Protein AF-A0A3M6UW91-F1 (afdb_monomer_lite)

Radius of gyration: 26.29 Å; chains: 1; bounding box: 56×55×71 Å

pLDDT: mean 74.19, std 27.3, range [21.27, 98.88]

Sequence (419 aa):
MNPSGINSFDPNFMKVTFTLANAVPQFAASNNGPWEKFEKKIRDYTKITCGSQTRRGTLYLLTGRSENGFNAVPKPHVTSTFTVISNDHHDRTQLNQTQMSVIDLKKRLKAAASTTNSYSTTPRLSVIVVIATYQLLKSPNEGTRFFSSGLHVPLFFVGGKRPVGLPDFNRGKELKHGAPPSFVSFFDPVTNTPFYSAYKVLPGQAKNIDKHKRPKNAIWKNPPGVRGVNDAYMLANAEAQRKFKGQKIARGHMNPSAINSFDTRFMKATFTLTNAVPQFTKSNSGPWRDSEGKIRKYAKTTCGSQTRQGTLYLLTGRSENGLKGVTKPSITNTFKVATKTIRLDTPQAVWTAGCCVWMETGRPRAESFAVMSNNHYDKTKLHQTQMRVTDLEMYLEEATKVKLFPGNPDCAKNYHPLP

Organism: Pocillopora damicornis (NCBI:txid46731)

Foldseek 3Di:
DPDLLLQVVDPVSSVVCPDPVNDDDDDPCCVVDVVVVVSVVVNVCCCPPCVDPVHVHDDDDDDDEDADDPDPPDDDDDDDDKDKDWDDDPDPVRTDIDIDDPVVVVVVVVVVVPDDDDDDPDDDDDDDDDYDYDDDDDDDDDDDDDDDDPDPQPPQAFLSDAKPQFPPLVQWDWDFFFVVGQWIFGFRQQQLETQKIKGKAFLVLLQQQVVADQDPDQDAAEDVPDPCVVVVQVVLQVQCCVVPVHWGWDFQFRPALRLVRSDVRSSNRRRYSSRGATFTCCLRVPPVVVVVVLVSVCSNPPQSDPVFSWMKIKMKRAALFDPPPQDADDTDQWDDDPPDIDGHDHGQKMKMKMKIWGDDPNDIAIEIKMKMWGRDRDNVRGDIDIDAPLVVQVRSHDPGRIDRRPSDCNSRVHYDDGD

InterPro domains:
  IPR001604 DNA/RNA non-specific endonuclease/pyrophosphatase/phosphodiesterase domain [PF01223] (1-98)
  IPR001604 DNA/RNA non-specific endonuclease/pyrophosphatase/phosphodiesterase domain [PF01223] (181-394)
  IPR001604 DNA/RNA non-specific endonuclease/pyrophosphatase/phosphodiesterase domain [SM00892] (179-411)
  IPR020821 ENPP1-3/EXOG-like, endonuclease/phosphodiesterase domain [SM00477] (180-411)
  IPR039015 Endonuclease domain-containing 1 protein [PTHR21472] (156-413)
  IPR044925 His-Me finger superfamily [SSF54060] (1-109)
  IPR044925 His-Me finger superfamily [SSF54060] (181-415)
  IPR044929 DNA/RNA non-specific endonuclease superfamily [G3DSA:3.40.570.10] (1-112)
  IPR044929 DNA/RNA non-specific endonuclease superfamily [G3DSA:3.40.570.10] (162-416)

Secondary structure (DSSP, 8-state):
---GGGGTTSHHHHHHHTSTTT-----HHHIIIIIHHHHHHHHHHIIIIIS-TTT-PPP---EEEESS-TT-----------EEEE---SSGGG--EEEE-HHHHHHHHHHTTS-------S-------EEEE---------------S-----TTSGGG---BS-TTGGG-EEEEETTTT-EEEEEETTTTEEEEEEEEE-HHHHTTTTSSPPPTTPPPBPPTT-TTHHHHHHHHHHHHHHHTTT--EEEEESS-GGGGTT-HHHHHHT-BGGGEEEEEHHHHTTHHHHHHHHHHHHIIIIITSTTT--EEEEEEEEES--GGGPPPP---SEEEETTEEEE-PPPSEEEEEEEEEEEETTEEEEEEEEEEEE--SSGGG--EEEE-HHHHHHHH-SSS--BS-TT-THHHH-B----

Structure (mmCIF, N/CA/C/O backbone):
data_AF-A0A3M6UW91-F1
#
_entry.id   AF-A0A3M6UW91-F1
#
loop_
_atom_site.group_PDB
_atom_site.id
_atom_site.type_symbol
_atom_site.label_atom_id
_atom_site.label_alt_id
_atom_site.label_comp_id
_atom_site.label_asym_id
_atom_site.label_entity_id
_atom_site.label_seq_id
_atom_site.pdbx_PDB_ins_code
_atom_site.Cartn_x
_atom_site.Cartn_y
_atom_site.Cartn_z
_atom_site.occupancy
_atom_site.B_iso_or_equiv
_atom_site.auth_seq_id
_atom_site.auth_comp_id
_atom_site.auth_asym_id
_atom_site.auth_atom_id
_atom_site.pdbx_PDB_model_num
ATOM 1 N N . MET A 1 1 ? -5.714 -11.202 30.953 1.00 55.75 1 MET A N 1
ATOM 2 C CA . MET A 1 1 ? -5.099 -10.244 31.888 1.00 55.75 1 MET A CA 1
ATOM 3 C C . MET A 1 1 ? -3.607 -10.508 31.971 1.00 55.75 1 MET A C 1
ATOM 5 O O . MET A 1 1 ? -3.157 -11.243 32.833 1.00 55.75 1 MET A O 1
ATOM 9 N N . ASN A 1 2 ? -2.831 -9.939 31.056 1.00 54.53 2 ASN A N 1
ATOM 10 C CA . ASN A 1 2 ? -1.390 -9.780 31.199 1.00 54.53 2 ASN A CA 1
ATOM 11 C C . ASN A 1 2 ? -1.140 -8.668 32.238 1.00 54.53 2 ASN A C 1
ATOM 13 O O . ASN A 1 2 ? -1.552 -7.536 31.965 1.00 54.53 2 ASN A O 1
ATOM 17 N N . PRO A 1 3 ? -0.532 -8.963 33.401 1.00 60.06 3 PRO A N 1
ATOM 18 C CA . PRO A 1 3 ? -0.360 -7.998 34.483 1.00 60.06 3 PRO A CA 1
ATOM 19 C C . PRO A 1 3 ? 0.451 -6.770 34.071 1.00 60.06 3 PRO A C 1
ATOM 21 O O . PRO A 1 3 ? 1.588 -6.886 33.600 1.00 60.06 3 PRO A O 1
ATOM 24 N N . SER A 1 4 ? -0.096 -5.576 34.300 1.00 62.44 4 SER A N 1
ATOM 25 C CA . SER A 1 4 ? 0.594 -4.314 33.985 1.00 62.44 4 SER A CA 1
ATOM 26 C C . SER A 1 4 ? 1.925 -4.196 34.728 1.00 62.44 4 SER A C 1
ATOM 28 O O . SER A 1 4 ? 2.939 -3.781 34.165 1.00 62.44 4 SER A O 1
ATOM 30 N N . GLY A 1 5 ? 1.946 -4.689 35.966 1.00 64.25 5 GLY A N 1
ATOM 31 C CA . GLY A 1 5 ? 3.108 -4.693 36.831 1.00 64.25 5 GLY A CA 1
ATOM 32 C C . GLY A 1 5 ? 4.304 -5.499 36.330 1.00 64.25 5 GLY A C 1
ATOM 33 O O . GLY A 1 5 ? 5.449 -5.131 36.584 1.00 64.25 5 GLY A O 1
ATOM 34 N N . ILE A 1 6 ? 4.067 -6.586 35.602 1.00 58.62 6 ILE A N 1
ATOM 35 C CA . ILE A 1 6 ? 5.151 -7.400 35.034 1.00 58.62 6 ILE A CA 1
ATOM 36 C C . ILE A 1 6 ? 5.792 -6.672 33.851 1.00 58.62 6 ILE A C 1
ATOM 38 O O . ILE A 1 6 ? 6.984 -6.814 33.613 1.00 58.62 6 ILE A O 1
ATOM 42 N N . ASN A 1 7 ? 5.018 -5.839 33.156 1.00 59.53 7 ASN A N 1
ATOM 43 C CA . ASN A 1 7 ? 5.440 -5.107 31.967 1.00 59.53 7 ASN A CA 1
ATOM 44 C C . ASN A 1 7 ? 5.974 -3.699 32.283 1.00 59.53 7 ASN A C 1
ATOM 46 O O . ASN A 1 7 ? 6.271 -2.939 31.365 1.00 59.53 7 ASN A O 1
ATOM 50 N N . SER A 1 8 ? 6.123 -3.338 33.564 1.00 63.94 8 SER A N 1
ATOM 51 C CA . SER A 1 8 ? 6.540 -1.993 33.990 1.00 63.94 8 SER A CA 1
ATOM 52 C C . SER A 1 8 ? 7.989 -1.639 33.636 1.00 63.94 8 SER A C 1
ATOM 54 O O . SER A 1 8 ? 8.397 -0.501 33.839 1.00 63.94 8 SER A O 1
ATOM 56 N N . PHE A 1 9 ? 8.773 -2.595 33.129 1.00 57.12 9 PHE A N 1
ATOM 57 C CA . PHE A 1 9 ? 10.126 -2.355 32.620 1.00 57.12 9 PHE A CA 1
ATOM 58 C C . PHE A 1 9 ? 10.136 -1.583 31.287 1.00 57.12 9 PHE A C 1
ATOM 60 O O . PHE A 1 9 ? 11.161 -1.010 30.934 1.00 57.12 9 PHE A O 1
ATOM 67 N N . ASP A 1 10 ? 9.013 -1.539 30.557 1.00 48.81 10 ASP A N 1
ATOM 68 C CA . ASP A 1 10 ? 8.844 -0.720 29.352 1.00 48.81 10 ASP A CA 1
ATOM 69 C C . ASP A 1 10 ? 7.476 -0.010 29.394 1.00 48.81 10 ASP A C 1
ATOM 71 O O . ASP A 1 10 ? 6.428 -0.668 29.373 1.00 48.81 10 ASP A O 1
ATOM 75 N N . PRO A 1 11 ? 7.441 1.334 29.388 1.00 49.00 11 PRO A N 1
ATOM 76 C CA . PRO A 1 11 ? 6.196 2.098 29.405 1.00 49.00 11 PRO A CA 1
ATOM 77 C C . PRO A 1 11 ? 5.219 1.756 28.268 1.00 49.00 11 PRO A C 1
ATOM 79 O O . PRO A 1 11 ? 4.012 1.944 28.420 1.00 49.00 11 PRO A O 1
ATOM 82 N N . ASN A 1 12 ? 5.701 1.261 27.125 1.00 52.69 12 ASN A N 1
ATOM 83 C CA . ASN A 1 12 ? 4.868 0.832 26.004 1.00 52.69 12 ASN A CA 1
ATOM 84 C C . ASN A 1 12 ? 4.267 -0.554 26.239 1.00 52.69 12 ASN A C 1
ATOM 86 O O . ASN A 1 12 ? 3.073 -0.724 25.997 1.00 52.69 12 ASN A O 1
ATOM 90 N N . PHE A 1 13 ? 5.045 -1.525 26.736 1.00 51.75 13 PHE A N 1
ATOM 91 C CA . PHE A 1 13 ? 4.495 -2.839 27.091 1.00 51.75 13 PHE A CA 1
ATOM 92 C C . PHE A 1 13 ? 3.482 -2.707 28.224 1.00 51.75 13 PHE A C 1
ATOM 94 O O . PHE A 1 13 ? 2.389 -3.265 28.134 1.00 51.75 13 PHE A O 1
ATOM 101 N N . MET A 1 14 ? 3.782 -1.870 29.218 1.00 51.91 14 MET A N 1
ATOM 102 C CA . MET A 1 14 ? 2.847 -1.522 30.280 1.00 51.91 14 MET A CA 1
ATOM 103 C C . MET A 1 14 ? 1.554 -0.918 29.715 1.00 51.91 14 MET A C 1
ATOM 105 O O . MET A 1 14 ? 0.474 -1.404 30.030 1.00 51.91 14 MET A O 1
ATOM 109 N N . LYS A 1 15 ? 1.618 0.064 28.805 1.00 51.00 15 LYS A N 1
ATOM 110 C CA . LYS A 1 15 ? 0.417 0.655 28.173 1.00 51.00 15 LYS A CA 1
ATOM 111 C C . LYS A 1 15 ? -0.439 -0.358 27.407 1.00 51.00 15 LYS A C 1
ATOM 113 O O . LYS A 1 15 ? -1.662 -0.264 27.446 1.00 51.00 15 LYS A O 1
ATOM 118 N N . VAL A 1 16 ? 0.173 -1.338 26.739 1.00 50.69 16 VAL A N 1
ATOM 119 C CA . VAL A 1 16 ? -0.554 -2.386 25.994 1.00 50.69 16 VAL A CA 1
ATOM 120 C C . VAL A 1 16 ? -1.362 -3.298 26.928 1.00 50.69 16 VAL A C 1
ATOM 122 O O . VAL A 1 16 ? -2.399 -3.830 26.521 1.00 50.69 16 VAL A O 1
ATOM 125 N N . THR A 1 17 ? -0.963 -3.425 28.199 1.00 48.88 17 THR A N 1
ATOM 126 C CA . THR A 1 17 ? -1.744 -4.188 29.186 1.00 48.88 17 THR A CA 1
ATOM 127 C C . THR A 1 17 ? -3.079 -3.538 29.563 1.00 48.88 17 THR A C 1
ATOM 129 O O . THR A 1 17 ? -3.988 -4.247 29.982 1.00 48.88 17 THR A O 1
ATOM 132 N N . PHE A 1 18 ? -3.260 -2.235 29.331 1.00 48.94 18 PHE A N 1
ATOM 133 C CA . PHE A 1 18 ? -4.515 -1.521 29.616 1.00 48.94 18 PHE A CA 1
ATOM 134 C C . PHE A 1 18 ? -5.518 -1.557 28.451 1.00 48.94 18 PHE A C 1
ATOM 136 O O . PHE A 1 18 ? -6.491 -0.807 28.425 1.00 48.94 18 PHE A O 1
ATOM 143 N N . THR A 1 19 ? -5.290 -2.412 27.452 1.00 45.25 19 THR A N 1
ATOM 144 C CA . THR A 1 19 ? -6.241 -2.603 26.351 1.00 45.25 19 THR A CA 1
ATOM 145 C C . THR A 1 19 ? -7.452 -3.419 26.805 1.00 45.25 19 THR A C 1
ATOM 147 O O . THR A 1 19 ? -7.315 -4.360 27.583 1.00 45.25 19 THR A O 1
ATOM 150 N N . LEU A 1 20 ? -8.639 -3.127 26.259 1.00 40.31 20 LEU A N 1
ATOM 151 C CA . LEU A 1 20 ? -9.859 -3.904 26.539 1.00 40.31 20 LEU A CA 1
ATOM 152 C C . LEU A 1 20 ? -9.712 -5.390 26.176 1.00 40.31 20 LEU A C 1
ATOM 154 O O . LEU A 1 20 ? -10.297 -6.241 26.828 1.00 40.31 20 LEU A O 1
ATOM 158 N N . ALA A 1 21 ? -8.876 -5.709 25.183 1.00 41.16 21 ALA A N 1
ATOM 159 C CA . ALA A 1 21 ? -8.545 -7.085 24.810 1.00 41.16 21 ALA A CA 1
ATOM 160 C C . ALA A 1 21 ? -7.726 -7.831 25.882 1.00 41.16 21 ALA A C 1
ATOM 162 O O . ALA A 1 21 ? -7.654 -9.058 25.863 1.00 41.16 21 ALA A O 1
ATOM 163 N N . ASN A 1 22 ? -7.093 -7.097 26.799 1.00 43.19 22 ASN A N 1
ATOM 164 C CA . ASN A 1 22 ? -6.340 -7.638 27.922 1.00 43.19 22 ASN A CA 1
ATOM 165 C C . ASN A 1 22 ? -7.085 -7.519 29.265 1.00 43.19 22 ASN A C 1
ATOM 167 O O . ASN A 1 22 ? -6.649 -8.112 30.256 1.00 43.19 22 ASN A O 1
ATOM 171 N N . ALA A 1 23 ? -8.202 -6.792 29.292 1.00 42.81 23 ALA A N 1
ATOM 172 C CA . ALA A 1 23 ? -9.057 -6.604 30.454 1.00 42.81 23 ALA A CA 1
ATOM 173 C C . ALA A 1 23 ? -10.202 -7.626 30.469 1.00 42.81 23 ALA A C 1
ATOM 175 O O . ALA A 1 23 ? -10.657 -8.097 29.428 1.00 42.81 23 ALA A O 1
ATOM 176 N N . VAL A 1 24 ? -10.689 -7.954 31.662 1.00 46.44 24 VAL A N 1
ATOM 177 C CA . VAL A 1 24 ? -11.960 -8.661 31.844 1.00 46.44 24 VAL A CA 1
ATOM 178 C C . VAL A 1 24 ? -12.841 -7.832 32.778 1.00 46.44 24 VAL A C 1
ATOM 180 O O . VAL A 1 24 ? -12.307 -7.182 33.677 1.00 46.44 24 VAL A O 1
ATOM 183 N N . PRO A 1 25 ? -14.170 -7.810 32.586 1.00 39.66 25 PRO A N 1
ATOM 184 C CA . PRO A 1 25 ? -15.068 -7.171 33.541 1.00 39.66 25 PRO A CA 1
ATOM 185 C C . PRO A 1 25 ? -14.894 -7.804 34.928 1.00 39.66 25 PRO A C 1
ATOM 187 O O . PRO A 1 25 ? -15.044 -9.016 35.076 1.00 39.66 25 PRO A O 1
ATOM 190 N N . GLN A 1 26 ? -14.544 -7.001 35.934 1.00 45.31 26 GLN A N 1
ATOM 191 C CA . GLN A 1 26 ? -14.284 -7.470 37.296 1.00 45.31 26 GLN A CA 1
ATOM 192 C C . GLN A 1 26 ? -14.629 -6.394 38.330 1.00 45.31 26 GLN A C 1
ATOM 194 O O . GLN A 1 26 ? -14.524 -5.199 38.051 1.00 45.31 26 GLN A O 1
ATOM 199 N N . PHE A 1 27 ? -15.015 -6.811 39.538 1.00 41.91 27 PHE A N 1
ATOM 200 C CA . PHE A 1 27 ? -15.306 -5.886 40.634 1.00 41.91 27 PHE A CA 1
ATOM 201 C C . PHE A 1 27 ? -14.055 -5.106 41.054 1.00 41.91 27 PHE A C 1
ATOM 203 O O . PHE A 1 27 ? -12.968 -5.679 41.186 1.00 41.91 27 PHE A O 1
ATOM 210 N N . ALA A 1 28 ? -14.226 -3.814 41.347 1.00 43.03 28 ALA A N 1
ATOM 211 C CA . ALA A 1 28 ? -13.145 -2.945 41.817 1.00 43.03 28 ALA A CA 1
ATOM 212 C C . ALA A 1 28 ? -12.438 -3.513 43.066 1.00 43.03 28 ALA A C 1
ATOM 214 O O . ALA A 1 28 ? -11.214 -3.472 43.150 1.00 43.03 28 ALA A O 1
ATOM 215 N N . ALA A 1 29 ? -13.187 -4.150 43.973 1.00 42.28 29 ALA A N 1
ATOM 216 C CA . ALA A 1 29 ? -12.648 -4.811 45.165 1.00 42.28 29 ALA A CA 1
ATOM 217 C C . ALA A 1 29 ? -11.735 -6.017 44.854 1.00 42.28 29 ALA A C 1
ATOM 219 O O . ALA A 1 29 ? -10.820 -6.318 45.616 1.00 42.28 29 ALA A O 1
ATOM 220 N N . SER A 1 30 ? -11.945 -6.704 43.723 1.00 46.62 30 SER A N 1
ATOM 221 C CA . SER A 1 30 ? -11.050 -7.780 43.278 1.00 46.62 30 SER A CA 1
ATOM 222 C C . SER A 1 30 ? -9.765 -7.220 42.674 1.00 46.62 30 SER A C 1
ATOM 224 O O . SER A 1 30 ? -8.697 -7.794 42.887 1.00 46.62 30 SER A O 1
ATOM 226 N N . ASN A 1 31 ? -9.884 -6.125 41.916 1.00 50.47 31 ASN A N 1
ATOM 227 C CA . ASN A 1 31 ? -8.761 -5.410 41.310 1.00 50.47 31 ASN A CA 1
ATOM 228 C C . ASN A 1 31 ? -7.810 -4.865 42.378 1.00 50.47 31 ASN A C 1
ATOM 230 O O . ASN A 1 31 ? -6.639 -5.226 42.378 1.00 50.47 31 ASN A O 1
ATOM 234 N N . ASN A 1 32 ? -8.343 -4.103 43.334 1.00 49.75 32 ASN A N 1
ATOM 235 C CA . ASN A 1 32 ? -7.588 -3.418 44.393 1.00 49.75 32 ASN A CA 1
ATOM 236 C C . ASN A 1 32 ? -7.301 -4.324 45.610 1.00 49.75 32 ASN A C 1
ATOM 238 O O . ASN A 1 32 ? -7.161 -3.855 46.738 1.00 49.75 32 ASN A O 1
ATOM 242 N N . GLY A 1 33 ? -7.327 -5.644 45.416 1.00 53.16 33 GLY A N 1
ATOM 243 C CA . GLY A 1 33 ? -7.312 -6.612 46.507 1.00 53.16 33 GLY A CA 1
ATOM 244 C C . GLY A 1 33 ? -6.577 -7.899 46.129 1.00 53.16 33 GLY A C 1
ATOM 245 O O . GLY A 1 33 ? -5.356 -7.876 45.955 1.00 53.16 33 GLY A O 1
ATOM 246 N N . PRO A 1 34 ? -7.263 -9.054 46.031 1.00 47.16 34 PRO A N 1
ATOM 247 C CA . PRO A 1 34 ? -6.622 -10.332 45.718 1.00 47.16 34 PRO A CA 1
ATOM 248 C C . PRO A 1 34 ? -5.799 -10.326 44.423 1.00 47.16 34 PRO A C 1
ATOM 250 O O . PRO A 1 34 ? -4.728 -10.931 44.393 1.00 47.16 34 PRO A O 1
ATOM 253 N N . TRP A 1 35 ? -6.264 -9.634 43.375 1.00 53.66 35 TRP A N 1
ATOM 254 C CA . TRP A 1 35 ? -5.571 -9.590 42.085 1.00 53.66 35 TRP A CA 1
ATOM 255 C C . TRP A 1 35 ? -4.264 -8.793 42.156 1.00 53.66 35 TRP A C 1
ATOM 257 O O . TRP A 1 35 ? -3.219 -9.302 41.764 1.00 53.66 35 TRP A O 1
ATOM 267 N N . GLU A 1 36 ? -4.276 -7.599 42.748 1.00 57.50 36 GLU A N 1
ATOM 268 C CA . GLU A 1 36 ? -3.069 -6.790 42.951 1.00 57.50 36 GLU A CA 1
ATOM 269 C C . GLU A 1 36 ? -2.002 -7.521 43.787 1.00 57.50 36 GLU A C 1
ATOM 271 O O . GLU A 1 36 ? -0.825 -7.572 43.412 1.00 57.50 36 GLU A O 1
ATOM 276 N N . LYS A 1 37 ? -2.412 -8.171 44.889 1.00 55.16 37 LYS A N 1
ATOM 277 C CA . LYS A 1 37 ? -1.510 -9.002 45.710 1.00 55.16 37 LYS A CA 1
ATOM 278 C C . LYS A 1 37 ? -0.882 -10.133 44.892 1.00 55.16 37 LYS A C 1
ATOM 280 O O . LYS A 1 37 ? 0.268 -10.507 45.125 1.00 55.16 37 LYS A O 1
ATOM 285 N N . PHE A 1 38 ? -1.630 -10.677 43.937 1.00 57.03 38 PHE A N 1
ATOM 286 C CA . PHE A 1 38 ? -1.187 -11.757 43.071 1.00 57.03 38 PHE A CA 1
ATOM 287 C C . PHE A 1 38 ? -0.218 -11.277 41.979 1.00 57.03 38 PHE A C 1
ATOM 289 O O . PHE A 1 38 ? 0.843 -11.877 41.796 1.00 57.03 38 PHE A O 1
ATOM 296 N N . GLU A 1 39 ? -0.513 -10.151 41.322 1.00 58.88 39 GLU A N 1
ATOM 297 C CA . GLU A 1 39 ? 0.407 -9.513 40.373 1.00 58.88 39 GLU A CA 1
ATOM 298 C C . GLU A 1 39 ? 1.755 -9.183 41.029 1.00 58.88 39 GLU A C 1
ATOM 300 O O . GLU A 1 39 ? 2.811 -9.391 40.421 1.00 58.88 39 GLU A O 1
ATOM 305 N N . LYS A 1 40 ? 1.738 -8.720 42.289 1.00 58.75 40 LYS A N 1
ATOM 306 C CA . LYS A 1 40 ? 2.954 -8.463 43.073 1.00 58.75 40 LYS A CA 1
ATOM 307 C C . LYS A 1 40 ? 3.780 -9.736 43.275 1.00 58.75 40 LYS A C 1
ATOM 309 O O . LYS A 1 40 ? 4.968 -9.734 42.968 1.00 58.75 40 LYS A O 1
ATOM 314 N N . LYS A 1 41 ? 3.154 -10.847 43.679 1.00 56.19 41 LYS A N 1
ATOM 315 C CA . LYS A 1 41 ? 3.849 -12.133 43.871 1.00 56.19 41 LYS A CA 1
ATOM 316 C C . LYS A 1 41 ? 4.472 -12.680 42.584 1.00 56.19 41 LYS A C 1
ATOM 318 O O . LYS A 1 41 ? 5.605 -13.153 42.627 1.00 56.19 41 LYS A O 1
ATOM 323 N N . ILE A 1 42 ? 3.782 -12.596 41.439 1.00 55.50 42 ILE A N 1
ATOM 324 C CA . ILE A 1 42 ? 4.368 -13.022 40.152 1.00 55.50 42 ILE A CA 1
ATOM 325 C C . ILE A 1 42 ? 5.572 -12.147 39.802 1.00 55.50 42 ILE A C 1
ATOM 327 O O . ILE A 1 42 ? 6.606 -12.653 39.363 1.00 55.50 42 ILE A O 1
ATOM 331 N N . ARG A 1 43 ? 5.456 -10.832 40.005 1.00 59.88 43 ARG A N 1
ATOM 332 C CA . ARG A 1 43 ? 6.546 -9.889 39.751 1.00 59.88 43 ARG A CA 1
ATOM 333 C C . ARG A 1 43 ? 7.773 -10.211 40.604 1.00 59.88 43 ARG A C 1
ATOM 335 O O . ARG A 1 43 ? 8.875 -10.277 40.063 1.00 59.88 43 ARG A O 1
ATOM 342 N N . ASP A 1 44 ? 7.581 -10.447 41.898 1.00 60.03 44 ASP A N 1
ATOM 343 C CA . ASP A 1 44 ? 8.659 -10.785 42.830 1.00 60.03 44 ASP A CA 1
ATOM 344 C C . ASP A 1 44 ? 9.308 -12.122 42.453 1.00 60.03 44 ASP A C 1
ATOM 346 O O . ASP A 1 44 ? 10.531 -12.208 42.344 1.00 60.03 44 ASP A O 1
ATOM 350 N N . TYR A 1 45 ? 8.502 -13.134 42.119 1.00 55.78 45 TYR A N 1
ATOM 351 C CA . TYR A 1 45 ? 8.995 -14.419 41.625 1.00 55.78 45 TYR A CA 1
ATOM 352 C C . TYR A 1 45 ? 9.827 -14.272 40.341 1.00 55.78 45 TYR A C 1
ATOM 354 O O . TYR A 1 45 ? 10.906 -14.855 40.231 1.00 55.78 45 TYR A O 1
ATOM 362 N N . THR A 1 46 ? 9.363 -13.456 39.390 1.00 55.41 46 THR A N 1
ATOM 363 C CA . THR A 1 46 ? 10.067 -13.190 38.125 1.00 55.41 46 THR A CA 1
ATOM 364 C C . THR A 1 46 ? 11.418 -12.528 38.384 1.00 55.41 46 THR A C 1
ATOM 366 O O . THR A 1 46 ? 12.427 -12.942 37.817 1.00 55.41 46 THR A O 1
ATOM 369 N N . LYS A 1 47 ? 11.459 -11.528 39.270 1.00 59.00 47 LYS A N 1
ATOM 370 C CA . LYS A 1 47 ? 12.692 -10.816 39.627 1.00 59.00 47 LYS A CA 1
ATOM 371 C C . LYS A 1 47 ? 13.700 -11.728 40.320 1.00 59.00 47 LYS A C 1
ATOM 373 O O . LYS A 1 47 ? 14.849 -11.787 39.900 1.00 59.00 47 LYS A O 1
ATOM 378 N N . ILE A 1 48 ? 13.261 -12.439 41.357 1.00 55.19 48 ILE A N 1
ATOM 379 C CA . ILE A 1 48 ? 14.139 -13.238 42.222 1.00 55.19 48 ILE A CA 1
ATOM 380 C C . ILE A 1 48 ? 14.590 -14.518 41.511 1.00 55.19 48 ILE A C 1
ATOM 382 O O . ILE A 1 48 ? 15.751 -14.907 41.604 1.00 55.19 48 ILE A O 1
ATOM 386 N N . THR A 1 49 ? 13.688 -15.171 40.775 1.00 52.25 49 THR A N 1
ATOM 387 C CA . THR A 1 49 ? 13.942 -16.509 40.225 1.00 52.25 49 THR A CA 1
ATOM 388 C C . THR A 1 49 ? 14.389 -16.463 38.770 1.00 52.25 49 THR A C 1
ATOM 390 O O . THR A 1 49 ? 15.398 -17.073 38.422 1.00 52.25 49 THR A O 1
ATOM 393 N N . CYS A 1 50 ? 13.660 -15.750 37.908 1.00 49.75 50 CYS A N 1
ATOM 394 C CA . CYS A 1 50 ? 13.951 -15.708 36.471 1.00 49.75 50 CYS A CA 1
ATOM 395 C C . CYS A 1 50 ? 15.063 -14.698 36.142 1.00 49.75 50 CYS A C 1
ATOM 397 O O . CYS A 1 50 ? 15.910 -14.978 35.297 1.00 49.75 50 CYS A O 1
ATOM 399 N N . GLY A 1 51 ? 15.085 -13.561 36.845 1.00 46.53 51 GLY A N 1
ATOM 400 C CA . GLY A 1 51 ? 16.070 -12.487 36.684 1.00 46.53 51 GLY A CA 1
ATOM 401 C C . GLY A 1 51 ? 17.410 -12.711 37.392 1.00 46.53 51 GLY A C 1
ATOM 402 O O . GLY A 1 51 ? 18.325 -11.913 37.201 1.00 46.53 51 GLY A O 1
ATOM 403 N N . SER A 1 52 ? 17.556 -13.778 38.187 1.00 49.97 52 SER A N 1
ATOM 404 C CA . SER A 1 52 ? 18.830 -14.104 38.836 1.00 49.97 52 SER A CA 1
ATOM 405 C C . SER A 1 52 ? 19.929 -14.369 37.799 1.00 49.97 52 SER A C 1
ATOM 407 O O . SER A 1 52 ? 19.732 -15.145 36.854 1.00 49.97 52 SER A O 1
ATOM 409 N N . GLN A 1 53 ? 21.115 -13.785 38.022 1.00 44.28 53 GLN A N 1
ATOM 410 C CA . GLN A 1 53 ? 22.296 -13.956 37.165 1.00 44.28 53 GLN A CA 1
ATOM 411 C C . GLN A 1 53 ? 22.696 -15.428 36.986 1.00 44.28 53 GLN A C 1
ATOM 413 O O . GLN A 1 53 ? 23.267 -15.773 35.953 1.00 44.28 53 GLN A O 1
ATOM 418 N N . THR A 1 54 ? 22.347 -16.291 37.947 1.00 39.91 54 THR A N 1
ATOM 419 C CA . THR A 1 54 ? 22.667 -17.724 37.935 1.00 39.91 54 THR A CA 1
ATOM 420 C C . THR A 1 54 ? 21.647 -18.592 37.195 1.00 39.91 54 THR A C 1
ATOM 422 O O . THR A 1 54 ? 21.993 -19.700 36.801 1.00 39.91 54 THR A O 1
ATOM 425 N N . ARG A 1 55 ? 20.401 -18.131 36.987 1.00 46.88 55 ARG A N 1
ATOM 426 C CA . ARG A 1 55 ? 19.323 -18.946 36.383 1.00 46.88 55 ARG A CA 1
ATOM 427 C C . ARG A 1 55 ? 18.889 -18.505 34.987 1.00 46.88 55 ARG A C 1
ATOM 429 O O . ARG A 1 55 ? 18.470 -19.364 34.221 1.00 46.88 55 ARG A O 1
ATOM 436 N N . ARG A 1 56 ? 18.959 -17.203 34.664 1.00 45.09 56 ARG A N 1
ATOM 437 C CA . ARG A 1 56 ? 18.596 -16.618 33.347 1.00 45.09 56 ARG A CA 1
ATOM 438 C C . ARG A 1 56 ? 17.360 -17.270 32.693 1.00 45.09 56 ARG A C 1
ATOM 440 O O . ARG A 1 56 ? 17.391 -17.683 31.535 1.00 45.09 56 ARG A O 1
ATOM 447 N N . GLY A 1 57 ? 16.275 -17.394 33.454 1.00 42.50 57 GLY A N 1
ATOM 448 C CA . GLY A 1 57 ? 15.066 -18.095 33.021 1.00 42.50 57 GLY A CA 1
ATOM 449 C C . GLY A 1 57 ? 14.111 -17.193 32.241 1.00 42.50 57 GLY A C 1
ATOM 450 O O . GLY A 1 57 ? 14.001 -16.002 32.522 1.00 42.50 57 GLY A O 1
ATOM 451 N N . THR A 1 58 ? 13.365 -17.764 31.294 1.00 41.81 58 THR A N 1
ATOM 452 C CA . THR A 1 58 ? 12.239 -17.076 30.641 1.00 41.81 58 THR A CA 1
ATOM 453 C C . THR A 1 58 ? 10.934 -17.490 31.318 1.00 41.81 58 THR A C 1
ATOM 455 O O . THR A 1 58 ? 10.631 -18.680 31.384 1.00 41.81 58 THR A O 1
ATOM 458 N N . LEU A 1 59 ? 10.158 -16.525 31.824 1.00 45.44 59 LEU A N 1
ATOM 459 C CA . LEU A 1 59 ? 8.826 -16.790 32.373 1.00 45.44 59 LEU A CA 1
ATOM 460 C C . LEU A 1 59 ? 7.787 -16.805 31.247 1.00 45.44 59 LEU A C 1
ATOM 462 O O . LEU A 1 59 ? 7.558 -15.789 30.592 1.00 45.44 59 LEU A O 1
ATOM 466 N N . TYR A 1 60 ? 7.103 -17.935 31.090 1.00 43.53 60 TYR A N 1
ATOM 467 C CA . TYR A 1 60 ? 5.914 -18.048 30.251 1.00 43.53 60 TYR A CA 1
ATOM 468 C C . TYR A 1 60 ? 4.676 -17.989 31.143 1.00 43.53 60 TYR A C 1
ATOM 470 O O . TYR A 1 60 ? 4.428 -18.893 31.938 1.00 43.53 60 TYR A O 1
ATOM 478 N N . LEU A 1 61 ? 3.912 -16.902 31.032 1.00 45.38 61 LEU A N 1
ATOM 479 C CA . LEU A 1 61 ? 2.716 -16.676 31.835 1.00 45.38 61 LEU A CA 1
ATOM 480 C C . LEU A 1 61 ? 1.462 -16.921 30.991 1.00 45.38 61 LEU A C 1
ATOM 482 O O . LEU A 1 61 ? 1.175 -16.168 30.060 1.00 45.38 61 LEU A O 1
ATOM 486 N N . LEU A 1 62 ? 0.688 -17.944 31.353 1.00 44.03 62 LEU A N 1
ATOM 487 C CA . LEU A 1 62 ? -0.638 -18.186 30.793 1.00 44.03 62 LEU A CA 1
ATOM 488 C C . LEU A 1 62 ? -1.692 -17.640 31.758 1.00 44.03 62 LEU A C 1
ATOM 490 O O . LEU A 1 62 ? -1.778 -18.072 32.906 1.00 44.03 62 LEU A O 1
ATOM 494 N N . THR A 1 63 ? -2.502 -16.692 31.289 1.00 49.25 63 THR A N 1
ATOM 495 C CA . THR A 1 63 ? -3.638 -16.154 32.049 1.00 49.25 63 THR A CA 1
ATOM 496 C C . THR A 1 63 ? -4.920 -16.366 31.262 1.00 49.25 63 THR A C 1
ATOM 498 O O . THR A 1 63 ? -4.934 -16.237 30.038 1.00 49.25 63 THR A O 1
ATOM 501 N N . GLY A 1 64 ? -6.006 -16.690 31.955 1.00 45.16 64 GLY A N 1
ATOM 502 C CA . GLY A 1 64 ? -7.290 -16.970 31.327 1.00 45.16 64 GLY A CA 1
ATOM 503 C C . GLY A 1 64 ? -8.452 -16.745 32.282 1.00 45.16 64 GLY A C 1
ATOM 504 O O . GLY A 1 64 ? -8.263 -16.553 33.483 1.00 45.16 64 GLY A O 1
ATOM 505 N N . ARG A 1 65 ? -9.663 -16.760 31.726 1.00 44.12 65 ARG A N 1
ATOM 506 C CA . ARG A 1 65 ? -10.905 -16.785 32.503 1.00 44.12 65 ARG A CA 1
ATOM 507 C C . ARG A 1 65 ? -11.305 -18.236 32.752 1.00 44.12 65 ARG A C 1
ATOM 509 O O . ARG A 1 65 ? -11.214 -19.044 31.832 1.00 44.12 65 ARG A O 1
ATOM 516 N N . SER A 1 66 ? -11.781 -18.552 33.953 1.00 40.47 66 SER A N 1
ATOM 517 C CA . SER A 1 66 ? -12.498 -19.806 34.203 1.00 40.47 66 SER A CA 1
ATOM 518 C C . SER A 1 66 ? -13.964 -19.549 34.476 1.00 40.47 66 SER A C 1
ATOM 520 O O . SER A 1 66 ? -14.353 -18.609 35.176 1.00 40.47 66 SER A O 1
ATOM 522 N N . GLU A 1 67 ? -14.785 -20.426 33.915 1.00 38.81 67 GLU A N 1
ATOM 523 C CA . GLU A 1 67 ? -16.223 -20.404 34.117 1.00 38.81 67 GLU A CA 1
ATOM 524 C C . GLU A 1 67 ? -16.613 -21.067 35.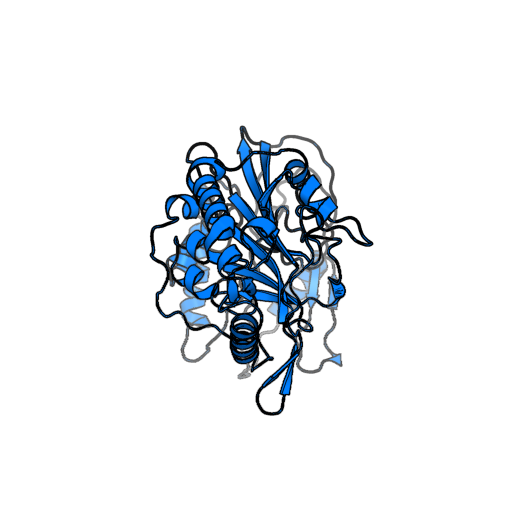445 1.00 38.81 67 GLU A C 1
ATOM 526 O O . GLU A 1 67 ? -17.603 -20.642 36.032 1.00 38.81 67 GLU A O 1
ATOM 531 N N . ASN A 1 68 ? -15.773 -21.942 36.009 1.00 38.56 68 ASN A N 1
ATOM 532 C CA . ASN A 1 68 ? -16.011 -22.627 37.285 1.00 38.56 68 ASN A CA 1
ATOM 533 C C . ASN A 1 68 ? -15.311 -21.913 38.445 1.00 38.56 68 ASN A C 1
ATOM 535 O O . ASN A 1 68 ? -14.081 -21.880 38.467 1.00 38.56 68 ASN A O 1
ATOM 539 N N . GLY A 1 69 ? -16.095 -21.367 39.384 1.00 40.03 69 GLY A N 1
ATOM 540 C CA . GLY A 1 69 ? -15.627 -20.774 40.643 1.00 40.03 69 GLY A CA 1
ATOM 541 C C . GLY A 1 69 ? -14.998 -21.800 41.588 1.00 40.03 69 GLY A C 1
ATOM 542 O O . GLY A 1 69 ? -15.310 -22.990 41.527 1.00 40.03 69 GLY A O 1
ATOM 543 N N . PHE A 1 70 ? -14.118 -21.349 42.479 1.00 35.44 70 PHE A N 1
ATOM 544 C CA . PHE A 1 70 ? -13.669 -22.178 43.600 1.00 35.44 70 PHE A CA 1
ATOM 545 C C . PHE A 1 70 ? -14.850 -22.467 44.551 1.00 35.44 70 PHE A C 1
ATOM 547 O O . PHE A 1 70 ? -15.675 -21.591 44.790 1.00 35.44 70 PHE A O 1
ATOM 554 N N . ASN A 1 71 ? -14.901 -23.680 45.116 1.00 35.03 71 ASN A N 1
ATOM 555 C CA . ASN A 1 71 ? -15.815 -24.100 46.196 1.00 35.03 71 ASN A CA 1
ATOM 556 C C . ASN A 1 71 ? -17.310 -24.265 45.847 1.00 35.03 71 ASN A C 1
ATOM 558 O O . ASN A 1 71 ? -18.165 -23.941 46.661 1.00 35.03 71 ASN A O 1
ATOM 562 N N . ALA A 1 72 ? -17.632 -24.825 44.675 1.00 38.25 72 ALA A N 1
ATOM 563 C CA . ALA A 1 72 ? -18.986 -25.307 44.349 1.00 38.25 72 ALA A CA 1
ATOM 564 C C . ALA A 1 72 ? -20.112 -24.252 44.424 1.00 38.25 72 ALA A C 1
ATOM 566 O O . ALA A 1 72 ? -21.282 -24.599 44.560 1.00 38.25 72 ALA A O 1
ATOM 567 N N . VAL A 1 73 ? -19.779 -22.968 44.270 1.00 34.03 73 VAL A N 1
ATOM 568 C CA . VAL A 1 73 ? -20.776 -21.911 44.063 1.00 34.03 73 VAL A CA 1
ATOM 569 C C . VAL A 1 73 ? -21.475 -22.176 42.716 1.00 34.03 73 VAL A C 1
ATOM 571 O O . VAL A 1 73 ? -20.788 -22.155 41.687 1.00 34.03 73 VAL A O 1
ATOM 574 N N . PRO A 1 74 ? -22.795 -22.455 42.673 1.00 33.22 74 PRO A N 1
ATOM 575 C CA . PRO A 1 74 ? -23.467 -22.838 41.435 1.00 33.22 74 PRO A CA 1
ATOM 576 C C . PRO A 1 74 ? -23.431 -21.708 40.402 1.00 33.22 74 PRO A C 1
ATOM 578 O O . PRO A 1 74 ? -23.656 -20.540 40.725 1.00 33.22 74 PRO A O 1
ATOM 581 N N . LYS A 1 75 ? -23.189 -22.060 39.136 1.00 31.34 75 LYS A N 1
ATOM 582 C CA . LYS A 1 75 ? -23.343 -21.165 37.981 1.00 31.34 75 LYS A CA 1
ATOM 583 C C . LYS A 1 75 ? -24.314 -21.778 36.965 1.00 31.34 75 LYS A C 1
ATOM 585 O O . LYS A 1 75 ? -24.290 -22.996 36.798 1.00 31.34 75 LYS A O 1
ATOM 590 N N . PRO A 1 76 ? -25.133 -20.976 36.257 1.00 30.92 76 PRO A N 1
ATOM 591 C CA . PRO A 1 76 ? -26.098 -21.495 35.293 1.00 30.92 76 PRO A CA 1
ATOM 592 C C . PRO A 1 76 ? -25.389 -21.957 34.009 1.00 30.92 76 PRO A C 1
ATOM 594 O O . PRO A 1 76 ? -24.675 -21.170 33.395 1.00 30.92 76 PRO A O 1
ATOM 597 N N . HIS A 1 77 ? -25.605 -23.234 33.676 1.00 31.41 77 HIS A N 1
ATOM 598 C CA . HIS A 1 77 ? -25.340 -24.000 32.444 1.00 31.41 77 HIS A CA 1
ATOM 599 C C . HIS A 1 77 ? -24.455 -23.392 31.341 1.00 31.41 77 HIS A C 1
ATOM 601 O O . HIS A 1 77 ? -24.888 -22.441 30.705 1.00 31.41 77 HIS A O 1
ATOM 607 N N . VAL A 1 78 ? -23.335 -24.067 31.011 1.00 25.94 78 VAL A N 1
ATOM 608 C CA . VAL A 1 78 ? -22.988 -24.589 29.660 1.00 25.94 78 VAL A CA 1
ATOM 609 C C . VAL A 1 78 ? -22.017 -25.782 29.814 1.00 25.94 78 VAL A C 1
ATOM 611 O O . VAL A 1 78 ? -21.146 -25.790 30.682 1.00 25.94 78 VAL A O 1
ATOM 614 N N . THR A 1 79 ? -22.205 -26.808 28.983 1.00 26.97 79 THR A N 1
ATOM 615 C CA . THR A 1 79 ? -21.520 -28.110 28.947 1.00 26.97 79 THR A CA 1
ATOM 616 C C . THR A 1 79 ? -20.266 -28.158 28.055 1.00 26.97 79 THR A C 1
ATOM 618 O O . THR A 1 79 ? -20.259 -27.619 26.951 1.00 26.97 79 THR A O 1
ATOM 621 N N . SER A 1 80 ? -19.282 -28.943 28.529 1.00 25.69 80 SER A N 1
ATOM 622 C CA . SER A 1 80 ? -18.136 -29.575 27.830 1.00 25.69 80 SER A CA 1
ATOM 623 C C . SER A 1 80 ? -16.809 -28.794 27.725 1.00 25.69 80 SER A C 1
ATOM 625 O O . SER A 1 80 ? -16.699 -27.779 27.048 1.00 25.69 80 SER A O 1
ATOM 627 N N . THR A 1 81 ? -15.750 -29.340 28.346 1.00 33.34 81 THR A N 1
ATOM 628 C CA . THR A 1 81 ? -14.342 -28.884 28.271 1.00 33.34 81 THR A CA 1
ATOM 629 C C . THR A 1 81 ? -13.394 -30.079 28.071 1.00 33.34 81 THR A C 1
ATOM 631 O O . THR A 1 81 ? -13.675 -31.170 28.562 1.00 33.34 81 THR A O 1
ATOM 634 N N . PHE A 1 82 ? -12.253 -29.882 27.397 1.00 28.88 82 PHE A N 1
ATOM 635 C CA . PHE A 1 82 ? -11.111 -30.812 27.410 1.00 28.88 82 PHE A CA 1
ATOM 636 C C . PHE A 1 82 ? -9.792 -30.050 27.616 1.00 28.88 82 PHE A C 1
ATOM 638 O O . PHE A 1 82 ? -9.698 -28.867 27.299 1.00 28.88 82 PHE A O 1
ATOM 645 N N . THR A 1 83 ? -8.779 -30.720 28.178 1.00 37.12 83 THR A N 1
ATOM 646 C CA . THR A 1 83 ? -7.418 -30.190 28.382 1.00 37.12 83 THR A CA 1
ATOM 647 C C . THR A 1 83 ? -6.411 -31.076 27.642 1.00 37.12 83 THR A C 1
ATOM 649 O O . THR A 1 83 ? -6.554 -32.299 27.648 1.00 37.12 83 THR A O 1
ATOM 652 N N . VAL A 1 84 ? -5.397 -30.474 27.011 1.00 30.62 84 VAL A N 1
ATOM 653 C CA . VAL A 1 84 ? -4.286 -31.180 26.346 1.00 30.62 84 VAL A CA 1
ATOM 654 C C . VAL A 1 84 ? -3.001 -30.910 27.123 1.00 30.62 84 VAL A C 1
ATOM 656 O O . VAL A 1 84 ? -2.685 -29.755 27.405 1.00 30.62 84 VAL A O 1
ATOM 659 N N . ILE A 1 85 ? -2.265 -31.969 27.460 1.00 35.88 85 ILE A N 1
ATOM 660 C CA . ILE A 1 85 ? -0.906 -31.886 28.007 1.00 35.88 85 ILE A CA 1
ATOM 661 C C . ILE A 1 85 ? 0.051 -32.430 26.944 1.00 35.88 85 ILE A C 1
ATOM 663 O O . ILE A 1 85 ? -0.243 -33.444 26.309 1.00 35.88 85 ILE A O 1
ATOM 667 N N . SER A 1 86 ? 1.184 -31.753 26.761 1.00 30.53 86 SER A N 1
ATOM 668 C CA . SER A 1 86 ? 2.293 -32.210 25.924 1.00 30.53 86 SER A CA 1
ATOM 669 C C . SER A 1 86 ? 3.507 -32.444 26.808 1.00 30.53 86 SER A C 1
ATOM 671 O O . SER A 1 86 ? 3.825 -31.593 27.640 1.00 30.53 86 SER A O 1
ATOM 673 N N . ASN A 1 87 ? 4.189 -33.569 26.608 1.00 33.00 87 ASN A N 1
ATOM 674 C CA . ASN A 1 87 ? 5.516 -33.766 27.180 1.00 33.00 87 ASN A CA 1
ATOM 675 C C . ASN A 1 87 ? 6.540 -32.905 26.428 1.00 33.00 87 ASN A C 1
ATOM 677 O O . ASN A 1 87 ? 6.376 -32.644 25.234 1.00 33.00 87 ASN A O 1
ATOM 681 N N . ASP A 1 88 ? 7.587 -32.485 27.135 1.00 34.78 88 ASP A N 1
ATOM 682 C CA . ASP A 1 88 ? 8.769 -31.842 26.563 1.00 34.78 88 ASP A CA 1
ATOM 683 C C . ASP A 1 88 ? 9.961 -32.789 26.749 1.00 34.78 88 ASP A C 1
ATOM 685 O O . ASP A 1 88 ? 10.280 -33.177 27.875 1.00 34.78 88 ASP A O 1
ATOM 689 N N . HIS A 1 89 ? 10.548 -33.242 25.641 1.00 31.23 89 HIS A N 1
ATOM 690 C CA . HIS A 1 89 ? 11.645 -34.207 25.616 1.00 31.23 89 HIS A CA 1
ATOM 691 C C . HIS A 1 89 ? 12.512 -33.975 24.369 1.00 31.23 89 HIS A C 1
ATOM 693 O O . HIS A 1 89 ? 11.999 -33.626 23.306 1.00 31.23 89 HIS A O 1
ATOM 699 N N . HIS A 1 90 ? 13.829 -34.171 24.479 1.00 32.31 90 HIS A N 1
ATOM 700 C CA . HIS A 1 90 ? 14.764 -33.920 23.371 1.00 32.31 90 HIS A CA 1
ATOM 701 C C . HIS A 1 90 ? 14.702 -35.007 22.273 1.00 32.31 90 HIS A C 1
ATOM 703 O O . HIS A 1 90 ? 15.024 -34.748 21.114 1.00 32.31 90 HIS A O 1
ATOM 709 N N . ASP A 1 91 ? 14.261 -36.223 22.612 1.00 32.19 91 ASP A N 1
ATOM 710 C CA . ASP A 1 91 ? 13.940 -37.285 21.645 1.00 32.19 91 ASP A CA 1
ATOM 711 C C . ASP A 1 91 ? 12.526 -37.095 21.069 1.00 32.19 91 ASP A C 1
ATOM 713 O O . ASP A 1 91 ? 11.534 -37.133 21.803 1.00 32.19 91 ASP A O 1
ATOM 717 N N . ARG A 1 92 ? 12.436 -36.920 19.743 1.00 33.12 92 ARG A N 1
ATOM 718 C CA . ARG A 1 92 ? 11.178 -36.685 19.015 1.00 33.12 92 ARG A CA 1
ATOM 719 C C . ARG A 1 92 ? 10.208 -37.865 19.060 1.00 33.12 92 ARG A C 1
ATOM 721 O O . ARG A 1 92 ? 9.018 -37.646 18.858 1.00 33.12 92 ARG A O 1
ATOM 728 N N . THR A 1 93 ? 10.681 -39.079 19.334 1.00 34.03 93 THR A N 1
ATOM 729 C CA . THR A 1 93 ? 9.828 -40.276 19.442 1.00 34.03 93 THR A CA 1
ATOM 730 C C . THR A 1 93 ? 9.042 -40.335 20.758 1.00 34.03 93 THR A C 1
ATOM 732 O O . THR A 1 93 ? 8.096 -41.107 20.877 1.00 34.03 93 THR A O 1
ATOM 735 N N . GLN A 1 94 ? 9.387 -39.473 21.724 1.00 31.14 94 GLN A N 1
ATOM 736 C CA . GLN A 1 94 ? 8.790 -39.401 23.065 1.00 31.14 94 GLN A CA 1
ATOM 737 C C . GLN A 1 94 ? 7.847 -38.193 23.251 1.00 31.14 94 GLN A C 1
ATOM 739 O O . GLN A 1 94 ? 7.295 -37.973 24.335 1.00 31.14 94 GLN A O 1
ATOM 744 N N . LEU A 1 95 ? 7.640 -37.394 22.198 1.00 32.78 95 LEU A N 1
ATOM 745 C CA . LEU A 1 95 ? 6.688 -36.281 22.175 1.00 32.78 95 LEU A CA 1
ATOM 746 C C . LEU A 1 95 ? 5.255 -36.815 22.038 1.00 32.78 95 LEU A C 1
ATOM 748 O O . LEU A 1 95 ? 4.689 -36.831 20.949 1.00 32.78 95 LEU A O 1
ATOM 752 N N . ASN A 1 96 ? 4.652 -37.237 23.149 1.00 33.81 96 ASN A N 1
ATOM 753 C CA . ASN A 1 96 ? 3.255 -37.670 23.171 1.00 33.81 96 ASN A CA 1
ATOM 754 C C . ASN A 1 96 ? 2.320 -36.556 23.660 1.00 33.81 96 ASN A C 1
ATOM 756 O O . ASN A 1 96 ? 2.578 -35.890 24.667 1.00 33.81 96 ASN A O 1
ATOM 760 N N . GLN A 1 97 ? 1.207 -36.381 22.942 1.00 34.91 97 GLN A N 1
ATOM 761 C CA . GLN A 1 97 ? 0.079 -35.546 23.348 1.00 34.91 97 GLN A CA 1
ATOM 762 C C . GLN A 1 97 ? -1.051 -36.453 23.815 1.00 34.91 97 GLN A C 1
ATOM 764 O O . GLN A 1 97 ? -1.413 -37.413 23.135 1.00 34.91 97 GLN A O 1
ATOM 769 N N . THR A 1 98 ? -1.627 -36.155 24.974 1.00 34.78 98 THR A N 1
ATOM 770 C CA . THR A 1 98 ? -2.778 -36.913 25.470 1.00 34.78 98 THR A CA 1
ATOM 771 C C . THR A 1 98 ? -3.851 -35.950 25.942 1.00 34.78 98 THR A C 1
ATOM 773 O O . THR A 1 98 ? -3.616 -35.078 26.782 1.00 34.78 98 THR A O 1
ATOM 776 N N . GLN A 1 99 ? -5.041 -36.107 25.371 1.00 35.59 99 GLN A N 1
ATOM 777 C CA . GLN A 1 99 ? -6.246 -35.442 25.834 1.00 35.59 99 GLN A CA 1
ATOM 778 C C . GLN A 1 99 ? -6.723 -36.152 27.100 1.00 35.59 99 GLN A C 1
ATOM 780 O O . GLN A 1 99 ? -6.874 -37.371 27.106 1.00 35.59 99 GLN A O 1
ATOM 785 N N . MET A 1 100 ? -6.946 -35.406 28.180 1.00 38.94 100 MET A N 1
ATOM 786 C CA . MET A 1 100 ? -7.453 -35.990 29.423 1.00 38.94 100 MET A CA 1
ATOM 787 C C . MET A 1 100 ? -8.456 -35.082 30.121 1.00 38.94 100 MET A C 1
ATOM 789 O O . MET A 1 100 ? -8.518 -33.871 29.875 1.00 38.94 100 MET A O 1
ATOM 793 N N . SER A 1 101 ? -9.261 -35.685 30.994 1.00 39.22 101 SER A N 1
ATOM 794 C CA . SER A 1 101 ? -10.241 -34.958 31.790 1.00 39.22 101 SER A CA 1
ATOM 795 C C . SER A 1 101 ? -9.549 -34.088 32.851 1.00 39.22 101 SER A C 1
ATOM 797 O O . SER A 1 101 ? -8.430 -34.357 33.295 1.00 39.22 101 SER A O 1
ATOM 799 N N . VAL A 1 102 ? -10.236 -33.041 33.317 1.00 40.59 102 VAL A N 1
ATOM 800 C CA . VAL A 1 102 ? -9.744 -32.165 34.402 1.00 40.59 102 VAL A CA 1
ATOM 801 C C . VAL A 1 102 ? -9.531 -32.945 35.714 1.00 40.59 102 VAL A C 1
ATOM 803 O O . VAL A 1 102 ? -8.709 -32.559 36.549 1.00 40.59 102 VAL A O 1
ATOM 806 N N . ILE A 1 103 ? -10.240 -34.063 35.895 1.00 44.31 103 ILE A N 1
ATOM 807 C CA . ILE A 1 103 ? -10.120 -34.948 37.061 1.00 44.31 103 ILE A CA 1
ATOM 808 C C . ILE A 1 103 ? -8.794 -35.724 37.011 1.00 44.31 103 ILE A C 1
ATOM 810 O O . ILE A 1 103 ? -8.088 -35.802 38.020 1.00 44.31 103 ILE A O 1
ATOM 814 N N . ASP A 1 104 ? -8.405 -36.212 35.833 1.00 44.00 104 ASP A N 1
ATOM 815 C CA . ASP A 1 104 ? -7.157 -36.960 35.638 1.00 44.00 104 ASP A CA 1
ATOM 816 C C . ASP A 1 104 ? -5.923 -36.061 35.757 1.00 44.00 104 ASP A C 1
ATOM 818 O O . ASP A 1 104 ? -4.928 -36.438 36.384 1.00 44.00 104 ASP A O 1
ATOM 822 N N . LEU A 1 105 ? -6.019 -34.822 35.259 1.00 45.12 105 LEU A N 1
ATOM 823 C CA . LEU A 1 105 ? -4.988 -33.799 35.453 1.00 45.12 105 LEU A CA 1
ATOM 824 C C . LEU A 1 105 ? -4.764 -33.512 36.948 1.00 45.12 105 LEU A C 1
ATOM 826 O O . LEU A 1 105 ? -3.621 -33.450 37.408 1.00 45.12 105 LEU A O 1
ATOM 830 N N . LYS A 1 106 ? -5.844 -33.391 37.735 1.00 43.19 106 LYS A N 1
ATOM 831 C CA . LYS A 1 106 ? -5.754 -33.202 39.193 1.00 43.19 106 LYS A CA 1
ATOM 832 C C . LYS A 1 106 ? -5.086 -34.386 39.898 1.00 43.19 106 LYS A C 1
ATOM 834 O O . LYS A 1 106 ? -4.317 -34.158 40.830 1.00 43.19 106 LYS A O 1
ATOM 839 N N . LYS A 1 107 ? -5.347 -35.630 39.477 1.00 46.53 107 LYS A N 1
ATOM 840 C CA . LYS A 1 107 ? -4.674 -36.823 40.029 1.00 46.53 107 LYS A CA 1
ATOM 841 C C . LYS A 1 107 ? -3.174 -36.828 39.718 1.00 46.53 107 LYS A C 1
ATOM 843 O O . LYS A 1 107 ? -2.376 -37.049 40.625 1.00 46.53 107 LYS A O 1
ATOM 848 N N . ARG A 1 108 ? -2.780 -36.515 38.479 1.00 45.31 108 ARG A N 1
ATOM 849 C CA . ARG A 1 108 ? -1.363 -36.471 38.065 1.00 45.31 108 ARG A CA 1
ATOM 850 C C . ARG A 1 108 ? -0.555 -35.398 38.792 1.00 45.31 108 ARG A C 1
ATOM 852 O O . ARG A 1 108 ? 0.554 -35.671 39.240 1.00 45.31 108 ARG A O 1
ATOM 859 N N . LEU A 1 109 ? -1.118 -34.203 38.962 1.00 42.06 109 LEU A N 1
ATOM 860 C CA . LEU A 1 109 ? -0.447 -33.116 39.684 1.00 42.06 109 LEU A CA 1
ATOM 861 C C . LEU A 1 109 ? -0.301 -33.406 41.187 1.00 42.06 109 LEU A C 1
ATOM 863 O O . LEU A 1 109 ? 0.659 -32.948 41.800 1.00 42.06 109 LEU A O 1
ATOM 867 N N . LYS A 1 110 ? -1.209 -34.197 41.776 1.00 39.47 110 LYS A N 1
ATOM 868 C CA . LYS A 1 110 ? -1.083 -34.667 43.165 1.00 39.47 110 LYS A CA 1
ATOM 869 C C . LYS A 1 110 ? 0.020 -35.716 43.340 1.00 39.47 110 LYS A C 1
ATOM 871 O O . LYS A 1 110 ? 0.720 -35.665 44.343 1.00 39.47 110 LYS A O 1
ATOM 876 N N . ALA A 1 111 ? 0.210 -36.617 42.374 1.00 36.31 111 ALA A N 1
ATOM 877 C CA . ALA A 1 111 ? 1.263 -37.637 42.431 1.00 36.31 111 ALA A CA 1
ATOM 878 C C . ALA A 1 111 ? 2.683 -37.038 42.354 1.00 36.31 111 ALA A C 1
ATOM 880 O O . ALA A 1 111 ? 3.588 -37.504 43.034 1.00 36.31 111 ALA A O 1
ATOM 881 N N . ALA A 1 112 ? 2.876 -35.954 41.592 1.00 35.88 112 ALA A N 1
ATOM 882 C CA . ALA A 1 112 ? 4.172 -35.272 41.486 1.00 35.88 112 ALA A CA 1
ATOM 883 C C . ALA A 1 112 ? 4.600 -34.539 42.776 1.00 35.88 112 ALA A C 1
ATOM 885 O O . ALA A 1 112 ? 5.771 -34.200 42.937 1.00 35.88 112 ALA A O 1
ATOM 886 N N . ALA A 1 113 ? 3.662 -34.285 43.694 1.00 32.94 113 ALA A N 1
ATOM 887 C CA . ALA A 1 113 ? 3.930 -33.593 44.950 1.00 32.94 113 ALA A CA 1
ATOM 888 C C . ALA A 1 113 ? 4.425 -34.524 46.074 1.00 32.94 113 ALA A C 1
ATOM 890 O O . ALA A 1 113 ? 4.894 -34.018 47.090 1.00 32.94 113 ALA A O 1
ATOM 891 N N . SER A 1 114 ? 4.340 -35.856 45.920 1.00 33.50 114 SER A N 1
ATOM 892 C CA . SER A 1 114 ? 4.658 -36.811 46.996 1.00 33.50 114 SER A CA 1
ATOM 893 C C . SER A 1 114 ? 6.052 -37.447 46.926 1.00 33.50 114 SER A C 1
ATOM 895 O O . SER A 1 114 ? 6.360 -38.295 47.756 1.00 33.50 114 SER A O 1
ATOM 897 N N . THR A 1 115 ? 6.914 -37.068 45.979 1.00 31.25 115 THR A N 1
ATOM 898 C CA . THR A 1 115 ? 8.301 -37.568 45.913 1.00 31.25 115 THR A CA 1
ATOM 899 C C . THR A 1 115 ? 9.292 -36.493 46.353 1.00 31.25 115 THR A C 1
ATOM 901 O O . THR A 1 115 ? 9.777 -35.691 45.553 1.00 31.25 115 THR A O 1
ATOM 904 N N . THR A 1 116 ? 9.594 -36.476 47.650 1.00 37.09 116 THR A N 1
ATOM 905 C CA . THR A 1 116 ? 10.787 -35.841 48.224 1.00 37.09 116 THR A CA 1
ATOM 906 C C . THR A 1 116 ? 12.009 -36.761 48.104 1.00 37.09 116 THR A C 1
ATOM 908 O O . THR A 1 116 ? 11.882 -37.971 48.245 1.00 37.09 116 THR A O 1
ATOM 911 N N . ASN A 1 117 ? 13.182 -36.135 47.931 1.00 30.56 117 ASN A N 1
ATOM 912 C CA . ASN A 1 117 ? 14.564 -36.656 47.935 1.00 30.56 117 ASN A CA 1
ATOM 913 C C . ASN A 1 117 ? 15.171 -37.196 46.628 1.00 30.56 117 ASN A C 1
ATOM 915 O O . ASN A 1 117 ? 15.008 -38.344 46.241 1.00 30.56 117 ASN A O 1
ATOM 919 N N . SER A 1 118 ? 16.030 -36.381 46.013 1.00 28.39 118 SER A N 1
ATOM 920 C CA . SER A 1 118 ? 17.499 -36.494 46.124 1.00 28.39 118 SER A CA 1
ATOM 921 C C . SER A 1 118 ? 18.161 -35.418 45.249 1.00 28.39 118 SER A C 1
ATOM 923 O O . SER A 1 118 ? 17.548 -34.871 44.328 1.00 28.39 118 SER A O 1
ATOM 925 N N . TYR A 1 119 ? 19.380 -35.028 45.620 1.00 37.22 119 TYR A N 1
ATOM 926 C CA . TYR A 1 119 ? 20.185 -34.003 44.957 1.00 37.22 119 TYR A CA 1
ATOM 927 C C . TYR A 1 119 ? 20.407 -34.338 43.472 1.00 37.22 119 TYR A C 1
ATOM 929 O O . TYR A 1 119 ? 20.985 -35.367 43.144 1.00 37.22 119 TYR A O 1
ATOM 937 N N . SER A 1 120 ? 19.991 -33.443 42.573 1.00 27.14 120 SER A N 1
ATOM 938 C CA . SER A 1 120 ? 20.408 -33.439 41.167 1.00 27.14 120 SER A CA 1
ATOM 939 C C . SER A 1 120 ? 20.384 -32.006 40.634 1.00 27.14 120 SER A C 1
ATOM 941 O O . SER A 1 120 ? 19.390 -31.288 40.763 1.00 27.14 120 SER A O 1
ATOM 943 N N . THR A 1 121 ? 21.510 -31.579 40.071 1.00 30.00 121 THR A N 1
ATOM 944 C CA . THR A 1 121 ? 21.812 -30.255 39.510 1.00 30.00 121 THR A CA 1
ATOM 945 C C . THR A 1 121 ? 21.195 -30.052 38.120 1.00 30.00 121 THR A C 1
ATOM 947 O O . THR A 1 121 ? 21.859 -29.625 37.179 1.00 30.00 121 THR A O 1
ATOM 950 N N . THR A 1 122 ? 19.895 -30.313 37.978 1.00 25.39 122 THR A N 1
ATOM 951 C CA . THR A 1 122 ? 19.121 -30.008 36.763 1.00 25.39 122 THR A CA 1
ATOM 952 C C . THR A 1 122 ? 18.065 -28.928 37.044 1.00 25.39 122 THR A C 1
ATOM 954 O O . THR A 1 122 ? 17.427 -28.944 38.103 1.00 25.39 122 THR A O 1
ATOM 957 N N . PRO A 1 123 ? 17.871 -27.937 36.148 1.00 25.67 123 PRO A N 1
ATOM 958 C CA . PRO A 1 123 ? 16.945 -26.837 36.393 1.00 25.67 123 PRO A CA 1
ATOM 959 C C . PRO A 1 123 ? 15.499 -27.352 36.410 1.00 25.67 123 PRO A C 1
ATOM 961 O O . PRO A 1 123 ? 14.933 -27.712 35.382 1.00 25.67 123 PRO A O 1
ATOM 964 N N . ARG A 1 124 ? 14.889 -27.375 37.601 1.00 25.89 124 ARG A N 1
ATOM 965 C CA . ARG A 1 124 ? 13.469 -27.696 37.790 1.00 25.89 124 ARG A CA 1
ATOM 966 C C . ARG A 1 124 ? 12.586 -26.619 37.150 1.00 25.89 124 ARG A C 1
ATOM 968 O O . ARG A 1 124 ? 12.651 -25.446 37.522 1.00 25.89 124 ARG A O 1
ATOM 975 N N . LEU A 1 125 ? 11.733 -27.044 36.220 1.00 29.12 125 LEU A N 1
ATOM 976 C CA . LEU A 1 125 ? 10.670 -26.251 35.604 1.00 29.12 125 LEU A CA 1
ATOM 977 C C . LEU A 1 125 ? 9.674 -25.784 36.686 1.00 29.12 125 LEU A C 1
ATOM 979 O O . LEU A 1 125 ? 9.200 -26.592 37.480 1.00 29.12 125 LEU A O 1
ATOM 983 N N . SER A 1 126 ? 9.333 -24.495 36.724 1.00 25.45 126 SER A N 1
ATOM 984 C CA . SER A 1 126 ? 8.239 -23.976 37.558 1.00 25.45 126 SER A CA 1
ATOM 985 C C . SER A 1 126 ? 7.145 -23.425 36.650 1.00 25.45 126 SER A C 1
ATOM 987 O O . SER A 1 126 ? 7.284 -22.341 36.089 1.00 25.45 126 SER A O 1
ATOM 989 N N . VAL A 1 127 ? 6.066 -24.187 36.481 1.00 28.75 127 VAL A N 1
ATOM 990 C CA . VAL A 1 127 ? 4.866 -23.760 35.751 1.00 28.75 127 VAL A CA 1
ATOM 991 C C . VAL A 1 127 ? 3.827 -23.331 36.783 1.00 28.75 127 VAL A C 1
ATOM 993 O O . VAL A 1 127 ? 3.329 -24.159 37.540 1.00 28.75 127 VAL A O 1
ATOM 996 N N . ILE A 1 128 ? 3.497 -22.038 36.831 1.00 30.42 128 ILE A N 1
ATOM 997 C CA . ILE A 1 128 ? 2.387 -21.525 37.645 1.00 30.42 128 ILE A CA 1
ATOM 998 C C . ILE A 1 128 ? 1.181 -21.339 36.719 1.00 30.42 128 ILE A C 1
ATOM 1000 O O . ILE A 1 128 ? 1.156 -20.425 35.897 1.00 30.42 128 ILE A O 1
ATOM 1004 N N . VAL A 1 129 ? 0.179 -22.212 36.851 1.00 31.22 129 VAL A N 1
ATOM 1005 C CA . VAL A 1 129 ? -1.123 -22.077 36.178 1.00 31.22 129 VAL A CA 1
ATOM 1006 C C . VAL A 1 129 ? -2.061 -21.305 37.099 1.00 31.22 129 VAL A C 1
ATOM 1008 O O . VAL A 1 129 ? -2.309 -21.727 38.227 1.00 31.22 129 VAL A O 1
ATOM 1011 N N . VAL A 1 130 ? -2.588 -20.174 36.628 1.00 33.19 130 VAL A N 1
ATOM 1012 C CA . VAL A 1 130 ? -3.449 -19.294 37.430 1.00 33.19 130 VAL A CA 1
ATOM 1013 C C . VAL A 1 130 ? -4.839 -19.257 36.829 1.00 33.19 130 VAL A C 1
ATOM 1015 O O . VAL A 1 130 ? -5.026 -18.823 35.693 1.00 33.19 130 VAL A O 1
ATOM 1018 N N . ILE A 1 131 ? -5.820 -19.687 37.618 1.00 28.30 131 ILE A N 1
ATOM 1019 C CA . ILE A 1 131 ? -7.232 -19.684 37.256 1.00 28.30 131 ILE A CA 1
ATOM 1020 C C . ILE A 1 131 ? -7.966 -18.716 38.194 1.00 28.30 131 ILE A C 1
ATOM 1022 O O . ILE A 1 131 ? -8.034 -18.965 39.394 1.00 28.30 131 ILE A O 1
ATOM 1026 N N . ALA A 1 132 ? -8.513 -17.622 37.653 1.00 25.06 132 ALA A N 1
ATOM 1027 C CA . ALA A 1 132 ? -9.364 -16.670 38.378 1.00 25.06 132 ALA A CA 1
ATOM 1028 C C . ALA A 1 132 ? -10.801 -16.675 37.812 1.00 25.06 132 ALA A C 1
ATOM 1030 O O . ALA A 1 132 ? -11.004 -16.945 36.622 1.00 25.06 132 ALA A O 1
ATOM 1031 N N . THR A 1 133 ? -11.806 -16.420 38.661 1.00 23.03 133 THR A N 1
ATOM 1032 C CA . THR A 1 133 ? -13.241 -16.665 38.376 1.00 23.03 133 THR A CA 1
ATOM 1033 C C . THR A 1 133 ? -14.154 -15.464 38.695 1.00 23.03 133 THR A C 1
ATOM 1035 O O . THR A 1 133 ? -13.738 -14.607 39.467 1.00 23.03 133 THR A O 1
ATOM 1038 N N . TYR A 1 134 ? -15.401 -15.493 38.158 1.00 24.59 134 TYR A N 1
ATOM 1039 C CA . TYR A 1 134 ? -16.622 -14.637 38.385 1.00 24.59 134 TYR A CA 1
ATOM 1040 C C . TYR A 1 134 ? -16.848 -13.462 37.387 1.00 24.59 134 TYR A C 1
ATOM 1042 O O . TYR A 1 134 ? -15.868 -13.016 36.809 1.00 24.59 134 TYR A O 1
ATOM 1050 N N . GLN A 1 135 ? -18.038 -12.878 37.089 1.00 23.17 135 GLN A N 1
ATOM 1051 C CA . GLN A 1 135 ? -19.500 -13.205 37.033 1.00 23.17 135 GLN A CA 1
ATOM 1052 C C . GLN A 1 135 ? -20.114 -12.244 35.955 1.00 23.17 135 GLN A C 1
ATOM 1054 O O . GLN A 1 135 ? -19.623 -11.126 35.825 1.00 23.17 135 GLN A O 1
ATOM 1059 N N . LEU A 1 136 ? -21.129 -12.638 35.164 1.00 22.95 136 LEU A N 1
ATOM 1060 C CA . LEU A 1 136 ? -21.742 -11.822 34.081 1.00 22.95 136 LEU A CA 1
ATOM 1061 C C . LEU A 1 136 ? -23.209 -11.470 34.398 1.00 22.95 136 LEU A C 1
ATOM 1063 O O . LEU A 1 136 ? -23.976 -12.359 34.763 1.00 22.95 136 LEU A O 1
ATOM 1067 N N . LEU A 1 137 ? -23.609 -10.213 34.169 1.00 21.69 137 LEU A N 1
ATOM 1068 C CA . LEU A 1 137 ? -25.009 -9.818 33.950 1.00 21.69 137 LEU A CA 1
ATOM 1069 C C . LEU A 1 137 ? -25.397 -10.188 32.505 1.00 21.69 137 LEU A C 1
ATOM 1071 O O . LEU A 1 137 ? -24.684 -9.839 31.563 1.00 21.69 137 LEU A O 1
ATOM 1075 N N . LYS A 1 138 ? -26.486 -10.951 32.341 1.00 23.34 138 LYS A N 1
ATOM 1076 C CA . LYS A 1 138 ? -26.985 -11.465 31.052 1.00 23.34 138 LYS A CA 1
ATOM 1077 C C . LYS A 1 138 ? -27.611 -10.370 30.176 1.00 23.34 138 LYS A C 1
ATOM 1079 O O . LYS A 1 138 ? -28.340 -9.519 30.672 1.00 23.34 138 LYS A O 1
ATOM 1084 N N . SER A 1 139 ? -27.457 -10.537 28.862 1.00 21.27 139 SER A N 1
ATOM 1085 C CA . SER A 1 139 ? -28.489 -10.264 27.849 1.00 21.27 139 SER A CA 1
ATOM 1086 C C . SER A 1 139 ? -28.449 -11.406 26.801 1.00 21.27 139 SER A C 1
ATOM 1088 O O . SER A 1 139 ? -27.363 -11.961 26.603 1.00 21.27 139 SER A O 1
ATOM 1090 N N . PRO A 1 140 ? -29.587 -11.853 26.227 1.00 24.47 140 PRO A N 1
ATOM 1091 C CA . PRO A 1 140 ? -29.797 -13.239 25.778 1.00 24.47 140 PRO A CA 1
ATOM 1092 C C . PRO A 1 140 ? -29.450 -13.543 24.303 1.00 24.47 140 PRO A C 1
ATOM 1094 O O . PRO A 1 140 ? -29.585 -12.679 23.443 1.00 24.47 140 PRO A O 1
ATOM 1097 N N . ASN A 1 141 ? -29.150 -14.832 24.065 1.00 23.20 141 ASN A N 1
ATOM 1098 C CA . ASN A 1 141 ? -29.255 -15.639 22.825 1.00 23.20 141 ASN A CA 1
ATOM 1099 C C . ASN A 1 141 ? -28.186 -15.385 21.733 1.00 23.20 141 ASN A C 1
ATOM 1101 O O . ASN A 1 141 ? -28.200 -14.367 21.052 1.00 23.20 141 ASN A O 1
ATOM 1105 N N . GLU A 1 142 ? -27.103 -16.181 21.671 1.00 25.08 142 GLU A N 1
ATOM 1106 C CA . GLU A 1 142 ? -26.929 -17.483 20.961 1.00 25.08 142 GLU A CA 1
ATOM 1107 C C . GLU A 1 142 ? -27.097 -17.376 19.423 1.00 25.08 142 GLU A C 1
ATOM 1109 O O . GLU A 1 142 ? -28.085 -16.851 18.938 1.00 25.08 142 GLU A O 1
ATOM 1114 N N . GLY A 1 143 ? -26.156 -17.816 18.574 1.00 22.75 143 GLY A N 1
ATOM 1115 C CA . GLY A 1 143 ? -25.462 -19.098 18.659 1.00 22.75 143 GLY A CA 1
ATOM 1116 C C . GLY A 1 143 ? -23.973 -19.139 18.278 1.00 22.75 143 GLY A C 1
ATOM 1117 O O . GLY A 1 143 ? -23.390 -18.295 17.598 1.00 22.75 143 GLY A O 1
ATOM 1118 N N . THR A 1 144 ? -23.386 -20.199 18.811 1.00 25.12 144 THR A N 1
ATOM 1119 C CA . THR A 1 144 ? -21.990 -20.593 18.964 1.00 25.12 144 THR A CA 1
ATOM 1120 C C . THR A 1 144 ? -21.426 -21.269 17.714 1.00 25.12 144 THR A C 1
ATOM 1122 O O . THR A 1 144 ? -22.095 -22.097 17.105 1.00 25.12 144 THR A O 1
ATOM 1125 N N . ARG A 1 145 ? -20.147 -21.006 17.407 1.00 21.41 145 ARG A N 1
ATOM 1126 C CA . ARG A 1 145 ? -19.162 -21.983 16.886 1.00 21.41 145 ARG A CA 1
ATOM 1127 C C . ARG A 1 145 ? -17.770 -21.338 16.880 1.00 21.41 145 ARG A C 1
ATOM 1129 O O . ARG A 1 145 ? -17.442 -20.567 15.986 1.00 21.41 145 ARG A O 1
ATOM 1136 N N . PHE A 1 146 ? -16.942 -21.668 17.870 1.00 22.27 146 PHE A N 1
ATOM 1137 C CA . PHE A 1 146 ? -15.496 -21.444 17.804 1.00 22.27 146 PHE A CA 1
ATOM 1138 C C . PHE A 1 146 ? -14.787 -22.783 17.989 1.00 22.27 146 PHE A C 1
ATOM 1140 O O . PHE A 1 146 ? -14.697 -23.311 19.093 1.00 22.27 146 PHE A O 1
ATOM 1147 N N . PHE A 1 147 ? -14.296 -23.323 16.875 1.00 22.52 147 PHE A N 1
ATOM 1148 C CA . PHE A 1 147 ? -13.304 -24.387 16.861 1.00 22.52 147 PHE A CA 1
ATOM 1149 C C . PHE A 1 147 ? -11.957 -23.793 17.285 1.00 22.52 147 PHE A C 1
ATOM 1151 O O . PHE A 1 147 ? -11.459 -22.850 16.667 1.00 22.52 147 PHE A O 1
ATOM 1158 N N . SER A 1 148 ? -11.375 -24.328 18.357 1.00 23.02 148 SER A N 1
ATOM 1159 C CA . SER A 1 148 ? -10.029 -23.986 18.803 1.00 23.02 148 SER A CA 1
ATOM 1160 C C . SER A 1 148 ? -8.998 -24.829 18.053 1.00 23.02 148 SER A C 1
ATOM 1162 O O . SER A 1 148 ? -8.699 -25.958 18.433 1.00 23.02 148 SER A O 1
ATOM 1164 N N . SER A 1 149 ? -8.406 -24.248 17.019 1.00 22.69 149 SER A N 1
ATOM 1165 C CA . SER A 1 149 ? -7.065 -24.594 16.545 1.00 22.69 149 SER A CA 1
ATOM 1166 C C . SER A 1 149 ? -6.253 -23.304 16.607 1.00 22.69 149 SER A C 1
ATOM 1168 O O . SER A 1 149 ? -6.726 -22.293 16.092 1.00 22.69 149 SER A O 1
ATOM 1170 N N . GLY A 1 150 ? -5.104 -23.299 17.292 1.00 33.38 150 GLY A N 1
ATOM 1171 C CA . GLY A 1 150 ? -4.332 -22.097 17.648 1.00 33.38 150 GLY A CA 1
ATOM 1172 C C . GLY A 1 150 ? -4.366 -20.984 16.593 1.00 33.38 150 GLY A C 1
ATOM 1173 O O . GLY A 1 150 ? -3.766 -21.107 15.529 1.00 33.38 150 GLY A O 1
ATOM 1174 N N . LEU A 1 151 ? -5.084 -19.893 16.876 1.00 30.48 151 LEU A N 1
ATOM 1175 C CA . LEU A 1 151 ? -5.380 -18.870 15.877 1.00 30.48 151 LEU A CA 1
ATOM 1176 C C . LEU A 1 151 ? -4.695 -17.553 16.254 1.00 30.48 151 LEU A C 1
ATOM 1178 O O . LEU A 1 151 ? -5.178 -16.782 17.081 1.00 30.48 151 LEU A O 1
ATOM 1182 N N . HIS A 1 152 ? -3.552 -17.289 15.619 1.00 40.84 152 HIS A N 1
ATOM 1183 C CA . HIS A 1 152 ? -3.039 -15.934 15.424 1.00 40.84 152 HIS A CA 1
ATOM 1184 C C . HIS A 1 152 ? -4.174 -15.088 14.822 1.00 40.84 152 HIS A C 1
ATOM 1186 O O . HIS A 1 152 ? -4.386 -15.142 13.612 1.00 40.84 152 HIS A O 1
ATOM 1192 N N . VAL A 1 153 ? -4.918 -14.320 15.627 1.00 38.88 153 VAL A N 1
ATOM 1193 C CA . VAL A 1 153 ? -5.835 -13.311 15.080 1.00 38.88 153 VAL A CA 1
ATOM 1194 C C . VAL A 1 153 ? -4.953 -12.294 14.364 1.00 38.88 153 VAL A C 1
ATOM 1196 O O . VAL A 1 153 ? -4.113 -11.655 15.010 1.00 38.88 153 VAL A O 1
ATOM 1199 N N . PRO A 1 154 ? -5.046 -12.155 13.036 1.00 58.50 154 PRO A N 1
ATOM 1200 C CA . PRO A 1 154 ? -4.119 -11.306 12.329 1.00 58.50 154 PRO A CA 1
ATOM 1201 C C . PRO A 1 154 ? -4.522 -9.846 12.606 1.00 58.50 154 PRO A C 1
ATOM 1203 O O . PRO A 1 154 ? -5.551 -9.348 12.155 1.00 58.50 154 PRO A O 1
ATOM 1206 N N . LEU A 1 155 ? -3.701 -9.183 13.431 1.00 75.94 155 LEU A N 1
ATOM 1207 C CA . LEU A 1 155 ? -3.940 -7.887 14.090 1.00 75.94 155 LEU A CA 1
ATOM 1208 C C . LEU A 1 155 ? -4.369 -6.740 13.161 1.00 75.94 155 LEU A C 1
ATOM 1210 O O . LEU A 1 155 ? -4.907 -5.743 13.649 1.00 75.94 155 LEU A O 1
ATOM 1214 N N . PHE A 1 156 ? -4.106 -6.858 11.861 1.00 89.25 156 PHE A N 1
ATOM 1215 C CA . PHE A 1 156 ? -4.262 -5.805 10.857 1.00 89.25 156 PHE A CA 1
ATOM 1216 C C . PHE A 1 156 ? -5.481 -5.987 9.954 1.00 89.25 156 PHE A C 1
ATOM 1218 O O . PHE A 1 156 ? -5.667 -5.199 9.034 1.00 89.25 156 PHE A O 1
ATOM 1225 N N . PHE A 1 157 ? -6.317 -6.992 10.216 1.00 89.88 157 PHE A N 1
ATOM 1226 C CA . PHE A 1 157 ? -7.484 -7.286 9.393 1.00 89.88 157 PHE A CA 1
ATOM 1227 C C . PHE A 1 157 ? -8.774 -7.139 10.188 1.00 89.88 157 PHE A C 1
ATOM 1229 O O . PHE A 1 157 ? -8.852 -7.511 11.364 1.00 89.88 157 PHE A O 1
ATOM 1236 N N . VAL A 1 158 ? -9.804 -6.624 9.523 1.00 86.44 158 VAL A N 1
ATOM 1237 C CA . VAL A 1 158 ? -11.143 -6.529 10.101 1.00 86.44 158 VAL A CA 1
ATOM 1238 C C . VAL A 1 158 ? -11.644 -7.937 10.426 1.00 86.44 158 VAL A C 1
ATOM 1240 O O . VAL A 1 158 ? -11.524 -8.845 9.604 1.00 86.44 158 VAL A O 1
ATOM 1243 N N . GLY A 1 159 ? -12.144 -8.144 11.647 1.00 83.31 159 GLY A N 1
ATOM 1244 C CA . GLY A 1 159 ? -12.630 -9.452 12.109 1.00 83.31 159 GLY A CA 1
ATOM 1245 C C . GLY A 1 159 ? -11.580 -10.573 12.087 1.00 83.31 159 GLY A C 1
ATOM 1246 O O . GLY A 1 159 ? -11.942 -11.744 12.141 1.00 83.31 159 GLY A O 1
ATOM 1247 N N . GLY A 1 160 ? -10.288 -10.243 11.957 1.00 83.12 160 GLY A N 1
ATOM 1248 C CA . GLY A 1 160 ? -9.214 -11.231 11.869 1.00 83.12 160 GLY A CA 1
ATOM 1249 C C . GLY A 1 160 ? -9.217 -12.076 10.589 1.00 83.12 160 GLY A C 1
ATOM 1250 O O . GLY A 1 160 ? -8.576 -13.125 10.563 1.00 83.12 160 GLY A O 1
ATOM 1251 N N . LYS A 1 161 ? -9.916 -11.655 9.527 1.00 86.44 161 LYS A N 1
ATOM 1252 C CA . LYS A 1 161 ? -9.960 -12.396 8.257 1.00 86.44 161 LYS A CA 1
ATOM 1253 C C . LYS A 1 161 ? -9.213 -11.648 7.158 1.00 86.44 161 LYS A C 1
ATOM 1255 O O . LYS A 1 161 ? -9.492 -10.482 6.897 1.00 86.44 161 LYS A O 1
ATOM 1260 N N . ARG A 1 162 ? -8.266 -12.337 6.521 1.00 90.25 162 ARG A N 1
ATOM 1261 C CA . ARG A 1 162 ? -7.468 -11.820 5.398 1.00 90.25 162 ARG A CA 1
ATOM 1262 C C . ARG A 1 162 ? -8.327 -11.653 4.139 1.00 90.25 162 ARG A C 1
ATOM 1264 O O . ARG A 1 162 ? -9.333 -12.354 4.037 1.00 90.25 162 ARG A O 1
ATOM 1271 N N . PRO A 1 163 ? -7.916 -10.800 3.183 1.00 93.75 163 PRO A N 1
ATOM 1272 C CA . PRO A 1 163 ? -8.466 -10.809 1.835 1.00 93.75 163 PRO A CA 1
ATOM 1273 C C . PRO A 1 163 ? -8.431 -12.208 1.223 1.00 93.75 163 PRO A C 1
ATOM 1275 O O . PRO A 1 163 ? -7.510 -12.982 1.489 1.00 93.75 163 PRO A O 1
ATOM 1278 N N . VAL A 1 164 ? -9.422 -12.515 0.394 1.00 93.06 164 VAL A N 1
ATOM 1279 C CA . VAL A 1 164 ? -9.518 -13.778 -0.349 1.00 93.06 164 VAL A CA 1
ATOM 1280 C C . VAL A 1 164 ? -9.818 -13.502 -1.819 1.00 93.06 164 VAL A C 1
ATOM 1282 O O . VAL A 1 164 ? -10.376 -12.455 -2.145 1.00 93.06 164 VAL A O 1
ATOM 1285 N N . GLY A 1 165 ? -9.449 -14.440 -2.693 1.00 91.88 165 GLY A N 1
ATOM 1286 C CA . GLY A 1 165 ? -9.758 -14.386 -4.126 1.00 91.88 165 GLY A CA 1
ATOM 1287 C C . GLY A 1 165 ? -8.865 -13.469 -4.964 1.00 91.88 165 GLY A C 1
ATOM 1288 O O . GLY A 1 165 ? -9.132 -13.314 -6.148 1.00 91.88 165 GLY A O 1
ATOM 1289 N N . LEU A 1 166 ? -7.818 -12.870 -4.383 1.00 92.31 166 LEU A N 1
ATOM 1290 C CA . LEU A 1 166 ? -6.833 -12.115 -5.163 1.00 92.31 166 LEU A CA 1
ATOM 1291 C C . LEU A 1 166 ? -6.065 -13.055 -6.120 1.00 92.31 166 LEU A C 1
ATOM 1293 O O . LEU A 1 166 ? -5.739 -14.176 -5.714 1.00 92.31 166 LEU A O 1
ATOM 1297 N N . PRO A 1 167 ? -5.727 -12.607 -7.343 1.00 88.06 167 PRO A N 1
ATOM 1298 C CA . PRO A 1 167 ? -4.948 -13.401 -8.291 1.00 88.06 167 PRO A CA 1
ATOM 1299 C C . PRO A 1 167 ? -3.591 -13.833 -7.729 1.00 88.06 167 PRO A C 1
ATOM 1301 O O . PRO A 1 167 ? -2.974 -13.114 -6.939 1.00 88.06 167 PRO A O 1
ATOM 1304 N N . ASP A 1 168 ? -3.123 -15.018 -8.136 1.00 85.75 168 ASP A N 1
ATOM 1305 C CA . ASP A 1 168 ? -1.805 -15.577 -7.793 1.00 85.75 168 ASP A CA 1
ATOM 1306 C C . ASP A 1 168 ? -1.479 -15.711 -6.293 1.00 85.75 168 ASP A C 1
ATOM 1308 O O . ASP A 1 168 ? -0.336 -15.987 -5.905 1.00 85.75 168 ASP A O 1
ATOM 1312 N N . PHE A 1 169 ? -2.483 -15.567 -5.427 1.00 83.75 169 PHE A N 1
ATOM 1313 C CA . PHE A 1 169 ? -2.307 -15.462 -3.980 1.00 83.75 169 PHE A CA 1
ATOM 1314 C C . PHE A 1 169 ? -1.567 -16.660 -3.357 1.00 83.75 169 PHE A C 1
ATOM 1316 O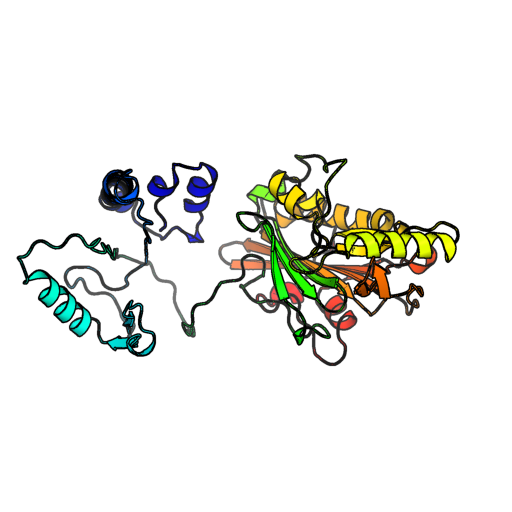 O . PHE A 1 169 ? -0.861 -16.505 -2.361 1.00 83.75 169 PHE A O 1
ATOM 1323 N N . ASN A 1 170 ? -1.643 -17.841 -3.979 1.00 87.75 170 ASN A N 1
ATOM 1324 C CA . ASN A 1 170 ? -0.979 -19.070 -3.530 1.00 87.75 170 ASN A CA 1
ATOM 1325 C C . ASN A 1 170 ? 0.556 -18.965 -3.474 1.00 87.75 170 ASN A C 1
ATOM 1327 O O . ASN A 1 170 ? 1.197 -19.742 -2.770 1.00 87.75 170 ASN A O 1
ATOM 1331 N N . ARG A 1 171 ? 1.160 -18.010 -4.195 1.00 90.69 171 ARG A N 1
ATOM 1332 C CA . ARG A 1 171 ? 2.618 -17.794 -4.217 1.00 90.69 171 ARG A CA 1
ATOM 1333 C C . ARG A 1 171 ? 3.103 -16.906 -3.066 1.00 90.69 171 ARG A C 1
ATOM 1335 O O . ARG A 1 171 ? 4.308 -16.791 -2.844 1.00 90.69 171 ARG A O 1
ATOM 1342 N N . GLY A 1 172 ? 2.191 -16.234 -2.365 1.00 90.12 172 GLY A N 1
ATOM 1343 C CA . GLY A 1 172 ? 2.542 -15.171 -1.436 1.00 90.12 172 GLY A CA 1
ATOM 1344 C C . GLY A 1 172 ? 3.001 -15.641 -0.057 1.00 90.12 172 GLY A C 1
ATOM 1345 O O . GLY A 1 172 ? 2.619 -16.694 0.450 1.00 90.12 172 GLY A O 1
ATOM 1346 N N . LYS A 1 173 ? 3.813 -14.802 0.588 1.00 91.50 173 LYS A N 1
ATOM 1347 C CA . LYS A 1 173 ? 4.311 -14.993 1.951 1.00 91.50 173 LYS A CA 1
ATOM 1348 C C . LYS A 1 173 ? 3.985 -13.782 2.815 1.00 91.50 173 LYS A C 1
ATOM 1350 O O . LYS A 1 173 ? 4.330 -12.655 2.472 1.00 91.50 173 LYS A O 1
ATOM 1355 N N . GLU A 1 174 ? 3.373 -14.007 3.975 1.00 91.44 174 GLU A N 1
ATOM 1356 C CA . GLU A 1 174 ? 3.127 -12.938 4.946 1.00 91.44 174 GLU A CA 1
ATOM 1357 C C . GLU A 1 174 ? 4.423 -12.559 5.678 1.00 91.44 174 GLU A C 1
ATOM 1359 O O . GLU A 1 174 ? 5.093 -13.401 6.279 1.00 91.44 174 GLU A O 1
ATOM 1364 N N . LEU A 1 175 ? 4.763 -11.272 5.649 1.00 90.25 175 LEU A N 1
ATOM 1365 C CA . LEU A 1 175 ? 5.920 -10.695 6.322 1.00 90.25 175 LEU A CA 1
ATOM 1366 C C . LEU A 1 175 ? 5.450 -9.625 7.311 1.00 90.25 175 LEU A C 1
ATOM 1368 O O . LEU A 1 175 ? 4.708 -8.713 6.953 1.00 90.25 175 LEU A O 1
ATOM 1372 N N . LYS A 1 176 ? 5.880 -9.737 8.571 1.00 90.06 176 LYS A N 1
ATOM 1373 C CA . LYS A 1 176 ? 5.593 -8.764 9.638 1.00 90.06 176 LYS A CA 1
ATOM 1374 C C . LYS A 1 176 ? 6.692 -7.703 9.681 1.00 90.06 176 LYS A C 1
ATOM 1376 O O . LYS A 1 176 ? 7.873 -8.038 9.591 1.00 90.06 176 LYS A O 1
ATOM 1381 N N . HIS A 1 177 ? 6.320 -6.438 9.873 1.00 87.88 177 HIS A N 1
ATOM 1382 C CA . HIS A 1 177 ? 7.268 -5.320 9.838 1.00 87.88 177 HIS A CA 1
ATOM 1383 C C . HIS A 1 177 ? 7.240 -4.483 11.118 1.00 87.88 177 HIS A C 1
ATOM 1385 O O . HIS A 1 177 ? 6.202 -3.940 11.493 1.00 87.88 177 HIS A O 1
ATOM 1391 N N . GLY A 1 178 ? 8.403 -4.319 11.754 1.00 78.06 178 GLY A N 1
ATOM 1392 C CA . GLY A 1 178 ? 8.564 -3.601 13.024 1.00 78.06 178 GLY A CA 1
ATOM 1393 C C . GLY A 1 178 ? 8.593 -4.528 14.245 1.00 78.06 178 GLY A C 1
ATOM 1394 O O . GLY A 1 178 ? 8.218 -5.696 14.160 1.00 78.06 178 GLY A O 1
ATOM 1395 N N . ALA A 1 179 ? 9.057 -3.992 15.375 1.00 74.50 179 ALA A N 1
ATOM 1396 C CA . ALA A 1 179 ? 9.081 -4.666 16.672 1.00 74.50 179 ALA A CA 1
ATOM 1397 C C . ALA A 1 179 ? 8.530 -3.708 17.756 1.00 74.50 179 ALA A C 1
ATOM 1399 O O . ALA A 1 179 ? 9.225 -2.750 18.107 1.00 74.50 179 ALA A O 1
ATOM 1400 N N . PRO A 1 180 ? 7.289 -3.915 18.251 1.00 74.19 180 PRO A N 1
ATOM 1401 C CA . PRO A 1 180 ? 6.302 -4.890 17.765 1.00 74.19 180 PRO A CA 1
ATOM 1402 C C . PRO A 1 180 ? 5.852 -4.597 16.316 1.00 74.19 180 PRO A C 1
ATOM 1404 O O . PRO A 1 180 ? 6.057 -3.480 15.829 1.00 74.19 180 PRO A O 1
ATOM 1407 N N . PRO A 1 181 ? 5.250 -5.570 15.604 1.00 80.56 181 PRO A N 1
ATOM 1408 C CA . PRO A 1 181 ? 4.787 -5.360 14.237 1.00 80.56 181 PRO A CA 1
ATOM 1409 C C . PRO A 1 181 ? 3.816 -4.179 14.121 1.00 80.56 181 PRO A C 1
ATOM 1411 O O . PRO A 1 181 ? 2.861 -4.063 14.885 1.00 80.56 181 PRO A O 1
ATOM 1414 N N . SER A 1 182 ? 4.058 -3.332 13.127 1.00 86.75 182 SER A N 1
ATOM 1415 C CA . SER A 1 182 ? 3.265 -2.146 12.782 1.00 86.75 182 SER A CA 1
ATOM 1416 C C . SER A 1 182 ? 2.344 -2.376 11.581 1.00 86.75 182 SER A C 1
ATOM 1418 O O . SER A 1 182 ? 1.310 -1.724 11.467 1.00 86.75 182 SER A O 1
ATOM 1420 N N . PHE A 1 183 ? 2.702 -3.320 10.707 1.00 95.88 183 PHE A N 1
ATOM 1421 C CA . PHE A 1 183 ? 1.901 -3.776 9.574 1.00 95.88 183 PHE A CA 1
ATOM 1422 C C . PHE A 1 183 ? 2.397 -5.139 9.075 1.00 95.88 183 PHE A C 1
ATOM 1424 O O . PHE A 1 183 ? 3.445 -5.633 9.517 1.00 95.88 183 PHE A O 1
ATOM 1431 N N . VAL A 1 184 ? 1.660 -5.727 8.134 1.00 95.94 184 VAL A N 1
ATOM 1432 C CA . VAL A 1 184 ? 2.085 -6.911 7.376 1.00 95.94 184 VAL A CA 1
ATOM 1433 C C . VAL A 1 184 ? 2.072 -6.634 5.881 1.00 95.94 184 VAL A C 1
ATOM 1435 O O . VAL A 1 184 ? 1.224 -5.885 5.405 1.00 95.94 184 VAL A O 1
ATOM 1438 N N . SER A 1 185 ? 2.977 -7.264 5.141 1.00 96.81 185 SER A N 1
ATOM 1439 C CA . SER A 1 185 ? 2.923 -7.326 3.677 1.00 96.81 185 SER A CA 1
ATOM 1440 C C . SER A 1 185 ? 2.738 -8.770 3.247 1.00 96.81 185 SER A C 1
ATOM 1442 O O . SER A 1 185 ? 3.444 -9.652 3.735 1.00 96.81 185 SER A O 1
ATOM 1444 N N . PHE A 1 186 ? 1.795 -9.019 2.345 1.00 96.44 186 PHE A N 1
ATOM 1445 C CA . PHE A 1 186 ? 1.668 -10.302 1.673 1.00 96.44 186 PHE A CA 1
ATOM 1446 C C . PHE A 1 186 ? 2.492 -10.241 0.388 1.00 96.44 186 PHE A C 1
ATOM 1448 O O . PHE A 1 186 ? 2.102 -9.614 -0.594 1.00 96.44 186 PHE A O 1
ATOM 1455 N N . PHE A 1 187 ? 3.701 -10.787 0.458 1.00 95.25 187 PHE A N 1
ATOM 1456 C CA . PHE A 1 187 ? 4.768 -10.573 -0.510 1.00 95.25 187 PHE A CA 1
ATOM 1457 C C . PHE A 1 187 ? 4.813 -11.678 -1.558 1.00 95.25 187 PHE A C 1
ATOM 1459 O O . PHE A 1 187 ? 4.827 -12.849 -1.192 1.00 95.25 187 PHE A O 1
ATOM 1466 N N . ASP A 1 188 ? 4.887 -11.307 -2.834 1.00 95.69 188 ASP A N 1
ATOM 1467 C CA . ASP A 1 188 ? 5.141 -12.224 -3.941 1.00 95.69 188 ASP A CA 1
ATOM 1468 C C . ASP A 1 188 ? 6.665 -12.381 -4.143 1.00 95.69 188 ASP A C 1
ATOM 1470 O O . ASP A 1 188 ? 7.327 -11.447 -4.615 1.00 95.69 188 ASP A O 1
ATOM 1474 N N . PRO A 1 189 ? 7.256 -13.542 -3.800 1.00 93.12 189 PRO A N 1
ATOM 1475 C CA . PRO A 1 189 ? 8.687 -13.770 -3.962 1.00 93.12 189 PRO A CA 1
ATOM 1476 C C . PRO A 1 189 ? 9.118 -13.923 -5.428 1.00 93.12 189 PRO A C 1
ATOM 1478 O O . PRO A 1 189 ? 10.307 -13.799 -5.712 1.00 93.12 189 PRO A O 1
ATOM 1481 N N . VAL A 1 190 ? 8.193 -14.180 -6.359 1.00 93.69 190 VAL A N 1
ATOM 1482 C CA . VAL A 1 190 ? 8.514 -14.335 -7.787 1.00 93.69 190 VAL A CA 1
ATOM 1483 C C . VAL A 1 190 ? 8.668 -12.974 -8.447 1.00 93.69 190 VAL A C 1
ATOM 1485 O O . VAL A 1 190 ? 9.622 -12.759 -9.185 1.00 93.69 190 VAL A O 1
ATOM 1488 N N . THR A 1 191 ? 7.754 -12.040 -8.180 1.00 95.19 191 THR A N 1
ATOM 1489 C CA . THR A 1 191 ? 7.781 -10.697 -8.784 1.00 95.19 191 THR A CA 1
ATOM 1490 C C . THR A 1 191 ? 8.539 -9.673 -7.945 1.00 95.19 191 THR A C 1
ATOM 1492 O O . THR A 1 191 ? 8.699 -8.531 -8.372 1.00 95.19 191 THR A O 1
ATOM 1495 N N . ASN A 1 192 ? 8.982 -10.063 -6.746 1.00 96.69 192 ASN A N 1
ATOM 1496 C CA . ASN A 1 192 ? 9.598 -9.202 -5.738 1.00 96.69 192 ASN A CA 1
ATOM 1497 C C . ASN A 1 192 ? 8.770 -7.955 -5.389 1.00 96.69 192 ASN A C 1
ATOM 1499 O O . ASN A 1 192 ? 9.315 -6.879 -5.129 1.00 96.69 192 ASN A O 1
ATOM 1503 N N . THR A 1 193 ? 7.448 -8.111 -5.348 1.00 96.69 193 THR A N 1
ATOM 1504 C CA . THR A 1 193 ? 6.498 -7.050 -5.005 1.00 96.69 193 THR A CA 1
ATOM 1505 C C . THR A 1 193 ? 5.418 -7.568 -4.054 1.00 96.69 193 THR A C 1
ATOM 1507 O O . THR A 1 193 ? 5.074 -8.746 -4.081 1.00 96.69 193 THR A O 1
ATOM 1510 N N . PRO A 1 194 ? 4.859 -6.733 -3.167 1.00 96.94 194 PRO A N 1
ATOM 1511 C CA . PRO A 1 194 ? 3.682 -7.114 -2.397 1.00 96.94 194 PRO A CA 1
ATOM 1512 C C . PRO A 1 194 ? 2.450 -7.267 -3.293 1.00 96.94 194 PRO A C 1
ATOM 1514 O O . PRO A 1 194 ? 2.203 -6.431 -4.161 1.00 96.94 194 PRO A O 1
ATOM 1517 N N . PHE A 1 195 ? 1.637 -8.292 -3.032 1.00 97.19 195 PHE A N 1
ATOM 1518 C CA . PHE A 1 195 ? 0.236 -8.313 -3.460 1.00 97.19 195 PHE A CA 1
ATOM 1519 C C . PHE A 1 195 ? -0.522 -7.179 -2.770 1.00 97.19 195 PHE A C 1
ATOM 1521 O O . PHE A 1 195 ? -1.175 -6.370 -3.424 1.00 97.19 195 PHE A O 1
ATOM 1528 N N . TYR A 1 196 ? -0.362 -7.087 -1.446 1.00 98.25 196 TYR A N 1
ATOM 1529 C CA . TYR A 1 196 ? -0.819 -5.963 -0.639 1.00 98.25 196 TYR A CA 1
ATOM 1530 C C . TYR A 1 196 ? -0.007 -5.818 0.653 1.00 98.25 196 TYR A C 1
ATOM 1532 O O . TYR A 1 196 ? 0.664 -6.751 1.101 1.00 98.25 196 TYR A O 1
ATOM 1540 N N . SER A 1 197 ? -0.152 -4.670 1.308 1.00 98.56 197 SER A N 1
ATOM 1541 C CA . SER A 1 197 ? 0.194 -4.462 2.712 1.00 98.56 197 SER A CA 1
ATOM 1542 C C . SER A 1 197 ? -1.052 -4.099 3.519 1.00 98.56 197 SER A C 1
ATOM 1544 O O . SER A 1 197 ? -1.845 -3.257 3.103 1.00 98.56 197 SER A O 1
ATOM 1546 N N . ALA A 1 198 ? -1.221 -4.750 4.672 1.00 98.44 198 ALA A N 1
ATOM 1547 C CA . ALA A 1 198 ? -2.327 -4.544 5.600 1.00 98.44 198 ALA A CA 1
ATOM 1548 C C . ALA A 1 198 ? -1.840 -3.844 6.868 1.00 98.44 198 ALA A C 1
ATOM 1550 O O . ALA A 1 198 ? -0.876 -4.276 7.509 1.00 98.44 198 ALA A O 1
ATOM 1551 N N . TYR A 1 199 ? -2.517 -2.765 7.235 1.00 98.00 199 TYR A N 1
ATOM 1552 C CA . TYR A 1 199 ? -2.161 -1.912 8.360 1.00 98.00 199 TYR A CA 1
ATOM 1553 C C . TYR A 1 199 ? -3.413 -1.277 8.956 1.00 98.00 199 TYR A C 1
ATOM 1555 O O . TYR A 1 199 ? -4.500 -1.340 8.384 1.00 98.00 199 TYR A O 1
ATOM 1563 N N . LYS A 1 200 ? -3.284 -0.689 10.145 1.00 95.75 200 LYS A N 1
ATOM 1564 C CA . LYS A 1 200 ? -4.403 -0.005 10.790 1.00 95.75 200 LYS A CA 1
ATOM 1565 C C . LYS A 1 200 ? -3.958 1.227 11.554 1.00 95.75 200 LYS A C 1
ATOM 1567 O O . LYS A 1 200 ? -2.819 1.300 12.010 1.00 95.75 200 LYS A O 1
ATOM 1572 N N . VAL A 1 201 ? -4.892 2.147 11.736 1.00 94.00 201 VAL A N 1
ATOM 1573 C CA . VAL A 1 201 ? -4.751 3.326 12.585 1.00 94.00 201 VAL A CA 1
ATOM 1574 C C . VAL A 1 201 ? -5.775 3.223 13.704 1.00 94.00 201 VAL A C 1
ATOM 1576 O O . VAL A 1 201 ? -6.978 3.167 13.458 1.00 94.00 201 VAL A O 1
ATOM 1579 N N . LEU A 1 202 ? -5.288 3.188 14.940 1.00 91.06 202 LEU A N 1
ATOM 1580 C CA . LEU A 1 202 ? -6.124 3.227 16.137 1.00 91.06 202 LEU A CA 1
ATOM 1581 C C . LEU A 1 202 ? -6.596 4.666 16.424 1.00 91.06 202 LEU A C 1
ATOM 1583 O O . LEU A 1 202 ? -5.873 5.611 16.094 1.00 91.06 202 LEU A O 1
ATOM 1587 N N . PRO A 1 203 ? -7.716 4.863 17.144 1.00 86.25 203 PRO A N 1
ATOM 1588 C CA . PRO A 1 203 ? -8.214 6.200 17.496 1.00 86.25 203 PRO A CA 1
ATOM 1589 C C . PRO A 1 203 ? -7.148 7.081 18.167 1.00 86.25 203 PRO A C 1
ATOM 1591 O O . PRO A 1 203 ? -6.908 8.223 17.781 1.00 86.25 203 PRO A O 1
ATOM 1594 N N . GLY A 1 204 ? -6.407 6.514 19.126 1.00 83.25 204 GLY A N 1
ATOM 1595 C CA . GLY A 1 204 ? -5.328 7.223 19.822 1.00 83.25 204 GLY A CA 1
ATOM 1596 C C . GLY A 1 204 ? -4.112 7.560 18.946 1.00 83.25 204 GLY A C 1
ATOM 1597 O O . GLY A 1 204 ? -3.337 8.450 19.301 1.00 83.25 204 GLY A O 1
ATOM 1598 N N . GLN A 1 205 ? -3.938 6.873 17.813 1.00 91.50 205 GLN A N 1
ATOM 1599 C CA . GLN A 1 205 ? -2.890 7.151 16.826 1.00 91.50 205 GLN A CA 1
ATOM 1600 C C . GLN A 1 205 ? -3.336 8.221 15.828 1.00 91.50 205 GLN A C 1
ATOM 1602 O O . GLN A 1 205 ? -2.533 9.085 15.484 1.00 91.50 205 GLN A O 1
ATOM 1607 N N . ALA A 1 206 ? -4.608 8.204 15.417 1.00 91.25 206 ALA A N 1
ATOM 1608 C CA . ALA A 1 206 ? -5.166 9.120 14.425 1.00 91.25 206 ALA A CA 1
ATOM 1609 C C . ALA A 1 206 ? -4.903 10.592 14.772 1.00 91.25 206 ALA A C 1
ATOM 1611 O O . ALA A 1 206 ? -4.379 11.333 13.943 1.00 91.25 206 ALA A O 1
ATOM 1612 N N . LYS A 1 207 ? -5.139 10.992 16.028 1.00 88.19 207 LYS A N 1
ATOM 1613 C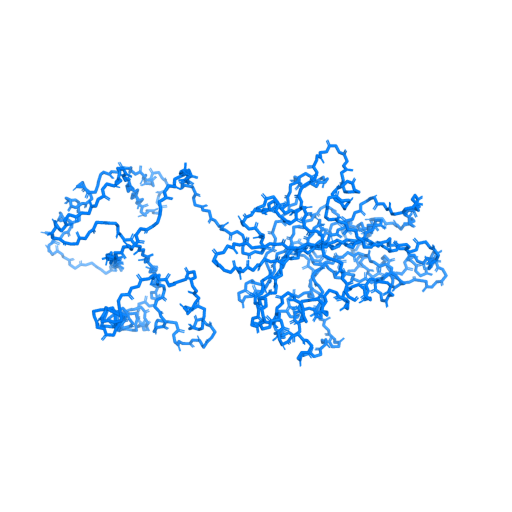 CA . LYS A 1 207 ? -4.875 12.360 16.518 1.00 88.19 207 LYS A CA 1
ATOM 1614 C C . LYS A 1 207 ? -3.420 12.826 16.370 1.00 88.19 207 LYS A C 1
ATOM 1616 O O . LYS A 1 207 ? -3.156 14.020 16.376 1.00 88.19 207 LYS A O 1
ATOM 1621 N N . ASN A 1 208 ? -2.479 11.888 16.263 1.00 92.25 208 ASN A N 1
ATOM 1622 C CA . ASN A 1 208 ? -1.045 12.148 16.167 1.00 92.25 208 ASN A CA 1
ATOM 1623 C C . ASN A 1 208 ? -0.503 11.975 14.737 1.00 92.25 208 ASN A C 1
ATOM 1625 O O . ASN A 1 208 ? 0.707 12.058 14.534 1.00 92.25 208 ASN A O 1
ATOM 1629 N N . ILE A 1 209 ? -1.353 11.713 13.739 1.00 95.25 209 ILE A N 1
ATOM 1630 C CA . ILE A 1 209 ? -0.915 11.733 12.340 1.00 95.25 209 ILE A CA 1
ATOM 1631 C C . ILE A 1 209 ? -0.448 13.156 11.990 1.00 95.25 209 ILE A C 1
ATOM 1633 O O . ILE A 1 209 ? -1.080 14.152 12.345 1.00 95.25 209 ILE A O 1
ATOM 1637 N N . ASP A 1 210 ? 0.659 13.215 11.262 1.00 96.44 210 ASP A N 1
ATOM 1638 C CA . ASP A 1 210 ? 1.477 14.369 10.883 1.00 96.44 210 ASP A CA 1
ATOM 1639 C C . ASP A 1 210 ? 2.357 14.938 12.013 1.00 96.44 210 ASP A C 1
ATOM 1641 O O . ASP A 1 210 ? 3.015 15.959 11.824 1.00 96.44 210 ASP A O 1
ATOM 1645 N N . LYS A 1 211 ? 2.456 14.250 13.164 1.00 96.56 211 LYS A N 1
ATOM 1646 C CA . LYS A 1 211 ? 3.338 14.657 14.274 1.00 96.56 211 LYS A CA 1
ATOM 1647 C C . LYS A 1 211 ? 4.822 14.624 13.901 1.00 96.56 211 LYS A C 1
ATOM 1649 O O . LYS A 1 211 ? 5.589 15.483 14.331 1.00 96.56 211 LYS A O 1
ATOM 1654 N N . HIS A 1 212 ? 5.244 13.629 13.125 1.00 96.19 212 HIS A N 1
ATOM 1655 C CA . HIS A 1 212 ? 6.630 13.478 12.692 1.00 96.19 212 HIS A CA 1
ATOM 1656 C C . HIS A 1 212 ? 6.774 13.637 11.179 1.00 96.19 212 HIS A C 1
ATOM 1658 O O . HIS A 1 212 ? 5.992 13.106 10.389 1.00 96.19 212 HIS A O 1
ATOM 1664 N N . LYS A 1 213 ? 7.831 14.342 10.762 1.00 94.75 213 LYS A N 1
ATOM 1665 C CA . LYS A 1 213 ? 8.177 14.497 9.346 1.00 94.75 213 LYS A CA 1
ATOM 1666 C C . LYS A 1 213 ? 8.798 13.213 8.796 1.00 94.75 213 LYS A C 1
ATOM 1668 O O . LYS A 1 213 ? 9.496 12.483 9.501 1.00 94.75 213 LYS A O 1
ATOM 1673 N N . ARG A 1 214 ? 8.575 12.963 7.502 1.00 92.44 214 ARG A N 1
ATOM 1674 C CA . ARG A 1 214 ? 9.178 11.835 6.781 1.00 92.44 214 ARG A CA 1
ATOM 1675 C C . ARG A 1 214 ? 10.713 11.898 6.873 1.00 92.44 214 ARG A C 1
ATOM 1677 O O . ARG A 1 214 ? 11.275 12.967 6.628 1.00 92.44 214 ARG A O 1
ATOM 1684 N N . PRO A 1 215 ? 11.403 10.781 7.171 1.00 88.12 215 PRO A N 1
ATOM 1685 C CA . PRO A 1 215 ? 12.863 10.755 7.155 1.00 88.12 215 PRO A CA 1
ATOM 1686 C C . PRO A 1 215 ? 13.402 11.080 5.753 1.00 88.12 215 PRO A C 1
ATOM 1688 O O . PRO A 1 215 ? 12.957 10.478 4.775 1.00 88.12 215 PRO A O 1
ATOM 1691 N N . LYS A 1 216 ? 14.358 12.016 5.654 1.00 83.19 216 LYS A N 1
ATOM 1692 C CA . LYS A 1 216 ? 14.920 12.466 4.365 1.00 83.19 216 LYS A CA 1
ATOM 1693 C C . LYS A 1 216 ? 15.772 11.387 3.677 1.00 83.19 216 LYS A C 1
ATOM 1695 O O . LYS A 1 216 ? 15.605 11.158 2.487 1.00 83.19 216 LYS A O 1
ATOM 1700 N N . ASN A 1 217 ? 16.600 10.670 4.442 1.00 85.19 217 ASN A N 1
ATOM 1701 C CA . ASN A 1 217 ? 17.587 9.707 3.927 1.00 85.19 217 ASN A CA 1
ATOM 1702 C C . ASN A 1 217 ? 17.307 8.286 4.432 1.00 85.19 217 ASN A C 1
ATOM 1704 O O . ASN A 1 217 ? 18.159 7.631 5.028 1.00 85.19 217 ASN A O 1
ATOM 1708 N N . ALA A 1 218 ? 16.067 7.828 4.281 1.00 89.06 218 ALA A N 1
ATOM 1709 C CA . ALA A 1 218 ? 15.705 6.494 4.734 1.00 89.06 218 ALA A CA 1
ATOM 1710 C C . ALA A 1 218 ? 16.361 5.406 3.872 1.00 89.06 218 ALA A C 1
ATOM 1712 O O . ALA A 1 218 ? 16.280 5.429 2.642 1.00 89.06 218 ALA A O 1
ATOM 1713 N N . ILE A 1 219 ? 16.960 4.421 4.540 1.00 90.62 219 ILE A N 1
ATOM 1714 C CA . ILE A 1 219 ? 17.595 3.271 3.898 1.00 90.62 219 ILE A CA 1
ATOM 1715 C C . ILE A 1 219 ? 16.527 2.223 3.585 1.00 90.62 219 ILE A C 1
ATOM 1717 O O . ILE A 1 219 ? 15.835 1.742 4.484 1.00 90.62 219 ILE A O 1
ATOM 1721 N N . TRP A 1 220 ? 16.424 1.850 2.311 1.00 95.31 220 TRP A N 1
ATOM 1722 C CA . TRP A 1 220 ? 15.526 0.797 1.853 1.00 95.31 220 TRP A CA 1
ATOM 1723 C C . TRP A 1 220 ? 16.137 -0.581 2.060 1.00 95.31 220 TRP A C 1
ATOM 1725 O O . TRP A 1 220 ? 17.226 -0.876 1.571 1.00 95.31 220 TRP A O 1
ATOM 1735 N N . LYS A 1 221 ? 15.408 -1.447 2.760 1.00 95.50 221 LYS A N 1
ATOM 1736 C CA . LYS A 1 221 ? 15.844 -2.822 3.017 1.00 95.50 221 LYS A CA 1
ATOM 1737 C C . LYS A 1 221 ? 15.323 -3.770 1.942 1.00 95.50 221 LYS A C 1
ATOM 1739 O O . LYS A 1 221 ? 14.117 -3.797 1.684 1.00 95.50 221 LYS A O 1
ATOM 1744 N N . ASN A 1 222 ? 16.222 -4.571 1.370 1.00 95.50 222 ASN A N 1
ATOM 1745 C CA . ASN A 1 222 ? 15.866 -5.685 0.488 1.00 95.50 222 ASN A CA 1
ATOM 1746 C C . ASN A 1 222 ? 14.934 -6.693 1.193 1.00 95.50 222 ASN A C 1
ATOM 1748 O O . ASN A 1 222 ? 14.950 -6.771 2.428 1.00 95.50 222 ASN A O 1
ATOM 1752 N N . PRO A 1 223 ? 14.140 -7.474 0.437 1.00 93.44 223 PRO A N 1
ATOM 1753 C CA . PRO A 1 223 ? 13.376 -8.577 1.001 1.00 93.44 223 PRO A CA 1
ATOM 1754 C C . PRO A 1 223 ? 14.279 -9.606 1.700 1.00 93.44 223 PRO A C 1
ATOM 1756 O O . PRO A 1 223 ? 15.414 -9.830 1.261 1.00 93.44 223 PRO A O 1
ATOM 1759 N N . PRO A 1 224 ? 13.804 -10.262 2.775 1.00 87.56 224 PRO A N 1
ATOM 1760 C CA . PRO A 1 224 ? 14.552 -11.336 3.420 1.00 87.56 224 PRO A CA 1
ATOM 1761 C C . PRO A 1 224 ? 14.908 -12.439 2.415 1.00 87.56 224 PRO A C 1
ATOM 1763 O O . PRO A 1 224 ? 14.036 -12.945 1.717 1.00 87.56 224 PRO A O 1
ATOM 1766 N N . GLY A 1 225 ? 16.187 -12.808 2.338 1.00 85.69 225 GLY A N 1
ATOM 1767 C CA . GLY A 1 225 ? 16.671 -13.864 1.439 1.00 85.69 225 GLY A CA 1
ATOM 1768 C C . GLY A 1 225 ? 16.870 -13.452 -0.026 1.00 85.69 225 GLY A C 1
ATOM 1769 O O . GLY A 1 225 ? 17.507 -14.199 -0.763 1.00 85.69 225 GLY A O 1
ATOM 1770 N N . VAL A 1 226 ? 16.431 -12.258 -0.446 1.00 85.88 226 VAL A N 1
ATOM 1771 C CA . VAL A 1 226 ? 16.565 -11.789 -1.838 1.00 85.88 226 VAL A CA 1
ATOM 1772 C C . VAL A 1 226 ? 17.368 -10.489 -1.888 1.00 85.88 226 VAL A C 1
ATOM 1774 O O . VAL A 1 226 ? 16.835 -9.382 -1.829 1.00 85.88 226 VAL A O 1
ATOM 1777 N N . ARG A 1 227 ? 18.697 -10.614 -1.974 1.00 90.31 227 ARG A N 1
ATOM 1778 C CA . ARG A 1 227 ? 19.587 -9.467 -2.233 1.00 90.31 227 ARG A CA 1
ATOM 1779 C C . ARG A 1 227 ? 19.459 -9.027 -3.698 1.00 90.31 227 ARG A C 1
ATOM 1781 O O . ARG A 1 227 ? 19.157 -9.850 -4.553 1.00 90.31 227 ARG A O 1
ATOM 1788 N N . GLY A 1 228 ? 19.718 -7.751 -3.980 1.00 94.19 228 GLY A N 1
ATOM 1789 C CA . GLY A 1 228 ? 19.744 -7.213 -5.347 1.00 94.19 228 GLY A CA 1
ATOM 1790 C C . GLY A 1 228 ? 18.436 -6.588 -5.843 1.00 94.19 228 GLY A C 1
ATOM 1791 O O . GLY A 1 228 ? 18.429 -5.942 -6.886 1.00 94.19 228 GLY A O 1
ATOM 1792 N N . VAL A 1 229 ? 17.331 -6.697 -5.094 1.00 96.25 229 VAL A N 1
ATOM 1793 C CA . VAL A 1 229 ? 16.050 -6.070 -5.483 1.00 96.25 229 VAL A CA 1
ATOM 1794 C C . VAL A 1 229 ? 16.187 -4.550 -5.555 1.00 96.25 229 VAL A C 1
ATOM 1796 O O . VAL A 1 229 ? 15.686 -3.926 -6.484 1.00 96.25 229 VAL A O 1
ATOM 1799 N N . ASN A 1 230 ? 16.922 -3.936 -4.626 1.00 96.50 230 ASN A N 1
ATOM 1800 C CA . ASN A 1 230 ? 17.186 -2.501 -4.670 1.00 96.50 230 ASN A CA 1
ATOM 1801 C C . ASN A 1 230 ? 17.923 -2.070 -5.948 1.00 96.50 230 ASN A C 1
ATOM 1803 O O . ASN A 1 230 ? 17.637 -0.994 -6.471 1.00 96.50 230 ASN A O 1
ATOM 1807 N N . ASP A 1 231 ? 18.837 -2.903 -6.443 1.00 97.25 231 ASP A N 1
ATOM 1808 C CA . ASP A 1 231 ? 19.593 -2.648 -7.669 1.00 97.25 231 ASP A CA 1
ATOM 1809 C C . ASP A 1 231 ? 18.706 -2.834 -8.902 1.00 97.25 231 ASP A C 1
ATOM 1811 O O . ASP A 1 231 ? 18.719 -1.991 -9.796 1.00 97.25 231 ASP A O 1
ATOM 1815 N N . ALA A 1 232 ? 17.829 -3.844 -8.898 1.00 97.56 232 ALA A N 1
ATOM 1816 C CA . ALA A 1 232 ? 16.796 -4.005 -9.919 1.00 97.56 232 ALA A CA 1
ATOM 1817 C C . ALA A 1 232 ? 15.882 -2.767 -10.014 1.00 97.56 232 ALA A C 1
ATOM 1819 O O . ALA A 1 232 ? 15.584 -2.312 -11.114 1.00 97.56 232 ALA A O 1
ATOM 1820 N N . TYR A 1 233 ? 15.517 -2.139 -8.888 1.00 97.81 233 TYR A N 1
ATOM 1821 C CA . TYR A 1 233 ? 14.801 -0.852 -8.899 1.00 97.81 233 TYR A CA 1
ATOM 1822 C C . TYR A 1 233 ? 15.608 0.272 -9.566 1.00 97.81 233 TYR A C 1
ATOM 1824 O O . TYR A 1 233 ? 15.032 1.111 -10.262 1.00 97.81 233 TYR A O 1
ATOM 1832 N N . MET A 1 234 ? 16.926 0.327 -9.349 1.00 97.38 234 MET A N 1
ATOM 1833 C CA . MET A 1 234 ? 17.785 1.332 -9.987 1.00 97.38 234 MET A CA 1
ATOM 1834 C C . MET A 1 234 ? 17.868 1.112 -11.500 1.00 97.38 234 MET A C 1
ATOM 1836 O O . MET A 1 234 ? 17.735 2.075 -12.255 1.00 97.38 234 MET A O 1
ATOM 1840 N N . LEU A 1 235 ? 18.000 -0.143 -11.937 1.00 97.88 235 LEU A N 1
ATOM 1841 C CA . LEU A 1 235 ? 18.012 -0.523 -13.351 1.00 97.88 235 LEU A CA 1
ATOM 1842 C C . LEU A 1 235 ? 16.663 -0.244 -14.031 1.00 97.88 235 LEU A C 1
ATOM 1844 O O . LEU A 1 235 ? 16.640 0.379 -15.091 1.00 97.88 235 LEU A O 1
ATOM 1848 N N . ALA A 1 236 ? 15.543 -0.595 -13.391 1.00 97.69 236 ALA A N 1
ATOM 1849 C CA . ALA A 1 236 ? 14.199 -0.276 -13.879 1.00 97.69 236 ALA A CA 1
ATOM 1850 C C . ALA A 1 236 ? 14.005 1.238 -14.057 1.00 97.69 236 ALA A C 1
ATOM 1852 O O . ALA A 1 236 ? 13.459 1.700 -15.059 1.00 97.69 236 ALA A O 1
ATOM 1853 N N . ASN A 1 237 ? 14.496 2.036 -13.106 1.00 98.06 237 ASN A N 1
ATOM 1854 C CA . ASN A 1 237 ? 14.445 3.491 -13.198 1.00 98.06 237 ASN A CA 1
ATOM 1855 C C . ASN A 1 237 ? 15.366 4.055 -14.299 1.00 98.06 237 ASN A C 1
ATOM 1857 O O . ASN A 1 237 ? 15.011 5.045 -14.939 1.00 98.06 237 ASN A O 1
ATOM 1861 N N . ALA A 1 238 ? 16.539 3.464 -14.535 1.00 98.06 238 ALA A N 1
ATOM 1862 C CA . ALA A 1 238 ? 17.410 3.852 -15.646 1.00 98.06 238 ALA A CA 1
ATOM 1863 C C . ALA A 1 238 ? 16.756 3.539 -17.005 1.00 98.06 238 ALA A C 1
ATOM 1865 O O . ALA A 1 238 ? 16.735 4.387 -17.897 1.00 98.06 238 ALA A O 1
ATOM 1866 N N . GLU A 1 239 ? 16.142 2.361 -17.140 1.00 97.75 239 GLU A N 1
ATOM 1867 C CA . GLU A 1 239 ? 15.389 1.987 -18.336 1.00 97.75 239 GLU A CA 1
ATOM 1868 C C . GLU A 1 239 ? 14.205 2.927 -18.584 1.00 97.75 239 GLU A C 1
ATOM 1870 O O . GLU A 1 239 ? 14.040 3.407 -19.706 1.00 97.75 239 GLU A O 1
ATOM 1875 N N . ALA A 1 240 ? 13.413 3.224 -17.549 1.00 97.75 240 ALA A N 1
ATOM 1876 C CA . ALA A 1 240 ? 12.281 4.141 -17.649 1.00 97.75 240 ALA A CA 1
ATOM 1877 C C . ALA A 1 240 ? 12.710 5.520 -18.165 1.00 97.75 240 ALA A C 1
ATOM 1879 O O . ALA A 1 240 ? 12.075 6.069 -19.065 1.00 97.75 240 ALA A O 1
ATOM 1880 N N . GLN A 1 241 ? 13.826 6.050 -17.653 1.00 98.19 241 GLN A N 1
ATOM 1881 C CA . GLN A 1 241 ? 14.354 7.342 -18.089 1.00 98.19 241 GLN A CA 1
ATOM 1882 C C . GLN A 1 241 ? 14.746 7.326 -19.567 1.00 98.19 241 GLN A C 1
ATOM 1884 O O . GLN A 1 241 ? 14.447 8.281 -20.283 1.00 98.19 241 GLN A O 1
ATOM 1889 N N . ARG A 1 242 ? 15.350 6.232 -20.043 1.00 97.81 242 ARG A N 1
ATOM 1890 C CA . ARG A 1 242 ? 15.715 6.065 -21.453 1.00 97.81 242 ARG A CA 1
ATOM 1891 C C . ARG A 1 242 ? 14.489 5.906 -22.358 1.00 97.81 242 ARG A C 1
ATOM 1893 O O . ARG A 1 242 ? 14.411 6.560 -23.391 1.00 97.81 242 ARG A O 1
ATOM 1900 N N . LYS A 1 243 ? 13.534 5.046 -21.988 1.00 97.69 243 LYS A N 1
ATOM 1901 C CA . LYS A 1 243 ? 12.356 4.723 -22.816 1.00 97.69 243 LYS A CA 1
ATOM 1902 C C . LYS A 1 243 ? 11.305 5.831 -22.833 1.00 97.69 243 LYS A C 1
ATOM 1904 O O . LYS A 1 243 ? 10.625 6.016 -23.836 1.00 97.69 243 LYS A O 1
ATOM 1909 N N . PHE A 1 244 ? 11.161 6.567 -21.736 1.00 96.62 244 PHE A N 1
ATOM 1910 C CA . PHE A 1 244 ? 10.044 7.485 -21.529 1.00 96.62 244 PHE A CA 1
ATOM 1911 C C . PHE A 1 244 ? 10.520 8.915 -21.287 1.00 96.62 244 PHE A C 1
ATOM 1913 O O . PHE A 1 244 ? 10.074 9.556 -20.345 1.00 96.62 244 PHE A O 1
ATOM 1920 N N . LYS A 1 245 ? 11.429 9.441 -22.119 1.00 95.12 245 LYS A N 1
ATOM 1921 C CA . LYS A 1 245 ? 11.823 10.869 -22.118 1.00 95.12 245 LYS A CA 1
ATOM 1922 C C . LYS A 1 245 ? 12.153 11.407 -20.709 1.00 95.12 245 LYS A C 1
ATOM 1924 O O . LYS A 1 245 ? 11.591 12.406 -20.256 1.00 95.12 245 LYS A O 1
ATOM 1929 N N . GLY A 1 246 ? 12.996 10.688 -19.970 1.00 95.94 246 GLY A N 1
ATOM 1930 C CA . GLY A 1 246 ? 13.431 11.064 -18.623 1.00 95.94 246 GLY A CA 1
ATOM 1931 C C . GLY A 1 246 ? 12.419 10.811 -17.496 1.00 95.94 246 GLY A C 1
ATOM 1932 O O . GLY A 1 246 ? 12.678 11.212 -16.359 1.00 95.94 246 GLY A O 1
ATOM 1933 N N . GLN A 1 247 ? 11.279 10.156 -17.755 1.00 97.12 247 GLN A N 1
ATOM 1934 C CA . GLN A 1 247 ? 10.360 9.757 -16.683 1.00 97.12 247 GLN A CA 1
ATOM 1935 C C . GLN A 1 247 ? 10.992 8.688 -15.781 1.00 97.12 247 GLN A C 1
ATOM 1937 O O . GLN A 1 247 ? 11.746 7.829 -16.225 1.00 97.12 247 GLN A O 1
ATOM 1942 N N . LYS A 1 248 ? 10.687 8.756 -14.483 1.00 97.44 248 LYS A N 1
ATOM 1943 C CA . LYS A 1 248 ? 11.356 7.969 -13.439 1.00 97.44 248 LYS A CA 1
ATOM 1944 C C . LYS A 1 248 ? 10.403 6.976 -12.789 1.00 97.44 248 LYS A C 1
ATOM 1946 O O . LYS A 1 248 ? 9.204 7.238 -12.681 1.00 97.44 248 LYS A O 1
ATOM 1951 N N . ILE A 1 249 ? 10.964 5.887 -12.281 1.00 97.12 249 ILE A N 1
ATOM 1952 C CA . ILE A 1 249 ? 10.291 4.919 -11.416 1.00 97.12 249 ILE A CA 1
ATOM 1953 C C . ILE A 1 249 ? 10.806 5.096 -9.987 1.00 97.12 249 ILE A C 1
ATOM 1955 O O . ILE A 1 249 ? 12.005 5.178 -9.727 1.00 97.12 249 ILE A O 1
ATOM 1959 N N . ALA A 1 250 ? 9.873 5.158 -9.048 1.00 96.75 250 ALA A N 1
ATOM 1960 C CA . ALA A 1 250 ? 10.110 5.213 -7.619 1.00 96.75 250 ALA A CA 1
ATOM 1961 C C . ALA A 1 250 ? 9.770 3.877 -6.947 1.00 96.75 250 ALA A C 1
ATOM 1963 O O . ALA A 1 250 ? 9.096 3.014 -7.505 1.00 96.75 250 ALA A O 1
ATOM 1964 N N . ARG A 1 251 ? 10.208 3.758 -5.692 1.00 97.88 251 ARG A N 1
ATOM 1965 C CA . ARG A 1 251 ? 9.763 2.731 -4.744 1.00 97.88 251 ARG A CA 1
ATOM 1966 C C . ARG A 1 251 ? 8.439 3.205 -4.122 1.00 97.88 251 ARG A C 1
ATOM 1968 O O . ARG A 1 251 ? 8.448 3.894 -3.095 1.00 97.88 251 ARG A O 1
ATOM 1975 N N . GLY A 1 252 ? 7.326 2.939 -4.804 1.00 97.88 252 GLY A N 1
ATOM 1976 C CA . GLY A 1 252 ? 5.982 3.338 -4.375 1.00 97.88 252 GLY A CA 1
ATOM 1977 C C . GLY A 1 252 ? 5.560 2.533 -3.151 1.00 97.88 252 GLY A C 1
ATOM 1978 O O . GLY A 1 252 ? 5.599 1.309 -3.203 1.00 97.88 252 GLY A O 1
ATOM 1979 N N . HIS A 1 253 ? 5.234 3.193 -2.036 1.00 98.31 253 HIS A N 1
ATOM 1980 C CA . HIS A 1 253 ? 4.896 2.488 -0.792 1.00 98.31 253 HIS A CA 1
ATOM 1981 C C . HIS A 1 253 ? 3.497 1.876 -0.885 1.00 98.31 253 HIS A C 1
ATOM 1983 O O . HIS A 1 253 ? 2.584 2.530 -1.376 1.00 98.31 253 HIS A O 1
ATOM 1989 N N . MET A 1 254 ? 3.314 0.677 -0.329 1.00 98.44 254 MET A N 1
ATOM 1990 C CA . MET A 1 254 ? 1.982 0.121 -0.083 1.00 98.44 254 MET A CA 1
ATOM 1991 C C . MET A 1 254 ? 1.420 0.650 1.241 1.00 98.44 254 MET A C 1
ATOM 1993 O O . MET A 1 254 ? 0.418 1.350 1.244 1.00 98.44 254 MET A O 1
ATOM 1997 N N . ASN A 1 255 ? 2.092 0.411 2.371 1.00 98.50 255 ASN A N 1
ATOM 1998 C CA . ASN A 1 255 ? 1.836 1.145 3.611 1.00 98.50 255 ASN A CA 1
ATOM 1999 C C . ASN A 1 255 ? 2.620 2.475 3.592 1.00 98.50 255 ASN A C 1
ATOM 2001 O O . ASN A 1 255 ? 3.854 2.444 3.725 1.00 98.50 255 ASN A O 1
ATOM 2005 N N . PRO A 1 256 ? 1.966 3.643 3.434 1.00 98.00 256 PRO A N 1
ATOM 2006 C CA . PRO A 1 256 ? 2.663 4.911 3.265 1.00 98.00 256 PRO A CA 1
ATOM 2007 C C . PRO A 1 256 ? 3.339 5.362 4.563 1.00 98.00 256 PRO A C 1
ATOM 2009 O O . PRO A 1 256 ? 2.766 5.311 5.648 1.00 98.00 256 PRO A O 1
ATOM 2012 N N . SER A 1 257 ? 4.549 5.915 4.482 1.00 97.44 257 SER A N 1
ATOM 2013 C CA . SER A 1 257 ? 5.241 6.420 5.683 1.00 97.44 257 SER A CA 1
ATOM 2014 C C . SER A 1 257 ? 4.442 7.517 6.406 1.00 97.44 257 SER A C 1
ATOM 2016 O O . SER A 1 257 ? 4.446 7.587 7.632 1.00 97.44 257 SER A O 1
ATOM 2018 N N . ALA A 1 258 ? 3.720 8.356 5.655 1.00 97.44 258 ALA A N 1
ATOM 2019 C CA . ALA A 1 258 ? 3.022 9.516 6.200 1.00 97.44 258 ALA A CA 1
ATOM 2020 C C . ALA A 1 258 ? 1.815 9.153 7.080 1.00 97.44 258 ALA A C 1
ATOM 2022 O O . ALA A 1 258 ? 1.559 9.864 8.044 1.00 97.44 258 ALA A O 1
ATOM 2023 N N . ILE A 1 259 ? 1.090 8.056 6.820 1.00 98.06 259 ILE A N 1
ATOM 2024 C CA . ILE A 1 259 ? -0.009 7.646 7.717 1.00 98.06 259 ILE A CA 1
ATOM 2025 C C . ILE A 1 259 ? 0.515 7.094 9.051 1.00 98.06 259 ILE A C 1
ATOM 2027 O O . ILE A 1 259 ? -0.178 7.144 10.058 1.00 98.06 259 ILE A O 1
ATOM 2031 N N . ASN A 1 260 ? 1.777 6.656 9.077 1.00 97.06 260 ASN A N 1
ATOM 2032 C CA . ASN A 1 260 ? 2.484 6.164 10.261 1.00 97.06 260 ASN A CA 1
ATOM 2033 C C . ASN A 1 260 ? 3.231 7.271 11.027 1.00 97.06 260 ASN A C 1
ATOM 2035 O O . ASN A 1 260 ? 3.996 6.985 11.945 1.00 97.06 260 ASN A O 1
ATOM 2039 N N . SER A 1 261 ? 3.035 8.541 10.665 1.00 97.44 261 SER A N 1
ATOM 2040 C CA . SER A 1 261 ? 3.753 9.696 11.234 1.00 97.44 261 SER A CA 1
ATOM 2041 C C . SER A 1 261 ? 3.460 9.989 12.709 1.00 97.44 261 SER A C 1
ATOM 2043 O O . SER A 1 261 ? 4.075 10.884 13.285 1.00 97.44 261 SER A O 1
ATOM 2045 N N . PHE A 1 262 ? 2.580 9.212 13.341 1.00 94.00 262 PHE A N 1
ATOM 2046 C CA . PHE A 1 262 ? 2.378 9.212 14.787 1.00 94.00 262 PHE A CA 1
ATOM 2047 C C . PHE A 1 262 ? 3.501 8.496 15.565 1.00 94.00 262 PHE A C 1
ATOM 2049 O O . PHE A 1 262 ? 3.637 8.739 16.762 1.00 94.00 262 PHE A O 1
ATOM 2056 N N . ASP A 1 263 ? 4.306 7.632 14.924 1.00 91.06 263 ASP A N 1
ATOM 2057 C CA . ASP A 1 263 ? 5.451 6.939 15.542 1.00 91.06 263 ASP A CA 1
ATOM 2058 C C . ASP A 1 263 ? 6.604 6.778 14.531 1.00 91.06 263 ASP A C 1
ATOM 2060 O O . ASP A 1 263 ? 6.492 6.094 13.511 1.00 91.06 263 ASP A O 1
ATOM 2064 N N . THR A 1 264 ? 7.766 7.367 14.828 1.00 93.31 264 THR A N 1
ATOM 2065 C CA . THR A 1 264 ? 8.939 7.308 13.936 1.00 93.31 264 THR A CA 1
ATOM 2066 C C . THR A 1 264 ? 9.452 5.886 13.679 1.00 93.31 264 THR A C 1
ATOM 2068 O O . THR A 1 264 ? 10.023 5.632 12.616 1.00 93.31 264 THR A O 1
ATOM 2071 N N . ARG A 1 265 ? 9.241 4.934 14.598 1.00 91.06 265 ARG A N 1
ATOM 2072 C CA . ARG A 1 265 ? 9.585 3.516 14.396 1.00 91.06 265 ARG A CA 1
ATOM 2073 C C . ARG A 1 265 ? 8.676 2.885 13.347 1.00 91.06 265 ARG A C 1
ATOM 2075 O O . ARG A 1 265 ? 9.167 2.147 12.495 1.00 91.06 265 ARG A O 1
ATOM 2082 N N . PHE A 1 266 ? 7.387 3.228 13.360 1.00 92.56 266 PHE A N 1
ATOM 2083 C CA . PHE A 1 266 ? 6.412 2.754 12.375 1.00 92.56 266 PHE A CA 1
ATOM 2084 C C . PHE A 1 266 ? 6.738 3.350 11.004 1.00 92.56 266 PHE A C 1
ATOM 2086 O O . PHE A 1 266 ? 6.815 2.619 10.020 1.00 92.56 266 PHE A O 1
ATOM 2093 N N . MET A 1 267 ? 7.065 4.648 10.943 1.00 94.81 267 MET A N 1
ATOM 2094 C CA . MET A 1 267 ? 7.547 5.276 9.708 1.00 94.81 267 MET A CA 1
ATOM 2095 C C . MET A 1 267 ? 8.774 4.557 9.142 1.00 94.81 267 MET A C 1
ATOM 2097 O O . MET A 1 267 ? 8.785 4.219 7.961 1.00 94.81 267 MET A O 1
ATOM 2101 N N . LYS A 1 268 ? 9.800 4.307 9.969 1.00 93.88 268 LYS A N 1
ATOM 2102 C CA . LYS A 1 268 ? 11.032 3.615 9.556 1.00 93.88 268 LYS A CA 1
ATOM 2103 C C . LYS A 1 268 ? 10.755 2.189 9.069 1.00 93.88 268 LYS A C 1
ATOM 2105 O O . LYS A 1 268 ? 11.393 1.753 8.115 1.00 93.88 268 LYS A O 1
ATOM 2110 N N . ALA A 1 269 ? 9.790 1.486 9.666 1.00 94.12 269 ALA A N 1
ATOM 2111 C CA . ALA A 1 269 ? 9.411 0.134 9.255 1.00 94.12 269 ALA A CA 1
ATOM 2112 C C . ALA A 1 269 ? 8.847 0.071 7.822 1.00 94.12 269 ALA A C 1
ATOM 2114 O O . ALA A 1 269 ? 8.977 -0.965 7.175 1.00 94.12 269 ALA A O 1
ATOM 2115 N N . THR A 1 270 ? 8.279 1.169 7.301 1.00 97.50 270 THR A N 1
ATOM 2116 C CA . THR A 1 270 ? 7.727 1.215 5.930 1.00 97.50 270 THR A CA 1
ATOM 2117 C C . THR A 1 270 ? 8.787 1.191 4.820 1.00 97.50 270 THR A C 1
ATOM 2119 O O . THR A 1 270 ? 8.458 0.885 3.675 1.00 97.50 270 THR A O 1
ATOM 2122 N N . PHE A 1 271 ? 10.063 1.452 5.135 1.00 97.12 271 PHE A N 1
ATOM 2123 C CA . PHE A 1 271 ? 11.164 1.516 4.163 1.00 97.12 271 PHE A CA 1
ATOM 2124 C C . PHE A 1 271 ? 11.801 0.143 3.904 1.00 97.12 271 PHE A C 1
ATOM 2126 O O . PHE A 1 271 ? 12.991 -0.100 4.119 1.00 97.12 271 PHE A O 1
ATOM 2133 N N . THR A 1 272 ? 10.987 -0.784 3.415 1.00 97.44 272 THR A N 1
ATOM 2134 C CA . THR A 1 272 ? 11.417 -2.095 2.925 1.00 97.44 272 THR A CA 1
ATOM 2135 C C . THR A 1 272 ? 10.804 -2.352 1.559 1.00 97.44 272 THR A C 1
ATOM 2137 O O . THR A 1 272 ? 9.664 -1.979 1.305 1.00 97.44 272 THR A O 1
ATOM 2140 N N . LEU A 1 273 ? 11.548 -3.008 0.672 1.00 98.19 273 LEU A N 1
ATOM 2141 C CA . LEU A 1 273 ? 11.074 -3.330 -0.676 1.00 98.19 273 LEU A CA 1
ATOM 2142 C C . LEU A 1 273 ? 9.956 -4.381 -0.679 1.00 98.19 273 LEU A C 1
ATOM 2144 O O . LEU A 1 273 ? 9.245 -4.516 -1.662 1.00 98.19 273 LEU A O 1
ATOM 2148 N N . THR A 1 274 ? 9.734 -5.059 0.448 1.00 97.31 274 THR A N 1
ATOM 2149 C CA . THR A 1 274 ? 8.550 -5.912 0.659 1.00 97.31 274 THR A CA 1
ATOM 2150 C C . THR A 1 274 ? 7.253 -5.121 0.845 1.00 97.31 274 THR A C 1
ATOM 2152 O O . THR A 1 274 ? 6.179 -5.695 0.745 1.00 97.31 274 THR A O 1
ATOM 2155 N N . ASN A 1 275 ? 7.356 -3.810 1.077 1.00 98.44 275 ASN A N 1
ATOM 2156 C CA . ASN A 1 275 ? 6.262 -2.847 1.200 1.00 98.44 275 ASN A CA 1
ATOM 2157 C C . ASN A 1 275 ? 6.233 -1.883 -0.003 1.00 98.44 275 ASN A C 1
ATOM 2159 O O . ASN A 1 275 ? 5.725 -0.767 0.113 1.00 98.44 275 ASN A O 1
ATOM 2163 N N . ALA A 1 276 ? 6.847 -2.241 -1.136 1.00 98.56 276 ALA A N 1
ATOM 2164 C CA . ALA A 1 276 ? 6.927 -1.335 -2.273 1.00 98.56 276 ALA A CA 1
ATOM 2165 C C . ALA A 1 276 ? 6.783 -2.017 -3.628 1.00 98.56 276 ALA A C 1
ATOM 2167 O O . ALA A 1 276 ? 7.213 -3.153 -3.818 1.00 98.56 276 ALA A O 1
ATOM 2168 N N . VAL A 1 277 ? 6.233 -1.263 -4.578 1.00 98.62 277 VAL A N 1
ATOM 2169 C CA . VAL A 1 277 ? 6.179 -1.624 -5.999 1.00 98.62 277 VAL A CA 1
ATOM 2170 C C . VAL A 1 277 ? 6.915 -0.579 -6.844 1.00 98.62 277 VAL A C 1
ATOM 2172 O O . VAL A 1 277 ? 7.001 0.589 -6.438 1.00 98.62 277 VAL A O 1
ATOM 2175 N N . PRO A 1 278 ? 7.433 -0.947 -8.029 1.00 98.50 278 PRO A N 1
ATOM 2176 C CA . PRO A 1 278 ? 7.875 0.027 -9.017 1.00 98.50 278 PRO A CA 1
ATOM 2177 C C . PRO A 1 278 ? 6.697 0.910 -9.425 1.00 98.50 278 PRO A C 1
ATOM 2179 O O . PRO A 1 278 ? 5.709 0.434 -9.975 1.00 98.50 278 PRO A O 1
ATOM 2182 N N . GLN A 1 279 ? 6.777 2.207 -9.149 1.00 98.50 279 GLN A N 1
ATOM 2183 C CA . GLN A 1 279 ? 5.702 3.143 -9.466 1.00 98.50 279 GLN A CA 1
ATOM 2184 C C . GLN A 1 279 ? 6.263 4.366 -10.176 1.00 98.50 279 GLN A C 1
ATOM 2186 O O . GLN A 1 279 ? 7.195 4.997 -9.676 1.00 98.50 279 GLN A O 1
ATOM 2191 N N . PHE A 1 280 ? 5.706 4.736 -11.327 1.00 98.50 280 PHE A N 1
ATOM 2192 C CA . PHE A 1 280 ? 6.115 5.949 -12.027 1.00 98.50 280 PHE A CA 1
ATOM 2193 C C . PHE A 1 280 ? 5.943 7.165 -11.118 1.00 98.50 280 PHE A C 1
ATOM 2195 O O . PHE A 1 280 ? 4.918 7.329 -10.456 1.00 98.50 280 PHE A O 1
ATOM 2202 N N . THR A 1 281 ? 6.939 8.050 -11.092 1.00 97.62 281 THR A N 1
ATOM 2203 C CA . THR A 1 281 ? 6.936 9.222 -10.202 1.00 97.62 281 THR A CA 1
ATOM 2204 C C . THR A 1 281 ? 5.747 10.147 -10.453 1.00 97.62 281 THR A C 1
ATOM 2206 O O . THR A 1 281 ? 5.256 10.763 -9.510 1.00 97.62 281 THR A O 1
ATOM 2209 N N . LYS A 1 282 ? 5.239 10.202 -11.691 1.00 97.31 282 LYS A N 1
ATOM 2210 C CA . LYS A 1 282 ? 4.021 10.946 -12.050 1.00 97.31 282 LYS A CA 1
ATOM 2211 C C . LYS A 1 282 ? 2.763 10.398 -11.371 1.00 97.31 282 LYS A C 1
ATOM 2213 O O . LYS A 1 282 ? 1.922 11.198 -10.977 1.00 97.31 282 LYS A O 1
ATOM 2218 N N . SER A 1 283 ? 2.674 9.081 -11.176 1.00 97.56 283 SER A N 1
ATOM 2219 C CA . SER A 1 283 ? 1.626 8.439 -10.372 1.00 97.56 283 SER A CA 1
ATOM 2220 C C . SER A 1 283 ? 1.909 8.634 -8.876 1.00 97.56 283 SER A C 1
ATOM 2222 O O . SER A 1 283 ? 1.142 9.305 -8.187 1.00 97.56 283 SER A O 1
ATOM 2224 N N . ASN A 1 284 ? 3.070 8.163 -8.399 1.00 97.75 284 ASN A N 1
ATOM 2225 C CA . ASN A 1 284 ? 3.442 8.112 -6.978 1.00 97.75 284 ASN A CA 1
ATOM 2226 C C . ASN A 1 284 ? 3.422 9.483 -6.280 1.00 97.75 284 ASN A C 1
ATOM 2228 O O . ASN A 1 284 ? 2.926 9.617 -5.169 1.00 97.75 284 ASN A O 1
ATOM 2232 N N . SER A 1 285 ? 3.984 10.518 -6.910 1.00 94.50 285 SER A N 1
ATOM 2233 C CA . SER A 1 285 ? 4.080 11.869 -6.330 1.00 94.50 285 SER A CA 1
ATOM 2234 C C . SER A 1 285 ? 2.984 12.825 -6.806 1.00 94.50 285 SER A C 1
ATOM 2236 O O . SER A 1 285 ? 2.973 13.978 -6.378 1.00 94.50 285 SER A O 1
ATOM 2238 N N . GLY A 1 286 ? 2.105 12.360 -7.695 1.00 95.31 286 GLY A N 1
ATOM 2239 C CA . GLY A 1 286 ? 0.952 13.099 -8.196 1.00 95.31 286 GLY A CA 1
ATOM 2240 C C . GLY A 1 286 ? -0.343 12.557 -7.582 1.00 95.31 286 GLY A C 1
ATOM 2241 O O . GLY A 1 286 ? -0.470 12.603 -6.357 1.00 95.31 286 GLY A O 1
ATOM 2242 N N . PRO A 1 287 ? -1.276 12.001 -8.383 1.00 96.38 287 PRO A N 1
ATOM 2243 C CA . PRO A 1 287 ? -2.595 11.590 -7.898 1.00 96.38 287 PRO A CA 1
ATOM 2244 C C . PRO A 1 287 ? -2.552 10.642 -6.695 1.00 96.38 287 PRO A C 1
ATOM 2246 O O . PRO A 1 287 ? -3.375 10.771 -5.785 1.00 96.38 287 PRO A O 1
ATOM 2249 N N . TRP A 1 288 ? -1.574 9.726 -6.658 1.00 98.19 288 TRP A N 1
ATOM 2250 C CA . TRP A 1 288 ? -1.465 8.751 -5.578 1.00 98.19 288 TRP A CA 1
ATOM 2251 C C . TRP A 1 288 ? -1.167 9.411 -4.228 1.00 98.19 288 TRP A C 1
ATOM 2253 O O . TRP A 1 288 ? -1.858 9.152 -3.244 1.00 98.19 288 TRP A O 1
ATOM 2263 N N . ARG A 1 289 ? -0.212 10.348 -4.194 1.00 97.75 289 ARG A N 1
ATOM 2264 C CA . ARG A 1 289 ? 0.101 11.157 -3.006 1.00 97.75 289 ARG A CA 1
ATOM 2265 C C . ARG A 1 289 ? -1.122 11.929 -2.515 1.00 97.75 289 ARG A C 1
ATOM 2267 O O . ARG A 1 289 ? -1.323 12.063 -1.306 1.00 97.75 289 ARG A O 1
ATOM 2274 N N . ASP A 1 290 ? -1.914 12.458 -3.441 1.00 97.38 290 ASP A N 1
ATOM 2275 C CA . ASP A 1 290 ? -3.096 13.243 -3.102 1.00 97.38 290 ASP A CA 1
ATOM 2276 C C . ASP A 1 290 ? -4.174 12.341 -2.468 1.00 97.38 290 ASP A C 1
ATOM 2278 O O . ASP A 1 290 ? -4.747 12.702 -1.437 1.00 97.38 290 ASP A O 1
ATOM 2282 N N . SER A 1 291 ? -4.360 11.116 -2.977 1.00 98.12 291 SER A N 1
ATOM 2283 C CA . SER A 1 291 ? -5.211 10.087 -2.352 1.00 98.12 291 SER A CA 1
ATOM 2284 C C . SER A 1 291 ? -4.725 9.681 -0.966 1.00 98.12 291 SER A C 1
ATOM 2286 O O . SER A 1 291 ? -5.510 9.669 -0.019 1.00 98.12 291 SER A O 1
ATOM 2288 N N . GLU A 1 292 ? -3.425 9.418 -0.800 1.00 98.50 292 GLU A N 1
ATOM 2289 C CA . GLU A 1 292 ? -2.837 9.155 0.518 1.00 98.50 292 GLU A CA 1
ATOM 2290 C C . GLU A 1 292 ? -3.098 10.324 1.483 1.00 98.50 292 GLU A C 1
ATOM 2292 O O . GLU A 1 292 ? -3.348 10.109 2.669 1.00 98.50 292 GLU A O 1
ATOM 2297 N N . GLY A 1 293 ? -3.063 11.566 0.987 1.00 98.44 293 GLY A N 1
ATOM 2298 C CA . GLY A 1 293 ? -3.421 12.768 1.740 1.00 98.44 293 GLY A CA 1
ATOM 2299 C C . GLY A 1 293 ? -4.872 12.760 2.219 1.00 98.44 293 GLY A C 1
ATOM 2300 O O . GLY A 1 293 ? -5.123 12.974 3.408 1.00 98.44 293 GLY A O 1
ATOM 2301 N N . LYS A 1 294 ? -5.818 12.446 1.330 1.00 98.69 294 LYS A N 1
ATOM 2302 C CA . LYS A 1 294 ? -7.242 12.323 1.673 1.00 98.69 294 LYS A CA 1
ATOM 2303 C C . LYS A 1 294 ? -7.509 11.204 2.677 1.00 98.69 294 LYS A C 1
ATOM 2305 O O . LYS A 1 294 ? -8.261 11.405 3.626 1.00 98.69 294 LYS A O 1
ATOM 2310 N N . ILE A 1 295 ? -6.834 10.062 2.538 1.00 98.75 295 ILE A N 1
ATOM 2311 C CA . ILE A 1 295 ? -6.922 8.945 3.491 1.00 98.75 295 ILE A CA 1
ATOM 2312 C C . ILE A 1 295 ? -6.402 9.362 4.869 1.00 98.75 295 ILE A C 1
ATOM 2314 O O . ILE A 1 295 ? -7.047 9.078 5.877 1.00 98.75 295 ILE A O 1
ATOM 2318 N N . ARG A 1 296 ? -5.268 10.079 4.939 1.00 98.25 296 ARG A N 1
ATOM 2319 C CA . ARG A 1 296 ? -4.764 10.629 6.211 1.00 98.25 296 ARG A CA 1
ATOM 2320 C C . ARG A 1 296 ? -5.763 11.596 6.839 1.00 98.25 296 ARG A C 1
ATOM 2322 O O . ARG A 1 296 ? -6.014 11.501 8.037 1.00 98.25 296 ARG A O 1
ATOM 2329 N N . LYS A 1 297 ? -6.350 12.495 6.042 1.00 98.50 297 LYS A N 1
ATOM 2330 C CA . LYS A 1 297 ? -7.390 13.426 6.503 1.00 98.50 297 LYS A CA 1
ATOM 2331 C C . LYS A 1 297 ? -8.589 12.656 7.060 1.00 98.50 297 LYS A C 1
ATOM 2333 O O . LYS A 1 297 ? -8.920 12.857 8.221 1.00 98.50 297 LYS A O 1
ATOM 2338 N N . TYR A 1 298 ? -9.138 11.695 6.314 1.00 98.62 298 TYR A N 1
ATOM 2339 C CA . TYR A 1 298 ? -10.235 10.833 6.770 1.00 98.62 298 TYR A CA 1
ATOM 2340 C C . TYR A 1 298 ? -9.904 10.085 8.070 1.00 98.62 298 TYR A C 1
ATOM 2342 O O . TYR A 1 298 ? -10.721 10.050 8.992 1.00 98.62 298 TYR A O 1
ATOM 2350 N N . ALA A 1 299 ? -8.693 9.530 8.188 1.00 98.31 299 ALA A N 1
ATOM 2351 C CA . ALA A 1 299 ? -8.240 8.864 9.406 1.00 98.31 299 ALA A CA 1
ATOM 2352 C C . ALA A 1 299 ? -8.279 9.805 10.622 1.00 98.31 299 ALA A C 1
ATOM 2354 O O . ALA A 1 299 ? -8.737 9.397 11.685 1.00 98.31 299 ALA A O 1
ATOM 2355 N N . LYS A 1 300 ? -7.836 11.058 10.453 1.00 96.56 300 LYS A N 1
ATOM 2356 C CA . LYS A 1 300 ? -7.768 12.082 11.509 1.00 96.56 300 LYS A CA 1
ATOM 2357 C C . LYS A 1 300 ? -9.131 12.656 11.879 1.00 96.56 300 LYS A C 1
ATOM 2359 O O . LYS A 1 300 ? -9.458 12.744 13.056 1.00 96.56 300 LYS A O 1
ATOM 2364 N N . THR A 1 301 ? -9.882 13.109 10.880 1.00 96.38 301 THR A N 1
ATOM 2365 C CA . THR A 1 301 ? -11.042 13.986 11.082 1.00 96.38 301 THR A CA 1
ATOM 2366 C C . THR A 1 301 ? -12.353 13.226 11.156 1.00 96.38 301 THR A C 1
ATOM 2368 O O . THR A 1 301 ? -13.308 13.738 11.727 1.00 96.38 301 THR A O 1
ATOM 2371 N N . THR A 1 302 ? -12.403 12.018 10.591 1.00 97.00 302 THR A N 1
ATOM 2372 C CA . THR A 1 302 ? -13.642 11.249 10.470 1.00 97.00 302 THR A CA 1
ATOM 2373 C C . THR A 1 302 ? -13.546 9.948 11.247 1.00 97.00 302 THR A C 1
ATOM 2375 O O . THR A 1 302 ? -14.236 9.792 12.246 1.00 97.00 302 THR A O 1
ATOM 2378 N N . CYS A 1 303 ? -12.664 9.024 10.849 1.00 96.56 303 CYS A N 1
ATOM 2379 C CA . CYS A 1 303 ? -12.612 7.707 11.481 1.00 96.56 303 CYS A CA 1
ATOM 2380 C C . CYS A 1 303 ? -12.138 7.774 12.937 1.00 96.56 303 CYS A C 1
ATOM 2382 O O . CYS A 1 303 ? -12.824 7.298 13.835 1.00 96.56 303 CYS A O 1
ATOM 2384 N N . GLY A 1 304 ? -10.985 8.398 13.178 1.00 94.44 304 GLY A N 1
ATOM 2385 C CA . GLY A 1 304 ? -10.393 8.535 14.506 1.00 94.44 304 GLY A CA 1
ATOM 2386 C C . GLY A 1 304 ? -10.839 9.781 15.272 1.00 94.44 304 GLY A C 1
ATOM 2387 O O . GLY A 1 304 ? -10.147 10.171 16.212 1.00 94.44 304 GLY A O 1
ATOM 2388 N N . SER A 1 305 ? -11.940 10.426 14.868 1.00 93.12 305 SER A N 1
ATOM 2389 C CA . SER A 1 305 ? -12.466 11.608 15.558 1.00 93.12 305 SER A CA 1
ATOM 2390 C C . SER A 1 305 ? -12.860 11.279 17.004 1.00 93.12 305 SER A C 1
ATOM 2392 O O . SER A 1 305 ? -13.083 10.120 17.355 1.00 93.12 305 SER A O 1
ATOM 2394 N N . GLN A 1 306 ? -12.983 12.298 17.857 1.00 86.38 306 GLN A N 1
ATOM 2395 C CA . GLN A 1 306 ? -13.418 12.105 19.248 1.00 86.38 306 GLN A CA 1
ATOM 2396 C C . GLN A 1 306 ? -14.840 11.540 19.352 1.00 86.38 306 GLN A C 1
ATOM 2398 O O . GLN A 1 306 ? -15.139 10.818 20.299 1.00 86.38 306 GLN A O 1
ATOM 2403 N N . THR A 1 307 ? -15.700 11.847 18.380 1.00 87.62 307 THR A N 1
ATOM 2404 C CA . THR A 1 307 ? -17.082 11.361 18.348 1.00 87.62 307 THR A CA 1
ATOM 2405 C C . THR A 1 307 ? -17.160 9.918 17.870 1.00 87.62 307 THR A C 1
ATOM 2407 O O . THR A 1 307 ? -17.894 9.124 18.448 1.00 87.62 307 THR A O 1
ATOM 2410 N N . ARG A 1 308 ? -16.381 9.551 16.844 1.00 91.06 308 ARG A N 1
ATOM 2411 C CA . ARG A 1 308 ? -16.437 8.214 16.246 1.00 91.06 308 ARG A CA 1
ATOM 2412 C C . ARG A 1 308 ? -15.544 7.210 16.968 1.00 91.06 308 ARG A C 1
ATOM 2414 O O . ARG A 1 308 ? -15.934 6.061 17.121 1.00 91.06 308 ARG A O 1
ATOM 2421 N N . GLN A 1 309 ? -14.350 7.620 17.401 1.00 88.62 309 GLN A N 1
ATOM 2422 C CA . GLN A 1 309 ? -13.339 6.759 18.032 1.00 88.62 309 GLN A CA 1
ATOM 2423 C C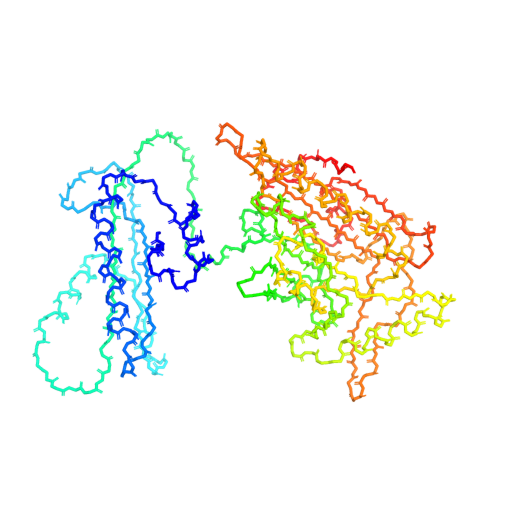 . GLN A 1 309 ? -13.128 5.431 17.282 1.00 88.62 309 GLN A C 1
ATOM 2425 O O . GLN A 1 309 ? -12.980 4.363 17.879 1.00 88.62 309 GLN A O 1
ATOM 2430 N N . GLY A 1 310 ? -13.120 5.496 15.952 1.00 91.25 310 GLY A N 1
ATOM 2431 C CA . GLY A 1 310 ? -13.018 4.340 15.076 1.00 91.25 310 GLY A CA 1
ATOM 2432 C C . GLY A 1 310 ? -11.584 3.891 14.817 1.00 91.25 310 GLY A C 1
ATOM 2433 O O . GLY A 1 310 ? -10.637 4.679 14.801 1.00 91.25 310 GLY A O 1
ATOM 2434 N N . THR A 1 311 ? -11.429 2.591 14.579 1.00 94.81 311 THR A N 1
ATOM 2435 C CA . THR A 1 311 ? -10.192 2.008 14.057 1.00 94.81 311 THR A CA 1
ATOM 2436 C C . THR A 1 311 ? -10.290 1.903 12.542 1.00 94.81 311 THR A C 1
ATOM 2438 O O . THR A 1 311 ? -11.190 1.243 12.023 1.00 94.81 311 THR A O 1
ATOM 2441 N N . LEU A 1 312 ? -9.347 2.521 11.833 1.00 98.12 312 LEU A N 1
ATOM 2442 C CA . LEU A 1 312 ? -9.259 2.445 10.379 1.00 98.12 312 LEU A CA 1
ATOM 2443 C C . LEU A 1 312 ? -8.347 1.290 9.974 1.00 98.12 312 LEU A C 1
ATOM 2445 O O . LEU A 1 312 ? -7.150 1.335 10.245 1.00 98.12 312 LEU A O 1
ATOM 2449 N N . TYR A 1 313 ? -8.896 0.284 9.307 1.00 98.38 313 TYR A N 1
ATOM 2450 C CA . TYR A 1 313 ? -8.158 -0.816 8.690 1.00 98.38 313 TYR A CA 1
ATOM 2451 C C . TYR A 1 313 ? -7.930 -0.508 7.218 1.00 98.38 313 TYR A C 1
ATOM 2453 O O . TYR A 1 313 ? -8.848 -0.050 6.543 1.00 98.38 313 TYR A O 1
ATOM 2461 N N . LEU A 1 314 ? -6.720 -0.749 6.725 1.00 98.81 314 LEU A N 1
ATOM 2462 C CA . LEU A 1 314 ? -6.308 -0.395 5.373 1.00 98.81 314 LEU A CA 1
ATOM 2463 C C . LEU A 1 314 ? -5.585 -1.557 4.709 1.00 98.81 314 LEU A C 1
ATOM 2465 O O . LEU A 1 314 ? -4.760 -2.238 5.322 1.00 98.81 314 LEU A O 1
ATOM 2469 N N . LEU A 1 315 ? -5.893 -1.730 3.432 1.00 98.75 315 LEU A N 1
ATOM 2470 C CA . LEU A 1 315 ? -5.219 -2.619 2.505 1.00 98.75 315 LEU A CA 1
ATOM 2471 C C . LEU A 1 315 ? -4.770 -1.774 1.325 1.00 98.75 315 LEU A C 1
ATOM 2473 O O . LEU A 1 315 ? -5.615 -1.171 0.672 1.00 98.75 315 LEU A O 1
ATOM 2477 N N . THR A 1 316 ? -3.473 -1.750 1.044 1.00 98.88 316 THR A N 1
ATOM 2478 C CA . THR A 1 316 ? -2.948 -1.155 -0.189 1.00 98.88 316 THR A CA 1
ATOM 2479 C C . THR A 1 316 ? -2.257 -2.225 -0.991 1.00 98.88 316 THR A C 1
ATOM 2481 O O . THR A 1 316 ? -1.396 -2.913 -0.448 1.00 98.88 316 THR A O 1
ATOM 2484 N N . GLY A 1 317 ? -2.602 -2.358 -2.263 1.00 98.25 317 GLY A N 1
ATOM 2485 C CA . GLY A 1 317 ? -2.044 -3.395 -3.110 1.00 98.25 317 GLY A CA 1
ATOM 2486 C C . GLY A 1 317 ? -1.812 -2.960 -4.539 1.00 98.25 317 GLY A C 1
ATOM 2487 O O . GLY A 1 317 ? -2.082 -1.822 -4.937 1.00 98.25 317 GLY A O 1
ATOM 2488 N N . ARG A 1 318 ? -1.277 -3.908 -5.302 1.00 96.62 318 ARG A N 1
ATOM 2489 C CA . ARG A 1 318 ? -1.091 -3.784 -6.743 1.00 96.62 318 ARG A CA 1
ATOM 2490 C C . ARG A 1 318 ? -2.235 -4.442 -7.501 1.00 96.62 318 ARG A C 1
ATOM 2492 O O . ARG A 1 318 ? -2.903 -5.327 -6.970 1.00 96.62 318 ARG A O 1
ATOM 2499 N N . SER A 1 319 ? -2.423 -4.026 -8.745 1.00 95.81 319 SER A N 1
ATOM 2500 C CA . SER A 1 319 ? -3.295 -4.697 -9.702 1.00 95.81 319 SER A CA 1
ATOM 2501 C C . SER A 1 319 ? -2.611 -4.788 -11.062 1.00 95.81 319 SER A C 1
ATOM 2503 O O . SER A 1 319 ? -1.928 -3.849 -11.490 1.00 95.81 319 SER A O 1
ATOM 2505 N N . GLU A 1 320 ? -2.802 -5.924 -11.725 1.00 94.00 320 GLU A N 1
ATOM 2506 C CA . GLU A 1 320 ? -2.460 -6.108 -13.136 1.00 94.00 320 GLU A CA 1
ATOM 2507 C C . GLU A 1 320 ? -3.625 -5.734 -14.064 1.00 94.00 320 GLU A C 1
ATOM 2509 O O . GLU A 1 320 ? -3.448 -5.806 -15.271 1.00 94.00 320 GLU A O 1
ATOM 2514 N N . ASN A 1 321 ? -4.751 -5.271 -13.501 1.00 93.81 321 ASN A N 1
ATOM 2515 C CA . ASN A 1 321 ? -5.833 -4.580 -14.198 1.00 93.81 321 ASN A CA 1
ATOM 2516 C C . ASN A 1 321 ? -5.712 -3.062 -13.996 1.00 93.81 321 ASN A C 1
ATOM 2518 O O . ASN A 1 321 ? -5.246 -2.581 -12.957 1.00 93.81 321 ASN A O 1
ATOM 2522 N N . GLY A 1 322 ? -6.178 -2.290 -14.977 1.00 94.12 322 GLY A N 1
ATOM 2523 C CA . GLY A 1 322 ? -6.143 -0.829 -14.972 1.00 94.12 322 GLY A CA 1
ATOM 2524 C C . GLY A 1 322 ? -7.506 -0.189 -15.220 1.00 94.12 322 GLY A C 1
ATOM 2525 O O . GLY A 1 322 ? -8.469 -0.823 -15.644 1.00 94.12 322 GLY A O 1
ATOM 2526 N N . LEU A 1 323 ? -7.579 1.114 -14.986 1.00 96.56 323 LEU A N 1
ATOM 2527 C CA . LEU A 1 323 ? -8.754 1.935 -15.236 1.00 96.56 323 LEU A CA 1
ATOM 2528 C C . LEU A 1 323 ? -8.802 2.398 -16.695 1.00 96.56 323 LEU A C 1
ATOM 2530 O O . LEU A 1 323 ? -7.774 2.728 -17.295 1.00 96.56 323 LEU A O 1
ATOM 2534 N N . LYS A 1 324 ? -10.027 2.498 -17.227 1.00 95.62 324 LYS A N 1
ATOM 2535 C CA . LYS A 1 324 ? -10.340 3.069 -18.552 1.00 95.62 324 LYS A CA 1
ATOM 2536 C C . LYS A 1 324 ? -9.624 2.381 -19.726 1.00 95.62 324 LYS A C 1
ATOM 2538 O O . LYS A 1 324 ? -9.337 3.032 -20.724 1.00 95.62 324 LYS A O 1
ATOM 2543 N N . GLY A 1 325 ? -9.317 1.087 -19.603 1.00 93.69 325 GLY A N 1
ATOM 2544 C CA . GLY A 1 325 ? -8.671 0.314 -20.673 1.00 93.69 325 GLY A CA 1
ATOM 2545 C C . GLY A 1 325 ? -7.270 0.813 -21.049 1.00 93.69 325 GLY A C 1
ATOM 2546 O O . GLY A 1 325 ? -6.796 0.548 -22.148 1.00 93.69 325 GLY A O 1
ATOM 2547 N N . VAL A 1 326 ? -6.606 1.572 -20.170 1.00 96.44 326 VAL A N 1
ATOM 2548 C CA . VAL A 1 326 ? -5.260 2.090 -20.436 1.00 96.44 326 VAL A CA 1
ATOM 2549 C C . VAL A 1 326 ? -4.242 0.968 -20.364 1.00 96.44 326 VAL A C 1
ATOM 2551 O O . VAL A 1 326 ? -4.049 0.379 -19.304 1.00 96.44 326 VAL A O 1
ATOM 2554 N N . THR A 1 327 ? -3.522 0.737 -21.457 1.00 94.75 327 THR A N 1
ATOM 2555 C CA . THR A 1 327 ? -2.432 -0.239 -21.506 1.00 94.75 327 THR A CA 1
ATOM 2556 C C . THR A 1 327 ? -1.295 0.128 -20.554 1.00 94.75 327 THR A C 1
ATOM 2558 O O . THR A 1 327 ? -0.868 1.279 -20.449 1.00 94.75 327 THR A O 1
ATOM 2561 N N . LYS A 1 328 ? -0.775 -0.887 -19.867 1.00 94.75 328 LYS A N 1
ATOM 2562 C CA . LYS A 1 328 ? 0.396 -0.800 -18.997 1.00 94.75 328 LYS A CA 1
ATOM 2563 C C . LYS A 1 328 ? 1.663 -0.419 -19.790 1.00 94.75 328 LYS A C 1
ATOM 2565 O O . LYS A 1 328 ? 1.931 -1.041 -20.819 1.00 94.75 328 LYS A O 1
ATOM 2570 N N . PRO A 1 329 ? 2.493 0.529 -19.314 1.00 95.25 329 PRO A N 1
ATOM 2571 C CA . PRO A 1 329 ? 3.785 0.815 -19.937 1.00 95.25 329 PRO A CA 1
ATOM 2572 C C . PRO A 1 329 ? 4.712 -0.406 -19.965 1.00 95.25 329 PRO A C 1
ATOM 2574 O O . PRO A 1 329 ? 4.885 -1.085 -18.953 1.00 95.25 329 PRO A O 1
ATOM 2577 N N . SER A 1 330 ? 5.368 -0.643 -21.104 1.00 94.19 330 SER A N 1
ATOM 2578 C CA . SER A 1 330 ? 6.313 -1.755 -21.266 1.00 94.19 330 SER A CA 1
ATOM 2579 C C . SER A 1 330 ? 7.698 -1.424 -20.687 1.00 94.19 330 SER A C 1
ATOM 2581 O O . SER A 1 330 ? 8.510 -0.714 -21.294 1.00 94.19 330 SER A O 1
ATOM 2583 N N . ILE A 1 331 ? 7.962 -1.957 -19.495 1.00 93.31 331 ILE A N 1
ATOM 2584 C CA . ILE A 1 331 ? 9.249 -1.957 -18.783 1.00 93.31 331 ILE A CA 1
ATOM 2585 C C . ILE A 1 331 ? 9.713 -3.414 -18.667 1.00 93.31 331 ILE A C 1
ATOM 2587 O O . ILE A 1 331 ? 8.887 -4.298 -18.427 1.00 93.31 331 ILE A O 1
ATOM 2591 N N . THR A 1 332 ? 11.016 -3.673 -18.806 1.00 94.94 332 THR A N 1
ATOM 2592 C CA . THR A 1 332 ? 11.582 -5.007 -18.553 1.00 94.94 332 THR A CA 1
ATOM 2593 C C . THR A 1 332 ? 11.239 -5.465 -17.137 1.00 94.94 332 THR A C 1
ATOM 2595 O O . THR A 1 332 ? 11.359 -4.707 -16.183 1.00 94.94 332 THR A O 1
ATOM 2598 N N . ASN A 1 333 ? 10.824 -6.716 -16.975 1.00 95.88 333 ASN A N 1
ATOM 2599 C CA . ASN A 1 333 ? 10.484 -7.270 -15.663 1.00 95.88 333 ASN A CA 1
ATOM 2600 C C . ASN A 1 333 ? 11.626 -8.087 -15.039 1.00 95.88 333 ASN A C 1
ATOM 2602 O O . ASN A 1 333 ? 11.481 -8.613 -13.946 1.00 95.88 333 ASN A O 1
ATOM 2606 N N . THR A 1 334 ? 12.760 -8.211 -15.726 1.00 96.88 334 THR A N 1
ATOM 2607 C CA . THR A 1 334 ? 13.877 -9.081 -15.356 1.00 96.88 334 THR A CA 1
ATOM 2608 C C . THR A 1 334 ? 15.204 -8.346 -15.531 1.00 96.88 334 THR A C 1
ATOM 2610 O O . THR A 1 334 ? 15.509 -7.846 -16.609 1.00 96.88 334 THR A O 1
ATOM 2613 N N . PHE A 1 335 ? 16.014 -8.296 -14.475 1.00 96.81 335 PHE A N 1
ATOM 2614 C CA . PHE A 1 335 ? 17.229 -7.488 -14.406 1.00 96.81 335 PHE A CA 1
ATOM 2615 C C . PHE A 1 335 ? 18.433 -8.331 -13.989 1.00 96.81 335 PHE A C 1
ATOM 2617 O O . PHE A 1 335 ? 18.374 -9.059 -12.999 1.00 96.81 335 PHE A O 1
ATOM 2624 N N . LYS A 1 336 ? 19.551 -8.206 -14.709 1.00 96.31 336 LYS A N 1
ATOM 2625 C CA . LYS A 1 336 ? 20.827 -8.802 -14.293 1.00 96.31 336 LYS A CA 1
ATOM 2626 C C . LYS A 1 336 ? 21.471 -7.919 -13.221 1.00 96.31 336 LYS A C 1
ATOM 2628 O O . LYS A 1 336 ? 21.800 -6.767 -13.486 1.00 96.31 336 LYS A O 1
ATOM 2633 N N . VAL A 1 337 ? 21.637 -8.459 -12.018 1.00 93.94 337 VAL A N 1
ATOM 2634 C CA . VAL A 1 337 ? 22.271 -7.808 -10.866 1.00 93.94 337 VAL A CA 1
ATOM 2635 C C . VAL A 1 337 ? 23.415 -8.696 -10.388 1.00 93.94 337 VAL A C 1
ATOM 2637 O O . VAL A 1 337 ? 23.188 -9.762 -9.809 1.00 93.94 337 VAL A O 1
ATOM 2640 N N . ALA A 1 338 ? 24.650 -8.252 -10.630 1.00 90.50 338 ALA A N 1
ATOM 2641 C CA . ALA A 1 338 ? 25.847 -9.075 -10.464 1.00 90.50 338 ALA A CA 1
ATOM 2642 C C . ALA A 1 338 ? 25.679 -10.431 -11.186 1.00 90.50 338 ALA A C 1
ATOM 2644 O O . ALA A 1 338 ? 25.376 -10.459 -12.376 1.00 90.50 338 ALA A O 1
ATOM 2645 N N . THR A 1 339 ? 25.828 -11.549 -10.477 1.00 88.19 339 THR A N 1
ATOM 2646 C CA . THR A 1 339 ? 25.670 -12.907 -11.026 1.00 88.19 339 THR A CA 1
ATOM 2647 C C . THR A 1 339 ? 24.231 -13.429 -10.992 1.00 88.19 339 THR A C 1
ATOM 2649 O O . THR A 1 339 ? 23.988 -14.576 -11.361 1.00 88.19 339 THR A O 1
ATOM 2652 N N . LYS A 1 340 ? 23.261 -12.628 -10.530 1.00 91.75 340 LYS A N 1
ATOM 2653 C CA . LYS A 1 340 ? 21.868 -13.051 -10.349 1.00 91.75 340 LYS A CA 1
ATOM 2654 C C . LYS A 1 340 ? 20.937 -12.354 -11.328 1.00 91.75 340 LYS A C 1
ATOM 2656 O O . LYS A 1 340 ? 21.095 -11.177 -11.636 1.00 91.75 340 LYS A O 1
ATOM 2661 N N . THR A 1 341 ? 19.900 -13.070 -11.737 1.00 95.38 341 THR A N 1
ATOM 2662 C CA . THR A 1 341 ? 18.762 -12.499 -12.452 1.00 95.38 341 THR A CA 1
ATOM 2663 C C . THR A 1 341 ? 17.647 -12.229 -11.443 1.00 95.38 341 THR A C 1
ATOM 2665 O O . THR A 1 341 ? 17.153 -13.152 -10.801 1.00 95.38 341 THR A O 1
ATOM 2668 N N . ILE A 1 342 ? 17.276 -10.960 -11.272 1.00 96.81 342 ILE A N 1
ATOM 2669 C CA . ILE A 1 342 ? 16.237 -10.504 -10.347 1.00 96.81 342 ILE A CA 1
ATOM 2670 C C . ILE A 1 342 ? 15.008 -10.093 -11.147 1.00 96.81 342 ILE A C 1
ATOM 2672 O O . ILE A 1 342 ? 15.071 -9.182 -11.972 1.00 96.81 342 ILE A O 1
ATOM 2676 N N . ARG A 1 343 ? 13.877 -10.739 -10.873 1.00 97.00 343 ARG A N 1
ATOM 2677 C CA . ARG A 1 343 ? 12.580 -10.332 -11.410 1.00 97.00 343 ARG A CA 1
ATOM 2678 C C . ARG A 1 343 ? 11.981 -9.212 -10.556 1.00 97.00 343 ARG A C 1
ATOM 2680 O O . ARG A 1 343 ? 12.039 -9.285 -9.330 1.00 97.00 343 ARG A O 1
ATOM 2687 N N . LEU A 1 344 ? 11.450 -8.176 -11.191 1.00 97.69 344 LEU A N 1
ATOM 2688 C CA . LEU A 1 344 ? 10.811 -7.030 -10.554 1.00 97.69 344 LEU A CA 1
ATOM 2689 C C . LEU A 1 344 ? 9.700 -6.503 -11.467 1.00 97.69 344 LEU A C 1
ATOM 2691 O O . LEU A 1 344 ? 9.962 -5.787 -12.436 1.00 97.69 344 LEU A O 1
ATOM 2695 N N . ASP A 1 345 ? 8.455 -6.837 -11.141 1.00 95.88 345 ASP A N 1
ATOM 2696 C CA . ASP A 1 345 ? 7.316 -6.482 -11.986 1.00 95.88 345 ASP A CA 1
ATOM 2697 C C . ASP A 1 345 ? 6.768 -5.102 -11.575 1.00 95.88 345 ASP A C 1
ATOM 2699 O O . ASP A 1 345 ? 6.432 -4.850 -10.417 1.00 95.88 345 ASP A O 1
ATOM 2703 N N . THR A 1 346 ? 6.662 -4.191 -12.543 1.00 97.38 346 THR A N 1
ATOM 2704 C CA . THR A 1 346 ? 5.930 -2.922 -12.385 1.00 97.38 346 THR A CA 1
ATOM 2705 C C . THR A 1 346 ? 4.442 -3.234 -12.528 1.00 97.38 346 THR A C 1
ATOM 2707 O O . THR A 1 346 ? 4.123 -3.827 -13.544 1.00 97.38 346 THR A O 1
ATOM 2710 N N . PRO A 1 347 ? 3.524 -2.899 -11.605 1.00 97.19 347 PRO A N 1
ATOM 2711 C CA . PRO A 1 347 ? 2.094 -3.193 -11.772 1.00 97.19 347 PRO A CA 1
ATOM 2712 C C . PRO A 1 347 ? 1.392 -2.200 -12.706 1.00 97.19 347 PRO A C 1
ATOM 2714 O O . PRO A 1 347 ? 1.895 -1.090 -12.904 1.00 97.19 347 PRO A O 1
ATOM 2717 N N . GLN A 1 348 ? 0.224 -2.567 -13.249 1.00 97.44 348 GLN A N 1
ATOM 2718 C CA . GLN A 1 348 ? -0.597 -1.664 -14.074 1.00 97.44 348 GLN A CA 1
ATOM 2719 C C . GLN A 1 348 ? -1.268 -0.566 -13.244 1.00 97.44 348 GLN A C 1
ATOM 2721 O O . GLN A 1 348 ? -1.361 0.578 -13.693 1.00 97.44 348 GLN A O 1
ATOM 2726 N N . ALA A 1 349 ? -1.698 -0.889 -12.027 1.00 98.12 349 ALA A N 1
ATOM 2727 C CA . ALA A 1 349 ? -2.336 0.051 -11.119 1.00 98.12 349 ALA A CA 1
ATOM 2728 C C . ALA A 1 349 ? -2.003 -0.254 -9.655 1.00 98.12 349 ALA A C 1
ATOM 2730 O O . ALA A 1 349 ? -1.525 -1.334 -9.297 1.00 98.12 349 ALA A O 1
ATOM 2731 N N . VAL A 1 350 ? -2.276 0.727 -8.802 1.00 98.62 350 VAL A N 1
ATOM 2732 C CA . VAL A 1 350 ? -2.246 0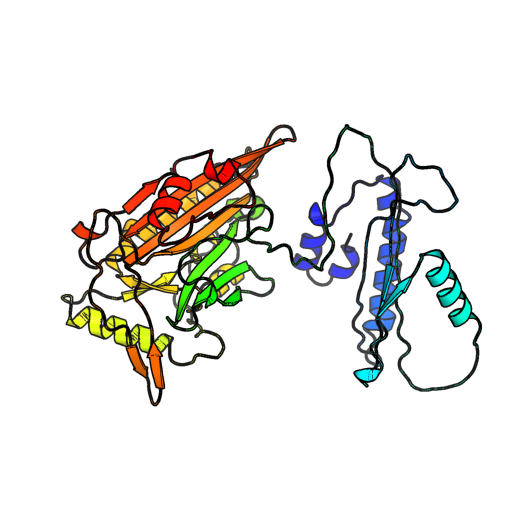.593 -7.343 1.00 98.62 350 VAL A CA 1
ATOM 2733 C C . VAL A 1 350 ? -3.609 0.960 -6.776 1.00 98.62 350 VAL A C 1
ATOM 2735 O O . VAL A 1 350 ? -4.335 1.776 -7.352 1.00 98.62 350 VAL A O 1
ATOM 2738 N N . TRP A 1 351 ? -3.964 0.354 -5.651 1.00 98.75 351 TRP A N 1
ATOM 2739 C CA . TRP A 1 351 ? -5.252 0.569 -5.006 1.00 98.75 351 TRP A CA 1
ATOM 2740 C C . TRP A 1 351 ? -5.128 0.591 -3.490 1.00 98.75 351 TRP A C 1
ATOM 2742 O O . TRP A 1 351 ? -4.218 -0.005 -2.919 1.00 98.75 351 TRP A O 1
ATOM 2752 N N . THR A 1 352 ? -6.057 1.276 -2.829 1.00 98.81 352 THR A N 1
ATOM 2753 C CA . THR A 1 352 ? -6.231 1.239 -1.378 1.00 98.81 352 THR A CA 1
ATOM 2754 C C . THR A 1 352 ? -7.699 1.046 -1.054 1.00 98.81 352 THR A C 1
ATOM 2756 O O . THR A 1 352 ? -8.534 1.809 -1.528 1.00 98.81 352 THR A O 1
ATOM 2759 N N . ALA A 1 353 ? -8.002 0.068 -0.208 1.00 98.81 353 ALA A N 1
ATOM 2760 C CA . ALA A 1 353 ? -9.301 -0.106 0.419 1.00 98.81 353 ALA A CA 1
ATOM 2761 C C . ALA A 1 353 ? -9.173 0.195 1.913 1.00 98.81 353 ALA A C 1
ATOM 2763 O O . ALA A 1 353 ? -8.254 -0.294 2.577 1.00 98.81 353 ALA A O 1
ATOM 2764 N N . GLY A 1 354 ? -10.089 0.994 2.450 1.00 98.62 354 GLY A N 1
ATOM 2765 C CA . GLY A 1 354 ? -10.168 1.312 3.869 1.00 98.62 354 GLY A CA 1
ATOM 2766 C C . GLY A 1 354 ? -11.513 0.918 4.451 1.00 98.62 354 GLY A C 1
ATOM 2767 O O . GLY A 1 354 ? -12.541 1.145 3.822 1.00 98.62 354 GLY A O 1
ATOM 2768 N N . CYS A 1 355 ? -11.511 0.371 5.665 1.00 98.31 355 CYS A N 1
ATOM 2769 C CA . CYS A 1 355 ? -12.714 0.170 6.461 1.00 98.31 355 CYS A CA 1
ATOM 2770 C C . CYS A 1 355 ? -12.525 0.743 7.868 1.00 98.31 355 CYS A C 1
ATOM 2772 O O . CYS A 1 355 ? -11.663 0.301 8.631 1.00 98.31 355 CYS A O 1
ATOM 2774 N N . CYS A 1 356 ? -13.324 1.751 8.202 1.00 97.88 356 CYS A N 1
ATOM 2775 C CA . CYS A 1 356 ? -13.413 2.316 9.537 1.00 97.88 356 CYS A CA 1
ATOM 2776 C C . CYS A 1 356 ? -14.440 1.534 10.347 1.00 97.88 356 CYS A C 1
ATOM 2778 O O . CYS A 1 356 ? -15.590 1.455 9.932 1.00 97.88 356 CYS A O 1
ATOM 2780 N N . VAL A 1 357 ? -14.041 0.999 11.500 1.00 94.50 357 VAL A N 1
ATOM 2781 C CA . VAL A 1 357 ? -14.925 0.257 12.409 1.00 94.50 357 VAL A CA 1
ATOM 2782 C C . VAL A 1 357 ? -14.985 0.973 13.752 1.00 94.50 357 VAL A C 1
ATOM 2784 O O . VAL A 1 357 ? -13.939 1.279 14.329 1.00 94.50 357 VAL A O 1
ATOM 2787 N N . TRP A 1 358 ? -16.187 1.224 14.261 1.00 91.44 358 TRP A N 1
ATOM 2788 C CA . TRP A 1 358 ? -16.404 1.866 15.559 1.00 91.44 358 TRP A CA 1
ATOM 2789 C C . TRP A 1 358 ? -17.623 1.293 16.281 1.00 91.44 358 TRP A C 1
ATOM 2791 O O . TRP A 1 358 ? -18.342 0.460 15.736 1.00 91.44 358 TRP A O 1
ATOM 2801 N N . MET A 1 359 ? -17.833 1.725 17.523 1.00 84.44 359 MET A N 1
ATOM 2802 C CA . MET A 1 359 ? -19.008 1.369 18.313 1.00 84.44 359 MET A CA 1
ATOM 2803 C C . MET A 1 359 ? -19.950 2.565 18.385 1.00 84.44 359 MET A C 1
ATOM 2805 O O . MET A 1 359 ? -19.541 3.654 18.776 1.00 84.44 359 MET A O 1
ATOM 2809 N N . GLU A 1 360 ? -21.215 2.350 18.054 1.00 82.06 360 GLU A N 1
ATOM 2810 C CA . GLU A 1 360 ? -22.287 3.330 18.195 1.00 82.06 360 GLU A CA 1
ATOM 2811 C C . GLU A 1 360 ? -23.385 2.698 19.047 1.00 82.06 360 GLU A C 1
ATOM 2813 O O . GLU A 1 360 ? -23.861 1.617 18.714 1.00 82.06 360 GLU A O 1
ATOM 2818 N N . THR A 1 361 ? -23.718 3.314 20.188 1.00 83.31 361 THR A N 1
ATOM 2819 C CA . THR A 1 361 ? -24.747 2.817 21.132 1.00 83.31 361 THR A CA 1
ATOM 2820 C C . THR A 1 361 ? -24.631 1.318 21.469 1.00 83.31 361 THR A C 1
ATOM 2822 O O . THR A 1 361 ? -25.620 0.607 21.627 1.00 83.31 361 THR A O 1
ATOM 2825 N N . GLY A 1 362 ? -23.393 0.817 21.581 1.00 72.88 362 GLY A N 1
ATOM 2826 C CA . GLY A 1 362 ? -23.104 -0.590 21.889 1.00 72.88 362 GLY A CA 1
ATOM 2827 C C . GLY A 1 362 ? -23.164 -1.547 20.691 1.00 72.88 362 GLY A C 1
ATOM 2828 O O . GLY A 1 362 ? -22.921 -2.739 20.865 1.00 72.88 362 GLY A O 1
ATOM 2829 N N . ARG A 1 363 ? -23.418 -1.053 19.473 1.00 76.62 363 ARG A N 1
ATOM 2830 C CA . ARG A 1 363 ? -23.424 -1.837 18.231 1.00 76.62 363 ARG A CA 1
ATOM 2831 C C . ARG A 1 363 ? -22.203 -1.508 17.363 1.00 76.62 363 ARG A C 1
ATOM 2833 O O . ARG A 1 363 ? -21.872 -0.331 17.207 1.00 76.62 363 ARG A O 1
ATOM 2840 N N . PRO A 1 364 ? -21.524 -2.513 16.782 1.00 83.75 364 PRO A N 1
ATOM 2841 C CA . PRO A 1 364 ? -20.449 -2.255 15.838 1.00 83.75 364 PRO A CA 1
ATOM 2842 C C . PRO A 1 364 ? -21.022 -1.640 14.559 1.00 83.75 364 PRO A C 1
ATOM 2844 O O . PRO A 1 364 ? -22.012 -2.120 14.008 1.00 83.75 364 PRO A O 1
ATOM 2847 N N . ARG A 1 365 ? -20.375 -0.584 14.084 1.00 91.50 365 ARG A N 1
ATOM 2848 C CA . ARG A 1 365 ? -20.637 0.065 12.802 1.00 91.50 365 ARG A CA 1
ATOM 2849 C C . ARG A 1 365 ? -19.382 0.021 11.958 1.00 91.50 365 ARG A C 1
ATOM 2851 O O . ARG A 1 365 ? -18.267 0.039 12.489 1.00 91.50 365 ARG A O 1
ATOM 2858 N N . ALA A 1 366 ? -19.565 -0.019 10.645 1.00 95.19 366 ALA A N 1
ATOM 2859 C CA . ALA A 1 366 ? -18.461 0.127 9.722 1.00 95.19 366 ALA A CA 1
ATOM 2860 C C . ALA A 1 366 ? -18.850 0.906 8.471 1.00 95.19 366 ALA A C 1
ATOM 2862 O O . ALA A 1 366 ? -19.969 0.784 7.980 1.00 95.19 366 ALA A O 1
ATOM 2863 N N . GLU A 1 367 ? -17.889 1.667 7.963 1.00 96.94 367 GLU A N 1
ATOM 2864 C CA . GLU A 1 367 ? -17.949 2.415 6.709 1.00 96.94 367 GLU A CA 1
ATOM 2865 C C . GLU A 1 367 ? -16.624 2.262 5.978 1.00 96.94 367 GLU A C 1
ATOM 2867 O O . GLU A 1 367 ? -15.563 2.114 6.593 1.00 96.94 367 GLU A O 1
ATOM 2872 N N . SER A 1 368 ? -16.675 2.325 4.657 1.00 98.19 368 SER A N 1
ATOM 2873 C CA . SER A 1 368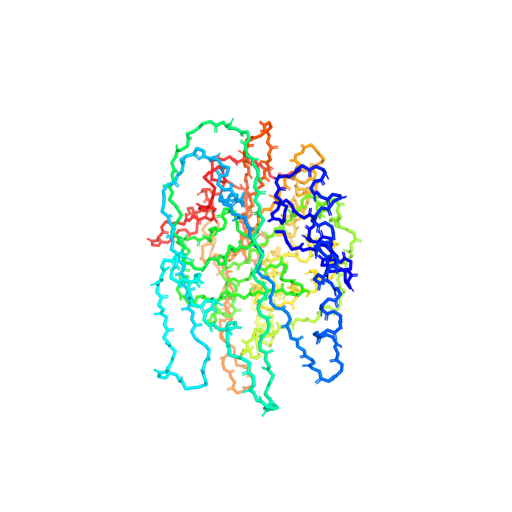 ? -15.559 1.964 3.803 1.00 98.19 368 SER A CA 1
ATOM 2874 C C . SER A 1 368 ? -15.393 2.889 2.610 1.00 98.19 368 SER A C 1
ATOM 2876 O O . SER A 1 368 ? -16.320 3.572 2.183 1.00 98.19 368 SER A O 1
ATOM 2878 N N . PHE A 1 369 ? -14.198 2.866 2.042 1.00 98.69 369 PHE A N 1
ATOM 2879 C CA . PHE A 1 369 ? -13.877 3.512 0.781 1.00 98.69 369 PHE A CA 1
ATOM 2880 C C . PHE A 1 369 ? -12.857 2.669 0.029 1.00 98.69 369 PHE A C 1
ATOM 2882 O O . PHE A 1 369 ? -12.101 1.898 0.625 1.00 98.69 369 PHE A O 1
ATOM 2889 N N . ALA A 1 370 ? -12.781 2.880 -1.277 1.00 98.75 370 ALA A N 1
ATOM 2890 C CA . ALA A 1 370 ? -11.695 2.385 -2.096 1.00 98.75 370 ALA A CA 1
ATOM 2891 C C . ALA A 1 370 ? -11.209 3.469 -3.059 1.00 98.75 370 ALA A C 1
ATOM 2893 O O . ALA A 1 370 ? -11.976 4.332 -3.483 1.00 98.75 370 ALA A O 1
ATOM 2894 N N . VAL A 1 371 ? -9.926 3.422 -3.403 1.00 98.56 371 VAL A N 1
ATOM 2895 C CA . VAL A 1 371 ? -9.306 4.255 -4.436 1.00 98.56 371 VAL A CA 1
ATOM 2896 C C . VAL A 1 371 ? -8.417 3.374 -5.297 1.00 98.56 371 VAL A C 1
ATOM 2898 O O . VAL A 1 371 ? -7.686 2.543 -4.766 1.00 98.56 371 VAL A O 1
ATOM 2901 N N . MET A 1 372 ? -8.442 3.584 -6.610 1.00 98.50 372 MET A N 1
ATOM 2902 C CA . MET A 1 372 ? -7.539 2.949 -7.568 1.00 98.50 372 MET A CA 1
ATOM 2903 C C . MET A 1 372 ? -6.957 4.004 -8.508 1.00 98.50 372 MET A C 1
ATOM 2905 O O . MET A 1 372 ? -7.627 4.982 -8.843 1.00 98.50 372 MET A O 1
ATOM 2909 N N . SER A 1 373 ? -5.701 3.825 -8.906 1.00 98.19 373 SER A N 1
ATOM 2910 C CA . SER A 1 373 ? -4.966 4.759 -9.760 1.00 98.19 373 SER A CA 1
ATOM 2911 C C . SER A 1 373 ? -4.052 3.998 -10.712 1.00 98.19 373 SER A C 1
ATOM 2913 O O . SER A 1 373 ? -3.330 3.093 -10.278 1.00 98.19 373 SER A O 1
ATOM 2915 N N . ASN A 1 374 ? -4.052 4.362 -11.997 1.00 98.56 374 ASN A N 1
ATOM 2916 C CA . ASN A 1 374 ? -3.132 3.752 -12.952 1.00 98.56 374 ASN A CA 1
ATOM 2917 C C . ASN A 1 374 ? -1.684 4.149 -12.637 1.00 98.56 374 ASN A C 1
ATOM 2919 O O . ASN A 1 374 ? -1.350 5.281 -12.265 1.00 98.56 374 ASN A O 1
ATOM 2923 N N . ASN A 1 375 ? -0.782 3.199 -12.845 1.00 98.31 375 ASN A N 1
ATOM 2924 C CA . ASN A 1 375 ? 0.649 3.391 -12.722 1.00 98.31 375 ASN A CA 1
ATOM 2925 C C . ASN A 1 375 ? 1.244 3.708 -14.097 1.00 98.31 375 ASN A C 1
ATOM 2927 O O . ASN A 1 375 ? 1.771 2.839 -14.789 1.00 98.31 375 ASN A O 1
ATOM 2931 N N . HIS A 1 376 ? 1.134 4.971 -14.507 1.00 98.19 376 HIS A N 1
ATOM 2932 C CA . HIS A 1 376 ? 1.552 5.413 -15.835 1.00 98.19 376 HIS A CA 1
ATOM 2933 C C . HIS A 1 376 ? 2.489 6.630 -15.767 1.00 98.19 376 HIS A C 1
ATOM 2935 O O . HIS A 1 376 ? 2.484 7.397 -14.803 1.00 98.19 376 HIS A O 1
ATOM 2941 N N . TYR A 1 377 ? 3.327 6.808 -16.790 1.00 96.94 377 TYR A N 1
ATOM 2942 C CA . TYR A 1 377 ? 4.239 7.952 -16.897 1.00 96.94 377 TYR A CA 1
ATOM 2943 C C . TYR A 1 377 ? 3.572 9.177 -17.549 1.00 96.94 377 TYR A C 1
ATOM 2945 O O . TYR A 1 377 ? 3.839 10.313 -17.166 1.00 96.94 377 TYR A O 1
ATOM 2953 N N . ASP A 1 378 ? 2.688 8.953 -18.522 1.00 96.69 378 ASP A N 1
ATOM 2954 C CA . ASP A 1 378 ? 1.815 9.975 -19.112 1.00 96.69 378 ASP A CA 1
ATOM 2955 C C . ASP A 1 378 ? 0.694 10.375 -18.140 1.00 96.69 378 ASP A C 1
ATOM 2957 O O . ASP A 1 378 ? -0.078 9.527 -17.686 1.00 96.69 378 ASP A O 1
ATOM 2961 N N . LYS A 1 379 ? 0.588 11.680 -17.864 1.00 95.19 379 LYS A N 1
ATOM 2962 C CA . LYS A 1 379 ? -0.420 12.269 -16.976 1.00 95.19 379 LYS A CA 1
ATOM 2963 C C . LYS A 1 379 ? -1.852 12.014 -17.443 1.00 95.19 379 LYS A C 1
ATOM 2965 O O . LYS A 1 379 ? -2.725 11.834 -16.601 1.00 95.19 379 LYS A O 1
ATOM 2970 N N . THR A 1 380 ? -2.093 11.988 -18.752 1.00 96.50 380 THR A N 1
ATOM 2971 C CA . THR A 1 380 ? -3.439 11.797 -19.319 1.00 96.50 380 THR A CA 1
ATOM 2972 C C . THR A 1 380 ? -3.963 10.377 -19.106 1.00 96.50 380 THR A C 1
ATOM 2974 O O . THR A 1 380 ? -5.168 10.153 -19.127 1.00 96.50 380 THR A O 1
ATOM 2977 N N . LYS A 1 381 ? -3.056 9.428 -18.848 1.00 97.94 381 LYS A N 1
ATOM 2978 C CA . LYS A 1 381 ? -3.325 7.996 -18.671 1.00 97.94 381 LYS A CA 1
ATOM 2979 C C . LYS A 1 381 ? -3.340 7.552 -17.206 1.00 97.94 381 LYS A C 1
ATOM 2981 O O . LYS A 1 381 ? -3.611 6.386 -16.919 1.00 97.94 381 LYS A O 1
ATOM 2986 N N . LEU A 1 382 ? -3.059 8.469 -16.275 1.00 96.44 382 LEU A N 1
ATOM 2987 C CA . LEU A 1 382 ? -2.966 8.172 -14.843 1.00 96.44 382 LEU A CA 1
ATOM 2988 C C . LEU A 1 382 ? -4.284 7.742 -14.206 1.00 96.44 382 LEU A C 1
ATOM 2990 O O . LEU A 1 382 ? -4.202 7.084 -13.183 1.00 96.44 382 LEU A O 1
ATOM 2994 N N . HIS A 1 383 ? -5.431 8.152 -14.764 1.00 97.00 383 HIS A N 1
ATOM 2995 C CA . HIS A 1 383 ? -6.804 7.934 -14.278 1.00 97.00 383 HIS A CA 1
ATOM 2996 C C . HIS A 1 383 ? -6.913 7.408 -12.842 1.00 97.00 383 HIS A C 1
ATOM 2998 O O . HIS A 1 383 ? -6.637 6.245 -12.568 1.00 97.00 383 HIS A O 1
ATOM 3004 N N . GLN A 1 384 ? -7.388 8.254 -11.938 1.00 97.00 384 GLN A N 1
ATOM 3005 C CA . GLN A 1 384 ? -7.618 7.885 -10.551 1.00 97.00 384 GLN A CA 1
ATOM 3006 C C . GLN A 1 384 ? -9.095 8.004 -10.234 1.00 97.00 384 GLN A C 1
ATOM 3008 O O . GLN A 1 384 ? -9.728 8.989 -10.614 1.00 97.00 384 GLN A O 1
ATOM 3013 N N . THR A 1 385 ? -9.632 7.030 -9.511 1.00 96.75 385 THR A N 1
ATOM 3014 C CA . THR A 1 385 ? -11.022 7.088 -9.080 1.00 96.75 385 THR A CA 1
ATOM 3015 C C . THR A 1 385 ? -11.194 6.539 -7.677 1.00 96.75 385 THR A C 1
ATOM 3017 O O . THR A 1 385 ? -10.485 5.627 -7.247 1.00 96.75 385 THR A O 1
ATOM 3020 N N . GLN A 1 386 ? -12.148 7.129 -6.971 1.00 97.69 386 GLN A N 1
ATOM 3021 C CA . GLN A 1 386 ? -12.640 6.647 -5.695 1.00 97.69 386 GLN A CA 1
ATOM 3022 C C . GLN A 1 386 ? -13.959 5.920 -5.937 1.00 97.69 386 GLN A C 1
ATOM 3024 O O . GLN A 1 386 ? -14.764 6.353 -6.758 1.00 97.69 386 GLN A O 1
ATOM 3029 N N . MET A 1 387 ? -14.169 4.816 -5.236 1.00 97.75 387 MET A N 1
ATOM 3030 C CA . MET A 1 387 ? -15.268 3.894 -5.494 1.00 97.75 387 MET A CA 1
ATOM 3031 C C . MET A 1 387 ? -15.666 3.136 -4.223 1.00 97.75 387 MET A C 1
ATOM 3033 O O . MET A 1 387 ? -15.028 3.281 -3.171 1.00 97.75 387 MET A O 1
ATOM 3037 N N . ARG A 1 388 ? -16.717 2.315 -4.316 1.00 98.12 388 ARG A N 1
ATOM 3038 C CA . ARG A 1 388 ? -17.074 1.375 -3.248 1.00 98.12 388 ARG A CA 1
ATOM 3039 C C . ARG A 1 388 ? -16.054 0.241 -3.198 1.00 98.12 388 ARG A C 1
ATOM 3041 O O . ARG A 1 388 ? -15.429 -0.085 -4.204 1.00 98.12 388 ARG A O 1
ATOM 3048 N N . VAL A 1 389 ? -15.914 -0.408 -2.043 1.00 98.19 389 VAL A N 1
ATOM 3049 C CA . VAL A 1 389 ? -15.053 -1.598 -1.925 1.00 98.19 389 VAL A CA 1
ATOM 3050 C C . VAL A 1 389 ? -15.494 -2.697 -2.891 1.00 98.19 389 VAL A C 1
ATOM 3052 O O . VAL A 1 389 ? -14.638 -3.305 -3.518 1.00 98.19 389 VAL A O 1
ATOM 3055 N N . THR A 1 390 ? -16.800 -2.890 -3.077 1.00 97.19 390 THR A N 1
ATOM 3056 C CA . THR A 1 390 ? -17.345 -3.868 -4.032 1.00 97.19 390 THR A CA 1
ATOM 3057 C C . THR A 1 390 ? -16.962 -3.563 -5.474 1.00 97.19 390 THR A C 1
ATOM 3059 O O . THR A 1 390 ? -16.711 -4.477 -6.247 1.00 97.19 390 THR A O 1
ATOM 3062 N N . ASP A 1 391 ? -16.879 -2.283 -5.840 1.00 97.00 391 ASP A N 1
ATOM 3063 C CA . ASP A 1 391 ? -16.473 -1.890 -7.189 1.00 97.00 391 ASP A CA 1
ATOM 3064 C C . ASP A 1 391 ? -14.991 -2.186 -7.403 1.00 97.00 391 ASP A C 1
ATOM 3066 O O . ASP A 1 391 ? -14.603 -2.691 -8.453 1.00 97.00 391 ASP A O 1
ATOM 3070 N N . LEU A 1 392 ? -14.167 -1.934 -6.381 1.00 97.88 392 LEU A N 1
ATOM 3071 C CA . LEU A 1 392 ? -12.757 -2.303 -6.419 1.00 97.88 392 LEU A CA 1
ATOM 3072 C C . LEU A 1 392 ? -12.589 -3.823 -6.489 1.00 97.88 392 LEU A C 1
ATOM 3074 O O . LEU A 1 392 ? -11.772 -4.288 -7.270 1.00 97.88 392 LEU A O 1
ATOM 3078 N N . GLU A 1 393 ? -13.355 -4.589 -5.710 1.00 97.38 393 GLU A N 1
ATOM 3079 C CA . GLU A 1 393 ? -13.351 -6.055 -5.768 1.00 97.38 393 GLU A CA 1
ATOM 3080 C C . GLU A 1 393 ? -13.596 -6.539 -7.204 1.00 97.38 393 GLU A C 1
ATOM 3082 O O . GLU A 1 393 ? -12.781 -7.306 -7.703 1.00 97.38 393 GLU A O 1
ATOM 3087 N N . MET A 1 394 ? -14.587 -5.987 -7.917 1.00 95.06 394 MET A N 1
ATOM 3088 C CA . MET A 1 394 ? -14.831 -6.311 -9.334 1.00 95.06 394 MET A CA 1
ATOM 3089 C C . MET A 1 394 ? -13.647 -5.973 -10.257 1.00 95.06 394 MET A C 1
ATOM 3091 O O . MET A 1 394 ? -13.364 -6.724 -11.182 1.00 95.06 394 MET A O 1
ATOM 3095 N N . TYR A 1 395 ? -12.922 -4.871 -10.024 1.00 94.56 395 TYR A N 1
ATOM 3096 C CA . TYR A 1 395 ? -11.717 -4.545 -10.810 1.00 94.56 395 TYR A CA 1
ATOM 3097 C C . TYR A 1 395 ? -10.538 -5.492 -10.543 1.00 94.56 395 TYR A C 1
ATOM 3099 O O . TYR A 1 395 ? -9.642 -5.609 -11.381 1.00 94.56 395 TYR A O 1
ATOM 3107 N N . LEU A 1 396 ? -10.487 -6.105 -9.360 1.00 95.31 396 LEU A N 1
ATOM 3108 C CA . LEU A 1 396 ? -9.416 -7.017 -8.951 1.00 95.31 396 LEU A CA 1
ATOM 3109 C C . LEU A 1 396 ? -9.730 -8.482 -9.272 1.00 95.31 396 LEU A C 1
ATOM 3111 O O . LEU A 1 396 ? -8.844 -9.327 -9.150 1.00 95.31 396 LEU A O 1
ATOM 3115 N N . GLU A 1 397 ? -10.977 -8.784 -9.625 1.00 90.75 397 GLU A N 1
ATOM 3116 C CA . GLU A 1 397 ? -11.415 -10.120 -10.002 1.00 90.75 397 GLU A CA 1
ATOM 3117 C C . GLU A 1 397 ? -10.788 -10.553 -11.331 1.00 90.75 397 GLU A C 1
ATOM 3119 O O . GLU A 1 397 ? -10.752 -9.810 -12.311 1.00 90.75 397 GLU A O 1
ATOM 3124 N N . GLU A 1 398 ? -10.304 -11.793 -11.346 1.00 84.06 398 GLU A N 1
ATOM 3125 C CA . GLU A 1 398 ? -9.927 -12.512 -12.563 1.00 84.06 398 GLU A CA 1
ATOM 3126 C C . GLU A 1 398 ? -10.758 -13.800 -12.625 1.00 84.06 398 GLU A C 1
ATOM 3128 O O . GLU A 1 398 ? -11.907 -13.784 -13.052 1.00 84.06 398 GLU A O 1
ATOM 3133 N N . ALA A 1 399 ? -10.222 -14.915 -12.119 1.00 80.75 399 ALA A N 1
ATOM 3134 C CA . ALA A 1 399 ? -10.927 -16.199 -12.084 1.00 80.75 399 ALA A CA 1
ATOM 3135 C C . ALA A 1 399 ? -11.757 -16.417 -10.806 1.00 80.75 399 ALA A C 1
ATOM 3137 O O . ALA A 1 399 ? -12.665 -17.246 -10.781 1.00 80.75 399 ALA A O 1
ATOM 3138 N N . THR A 1 400 ? -11.433 -15.712 -9.720 1.00 87.88 400 THR A N 1
ATOM 3139 C CA . THR A 1 400 ? -12.049 -15.915 -8.404 1.00 87.88 400 THR A CA 1
ATOM 3140 C C . THR A 1 400 ? -12.634 -14.631 -7.853 1.00 87.88 400 THR A C 1
ATOM 3142 O O . THR A 1 400 ? -12.006 -13.581 -7.941 1.00 87.88 400 THR A O 1
ATOM 3145 N N . LYS A 1 401 ? -13.798 -14.745 -7.203 1.00 93.56 401 LYS A N 1
ATOM 3146 C CA . LYS A 1 401 ? -14.468 -13.630 -6.529 1.00 93.56 401 LYS A CA 1
ATOM 3147 C C . LYS A 1 401 ? -13.593 -13.049 -5.416 1.00 93.56 401 LYS A C 1
ATOM 3149 O O . LYS A 1 401 ? -13.266 -13.761 -4.459 1.00 93.56 401 LYS A O 1
ATOM 3154 N N . VAL A 1 402 ? -13.268 -11.763 -5.505 1.00 95.81 402 VAL A N 1
ATOM 3155 C CA . VAL A 1 402 ? -12.417 -11.077 -4.527 1.00 95.81 402 VAL A CA 1
ATOM 3156 C C . VAL A 1 402 ? -13.271 -10.611 -3.352 1.00 95.81 402 VAL A C 1
ATOM 3158 O O . VAL A 1 402 ? -14.376 -10.102 -3.518 1.00 95.81 402 VAL A O 1
ATOM 3161 N N . LYS A 1 403 ? -12.758 -10.777 -2.128 1.00 96.62 403 LYS A N 1
ATOM 3162 C CA . LYS A 1 403 ? -13.293 -10.106 -0.935 1.00 96.62 403 LYS A CA 1
ATOM 3163 C C . LYS A 1 403 ? -12.155 -9.502 -0.134 1.00 96.62 403 LYS A C 1
ATOM 3165 O O . LYS A 1 403 ? -11.334 -10.239 0.413 1.00 96.62 403 LYS A O 1
ATOM 3170 N N . LEU A 1 404 ? -12.126 -8.179 -0.020 1.00 96.75 404 LEU A N 1
ATOM 3171 C CA . LEU A 1 404 ? -11.072 -7.443 0.680 1.00 96.75 404 LEU A CA 1
ATOM 3172 C C . LEU A 1 404 ? -11.304 -7.404 2.197 1.00 96.75 404 LEU A C 1
ATOM 3174 O O . LEU A 1 404 ? -10.353 -7.537 2.966 1.00 96.75 404 LEU A O 1
ATOM 3178 N N . PHE A 1 405 ? -12.561 -7.309 2.646 1.00 96.19 405 PHE A N 1
ATOM 3179 C CA . PHE A 1 405 ? -12.924 -7.278 4.073 1.00 96.19 405 PHE A CA 1
ATOM 3180 C C . PHE A 1 405 ? -13.894 -8.403 4.489 1.00 96.19 405 PHE A C 1
ATOM 3182 O O . PHE A 1 405 ? -14.968 -8.135 5.029 1.00 96.19 405 PHE A O 1
ATOM 3189 N N . PRO A 1 406 ? -13.539 -9.693 4.325 1.00 94.12 406 PRO A N 1
ATOM 3190 C CA . PRO A 1 406 ? -14.457 -10.803 4.613 1.00 94.12 406 PRO A CA 1
ATOM 3191 C C . PRO A 1 406 ? -14.803 -10.968 6.104 1.00 94.12 406 PRO A C 1
ATOM 3193 O O . PRO A 1 406 ? -15.674 -11.766 6.455 1.00 94.12 406 PRO A O 1
ATOM 3196 N N . GLY A 1 407 ? -14.110 -10.256 6.998 1.00 88.25 407 GLY A N 1
ATOM 3197 C CA . GLY A 1 407 ? -14.366 -10.273 8.438 1.00 88.25 407 GLY A CA 1
ATOM 3198 C C . GLY A 1 407 ? -15.446 -9.304 8.918 1.00 88.25 407 GLY A C 1
ATOM 3199 O O . GLY A 1 407 ? -15.829 -9.400 10.079 1.00 88.25 407 GLY A O 1
ATOM 3200 N N . ASN A 1 408 ? -15.944 -8.401 8.066 1.00 89.06 408 ASN A N 1
ATOM 3201 C CA . ASN A 1 408 ? -17.102 -7.568 8.386 1.00 89.06 408 ASN A CA 1
ATOM 3202 C C . ASN A 1 408 ? -17.862 -7.179 7.101 1.00 89.06 408 ASN A C 1
ATOM 3204 O O . ASN A 1 408 ? -17.343 -6.388 6.312 1.00 89.06 408 ASN A O 1
ATOM 3208 N N . PRO A 1 409 ? -19.086 -7.696 6.884 1.00 89.56 409 PRO A N 1
ATOM 3209 C CA . PRO A 1 409 ? -19.856 -7.426 5.671 1.00 89.56 409 PRO A CA 1
ATOM 3210 C C . PRO A 1 409 ? -20.257 -5.953 5.515 1.00 89.56 409 PRO A C 1
ATOM 3212 O O . PRO A 1 409 ? -20.470 -5.504 4.390 1.00 89.56 409 PRO A O 1
ATOM 3215 N N . ASP A 1 410 ? -20.320 -5.181 6.600 1.00 92.38 410 ASP A N 1
ATOM 3216 C CA . ASP A 1 410 ? -20.658 -3.757 6.539 1.00 92.38 410 ASP A CA 1
ATOM 3217 C C . ASP A 1 410 ? -19.565 -2.948 5.829 1.00 92.38 410 ASP A C 1
ATOM 3219 O O . ASP A 1 410 ? -19.866 -1.961 5.162 1.00 92.38 410 ASP A O 1
ATOM 3223 N N . CYS A 1 411 ? -18.312 -3.422 5.862 1.00 92.50 411 CYS A N 1
ATOM 3224 C CA . CYS A 1 411 ? -17.219 -2.842 5.079 1.00 92.50 411 CYS A CA 1
ATOM 3225 C C . CYS A 1 411 ? -17.425 -2.975 3.562 1.00 92.50 411 CYS A C 1
ATOM 3227 O O . CYS A 1 411 ? -16.765 -2.271 2.813 1.00 92.50 411 CYS A O 1
ATOM 3229 N N . ALA A 1 412 ? -18.270 -3.892 3.088 1.00 88.38 412 ALA A N 1
ATOM 3230 C CA . ALA A 1 412 ? -18.609 -3.982 1.667 1.00 88.38 412 ALA A CA 1
ATOM 3231 C C . ALA A 1 412 ? -19.852 -3.141 1.330 1.00 88.38 412 ALA A C 1
ATOM 3233 O O . ALA A 1 412 ? -19.966 -2.611 0.230 1.00 88.38 412 ALA A O 1
ATOM 3234 N N . LYS A 1 413 ? -20.786 -3.005 2.280 1.00 89.12 413 LYS A N 1
ATOM 3235 C CA . LYS A 1 413 ? -22.092 -2.365 2.062 1.00 89.12 413 LYS A CA 1
ATOM 3236 C C . LYS A 1 413 ? -22.060 -0.846 2.218 1.00 89.12 413 LYS A C 1
ATOM 3238 O O . LYS A 1 413 ? -22.694 -0.134 1.443 1.00 89.12 413 LYS A O 1
ATOM 3243 N N . ASN A 1 414 ? -21.339 -0.352 3.220 1.00 93.50 414 ASN A N 1
ATOM 3244 C CA . ASN A 1 414 ? -21.453 1.032 3.662 1.00 93.50 414 ASN A CA 1
ATOM 3245 C C . ASN A 1 414 ? -20.312 1.857 3.072 1.00 93.50 414 ASN A C 1
ATOM 3247 O O . ASN A 1 414 ? -19.191 1.851 3.585 1.00 93.50 414 ASN A O 1
ATOM 3251 N N . TYR A 1 415 ? -20.588 2.545 1.970 1.00 95.94 415 TYR A N 1
ATOM 3252 C CA . TYR A 1 415 ? -19.631 3.442 1.333 1.00 95.94 415 TYR A CA 1
ATOM 3253 C C . TYR A 1 415 ? -19.659 4.830 1.976 1.00 95.94 415 TYR A C 1
ATOM 3255 O O . TYR A 1 415 ? -20.715 5.451 2.066 1.00 95.94 415 TYR A O 1
ATOM 3263 N N . HIS A 1 416 ? -18.487 5.334 2.354 1.00 95.44 416 HIS A N 1
ATOM 3264 C CA . HIS A 1 416 ? -18.276 6.707 2.787 1.00 95.44 416 HIS A CA 1
ATOM 3265 C C . HIS A 1 416 ? -17.149 7.329 1.953 1.00 95.44 416 HIS A C 1
ATOM 3267 O O . HIS A 1 416 ? -16.006 6.876 2.039 1.00 95.44 416 HIS A O 1
ATOM 3273 N N . PRO A 1 417 ? -17.410 8.387 1.168 1.00 94.06 417 PRO A N 1
ATOM 3274 C CA . PRO A 1 417 ? -16.384 8.986 0.331 1.00 94.06 417 PRO A CA 1
ATOM 3275 C C . PRO A 1 417 ? -15.259 9.651 1.142 1.00 94.06 417 PRO A C 1
ATOM 3277 O O . PRO A 1 417 ? -15.486 10.154 2.243 1.00 94.06 417 PRO A O 1
ATOM 3280 N N . LEU A 1 418 ? -14.036 9.681 0.601 1.00 96.44 418 LEU A N 1
ATOM 3281 C CA . LEU A 1 418 ? -12.942 10.460 1.183 1.00 96.44 418 LEU A CA 1
ATOM 3282 C C . LEU A 1 418 ? -13.164 11.977 0.981 1.00 96.44 418 LEU A C 1
ATOM 3284 O O . LEU A 1 418 ? -13.783 12.367 -0.012 1.00 96.44 418 LEU A O 1
ATOM 3288 N N . PRO A 1 419 ? -12.652 12.817 1.903 1.00 91.19 419 PRO A N 1
ATOM 3289 C CA . PRO A 1 419 ? -12.888 14.265 1.943 1.00 91.19 419 PRO A CA 1
ATOM 3290 C C . PRO A 1 419 ? -11.910 15.111 1.105 1.00 91.19 419 PRO A C 1
ATOM 3292 O O . PRO A 1 419 ? -11.156 14.562 0.264 1.00 91.19 419 PRO A O 1
#